Protein AF-A0A543BLA5-F1 (afdb_monomer)

Structure (mmCIF, N/CA/C/O backbone):
data_AF-A0A543BLA5-F1
#
_entry.id   AF-A0A543BLA5-F1
#
loop_
_atom_site.group_PDB
_atom_site.id
_atom_site.type_symbol
_atom_site.label_atom_id
_atom_site.label_alt_id
_atom_site.label_comp_id
_atom_site.label_asym_id
_atom_site.label_entity_id
_atom_site.label_seq_id
_atom_site.pdbx_PDB_ins_code
_atom_site.Cartn_x
_atom_site.Cartn_y
_atom_site.Cartn_z
_atom_site.occupancy
_atom_site.B_iso_or_equiv
_atom_site.auth_seq_id
_atom_site.auth_comp_id
_atom_site.auth_asym_id
_atom_site.auth_atom_id
_atom_site.pdbx_PDB_model_num
ATOM 1 N N . MET A 1 1 ? -33.092 5.115 25.820 1.00 40.91 1 MET A N 1
ATOM 2 C CA . MET A 1 1 ? -33.919 3.911 26.123 1.00 40.91 1 MET A CA 1
ATOM 3 C C . MET A 1 1 ? -34.082 3.754 27.640 1.00 40.91 1 MET A C 1
ATOM 5 O O . MET A 1 1 ? -33.250 4.281 28.364 1.00 40.91 1 MET A O 1
ATOM 9 N N . ASN A 1 2 ? -35.131 3.084 28.149 1.00 36.31 2 ASN A N 1
ATOM 10 C CA . ASN A 1 2 ? -35.222 2.766 29.588 1.00 36.31 2 ASN A CA 1
ATOM 11 C C . ASN A 1 2 ? -34.053 1.846 29.965 1.00 36.31 2 ASN A C 1
ATOM 13 O O . ASN A 1 2 ? -33.901 0.796 29.346 1.00 36.31 2 ASN A O 1
ATOM 17 N N . ALA A 1 3 ? -33.238 2.244 30.944 1.00 46.06 3 ALA A N 1
ATOM 18 C CA . ALA A 1 3 ? -32.077 1.473 31.378 1.00 46.06 3 ALA A CA 1
ATOM 19 C C . ALA A 1 3 ? -32.469 0.026 31.728 1.00 46.06 3 ALA A C 1
ATOM 21 O O . ALA A 1 3 ? -33.407 -0.205 32.495 1.00 46.06 3 ALA A O 1
ATOM 22 N N . THR A 1 4 ? -31.741 -0.936 31.163 1.00 56.25 4 THR A N 1
ATOM 23 C CA . THR A 1 4 ? -31.865 -2.370 31.450 1.00 56.25 4 THR A CA 1
ATOM 24 C C . THR A 1 4 ? -31.735 -2.615 32.965 1.00 56.25 4 THR A C 1
ATOM 26 O O . THR A 1 4 ? -30.941 -1.919 33.612 1.00 56.25 4 THR A O 1
ATOM 29 N N . PRO A 1 5 ? -32.483 -3.566 33.563 1.00 62.00 5 PRO A N 1
ATOM 30 C CA . PRO A 1 5 ? -32.362 -3.874 34.987 1.00 62.00 5 PRO A CA 1
ATOM 31 C C . PRO A 1 5 ? -30.916 -4.208 35.366 1.00 62.00 5 PRO A C 1
ATOM 33 O O . PRO A 1 5 ? -30.223 -4.898 34.615 1.00 62.00 5 PRO A O 1
ATOM 36 N N . VAL A 1 6 ? -30.477 -3.746 36.540 1.00 72.94 6 VAL A N 1
ATOM 37 C CA . VAL A 1 6 ? -29.177 -4.136 37.100 1.00 72.94 6 VAL A CA 1
ATOM 38 C C . VAL A 1 6 ? -29.179 -5.649 37.303 1.00 72.94 6 VAL A C 1
ATOM 40 O O . VAL A 1 6 ? -30.016 -6.185 38.029 1.00 72.94 6 VAL A O 1
ATOM 43 N N . SER A 1 7 ? -28.262 -6.328 36.622 1.00 80.38 7 SER A N 1
ATOM 44 C CA . SER A 1 7 ? -28.003 -7.757 36.776 1.00 80.38 7 SER A CA 1
ATOM 45 C C . SER A 1 7 ? -26.864 -7.965 37.769 1.00 80.38 7 SER A C 1
ATOM 47 O O . SER A 1 7 ? -26.092 -7.046 38.032 1.00 80.38 7 SER A O 1
ATOM 49 N N . ALA A 1 8 ? -26.765 -9.164 38.339 1.00 80.56 8 ALA A N 1
ATOM 50 C CA . ALA A 1 8 ? -25.755 -9.490 39.337 1.00 80.56 8 ALA A CA 1
ATOM 51 C C . ALA A 1 8 ? -24.906 -10.681 38.881 1.00 80.56 8 ALA A C 1
ATOM 53 O O . ALA A 1 8 ? -25.443 -11.700 38.448 1.00 80.56 8 ALA A O 1
ATOM 54 N N . ALA A 1 9 ? -23.585 -10.562 38.996 1.00 77.00 9 ALA A N 1
ATOM 55 C CA . ALA A 1 9 ? -22.645 -11.678 38.915 1.00 77.00 9 ALA A CA 1
ATOM 56 C C . ALA A 1 9 ? -22.070 -11.952 40.312 1.00 77.00 9 ALA A C 1
ATOM 58 O O . ALA A 1 9 ? -21.993 -11.044 41.138 1.00 77.00 9 ALA A O 1
ATOM 59 N N . THR A 1 10 ? -21.690 -13.195 40.616 1.00 76.31 10 THR A N 1
ATOM 60 C CA . THR A 1 10 ? -21.119 -13.536 41.930 1.00 76.31 10 THR A CA 1
ATOM 61 C C . THR A 1 10 ? -19.835 -14.334 41.788 1.00 76.31 10 THR A C 1
ATOM 63 O O . THR A 1 10 ? -19.828 -15.384 41.150 1.00 76.31 10 THR A O 1
ATOM 66 N N . ALA A 1 11 ? -18.764 -13.870 42.430 1.00 70.62 11 ALA A N 1
ATOM 67 C CA . ALA A 1 11 ? -17.516 -14.614 42.588 1.00 70.62 11 ALA A CA 1
ATOM 68 C C . ALA A 1 11 ? -16.930 -14.368 43.980 1.00 70.62 11 ALA A C 1
ATOM 70 O O . ALA A 1 11 ? -16.930 -13.241 44.461 1.00 70.62 11 ALA A O 1
ATOM 71 N N . ASN A 1 12 ? -16.446 -15.425 44.641 1.00 66.50 12 ASN A N 1
ATOM 72 C CA . ASN A 1 12 ? -15.795 -15.356 45.960 1.00 66.50 12 ASN A CA 1
ATOM 73 C C . ASN A 1 12 ? -16.592 -14.603 47.050 1.00 66.50 12 ASN A C 1
ATOM 75 O O . ASN A 1 12 ? -16.009 -14.032 47.965 1.00 66.50 12 ASN A O 1
ATOM 79 N N . GLY A 1 13 ? -17.928 -14.611 46.969 1.00 66.12 13 GLY A N 1
ATOM 80 C CA . GLY A 1 13 ? -18.808 -13.894 47.902 1.00 66.12 13 GLY A CA 1
ATOM 81 C C . GLY A 1 13 ? -19.077 -12.427 47.542 1.00 66.12 13 GLY A C 1
ATOM 82 O O . GLY A 1 13 ? -19.924 -11.806 48.177 1.00 66.12 13 GLY A O 1
ATOM 83 N N . THR A 1 14 ? -18.432 -11.896 46.502 1.00 70.12 14 THR A N 1
ATOM 84 C CA . THR A 1 14 ? -18.687 -10.563 45.942 1.00 70.12 14 THR A CA 1
ATOM 85 C C . THR A 1 14 ? -19.858 -10.621 44.973 1.00 70.12 14 THR A C 1
ATOM 87 O O . THR A 1 14 ? -19.812 -11.383 44.008 1.00 70.12 14 THR A O 1
ATOM 90 N N . VAL A 1 15 ? -20.889 -9.809 45.211 1.00 78.38 15 VAL A N 1
ATOM 91 C CA . VAL A 1 15 ? -21.988 -9.593 44.261 1.00 78.38 15 VAL A CA 1
ATOM 92 C C . VAL A 1 15 ? -21.704 -8.317 43.479 1.00 78.38 15 VAL A C 1
ATOM 94 O O . VAL A 1 15 ? -21.669 -7.232 44.058 1.00 78.38 15 VAL A O 1
ATOM 97 N N . THR A 1 16 ? -21.510 -8.468 42.175 1.00 83.75 16 THR A N 1
ATOM 98 C CA . THR A 1 16 ? -21.162 -7.398 41.242 1.00 83.75 16 THR A CA 1
ATOM 99 C C . THR A 1 16 ? -22.386 -7.007 40.424 1.00 83.75 16 THR A C 1
ATOM 101 O O . THR A 1 16 ? -22.878 -7.814 39.630 1.00 83.75 16 THR A O 1
ATOM 104 N N . GLY A 1 17 ? -22.864 -5.778 40.604 1.00 88.56 17 GLY A N 1
ATOM 105 C CA . GLY A 1 17 ? -23.873 -5.160 39.755 1.00 88.56 17 GLY A CA 1
ATOM 106 C C . GLY A 1 17 ? -23.309 -4.842 38.371 1.00 88.56 17 GLY A C 1
ATOM 107 O O . GLY A 1 17 ? -22.169 -4.403 38.234 1.00 88.56 17 GLY A O 1
ATOM 108 N N . TRP A 1 18 ? -24.090 -5.077 37.323 1.00 91.69 18 TRP A N 1
ATOM 109 C CA . TRP A 1 18 ? -23.725 -4.702 35.959 1.00 91.69 18 TRP A CA 1
ATOM 110 C C . TRP A 1 18 ? -24.962 -4.481 35.092 1.00 91.69 18 TRP A C 1
ATOM 112 O O . TRP A 1 18 ? -26.083 -4.871 35.435 1.00 91.69 18 TRP A O 1
ATOM 122 N N . ARG A 1 19 ? -24.760 -3.830 33.949 1.00 90.56 19 ARG A N 1
ATOM 123 C CA . ARG A 1 19 ? -25.806 -3.490 32.985 1.00 90.56 19 ARG A CA 1
ATOM 124 C C . ARG A 1 19 ? -25.350 -3.850 31.581 1.00 90.56 19 ARG A C 1
ATOM 126 O O . ARG A 1 19 ? -24.220 -3.557 31.204 1.00 90.56 19 ARG A O 1
ATOM 133 N N . ARG A 1 20 ? -26.248 -4.430 30.788 1.00 88.88 20 ARG A N 1
ATOM 134 C CA . ARG A 1 20 ? -26.102 -4.460 29.329 1.00 88.88 20 ARG A CA 1
ATOM 135 C C . ARG A 1 20 ? -26.630 -3.143 28.780 1.00 88.88 20 ARG A C 1
ATOM 137 O O . ARG A 1 20 ? -27.800 -2.822 29.011 1.00 88.88 20 ARG A O 1
ATOM 144 N N . LEU A 1 21 ? -25.772 -2.387 28.112 1.00 83.44 21 LEU A N 1
ATOM 145 C CA . LEU A 1 21 ? -26.093 -1.069 27.581 1.00 83.44 21 LEU A CA 1
ATOM 146 C C . LEU A 1 21 ? -26.022 -1.130 26.053 1.00 83.44 21 LEU A C 1
ATOM 148 O O . LEU A 1 21 ? -24.969 -0.919 25.483 1.00 83.44 21 LEU A O 1
ATOM 152 N N . GLY A 1 22 ? -27.122 -1.484 25.391 1.00 71.56 22 GLY A N 1
ATOM 153 C CA . GLY A 1 22 ? -27.153 -1.647 23.932 1.00 71.56 22 GLY A CA 1
ATOM 154 C C . GLY A 1 22 ? -27.484 -3.074 23.475 1.00 71.56 22 GLY A C 1
ATOM 155 O O . GLY A 1 22 ? -27.712 -3.956 24.316 1.00 71.56 22 GLY A O 1
ATOM 156 N N . PRO A 1 23 ? -27.601 -3.286 22.152 1.00 70.75 23 PRO A N 1
ATOM 157 C CA . PRO A 1 23 ? -27.961 -4.575 21.565 1.00 70.75 23 PRO A CA 1
ATOM 158 C C . PRO A 1 23 ? -26.841 -5.622 21.712 1.00 70.75 23 PRO A C 1
ATOM 160 O O . PRO A 1 23 ? -25.740 -5.343 22.183 1.00 70.75 23 PRO A O 1
ATOM 163 N N . GLU A 1 24 ? -27.132 -6.871 21.347 1.00 74.12 24 GLU A N 1
ATOM 164 C CA . GLU A 1 24 ? -26.068 -7.852 21.110 1.00 74.12 24 GLU A CA 1
ATOM 165 C C . GLU A 1 24 ? -25.366 -7.513 19.790 1.00 74.12 24 GLU A C 1
ATOM 167 O O . GLU A 1 24 ? -26.028 -7.339 18.769 1.00 74.12 24 GLU A O 1
ATOM 172 N N . GLY A 1 25 ? -24.039 -7.403 19.838 1.00 66.62 25 GLY A N 1
ATOM 173 C CA . GLY A 1 25 ? -23.183 -7.055 18.705 1.00 66.62 25 GLY A CA 1
ATOM 174 C C . GLY A 1 25 ? -22.149 -8.139 18.392 1.00 66.62 25 GLY A C 1
ATOM 175 O O . GLY A 1 25 ? -22.101 -9.175 19.058 1.00 66.62 25 GLY A O 1
ATOM 176 N N . SER A 1 26 ? -21.312 -7.890 17.383 1.00 63.62 26 SER A N 1
ATOM 177 C CA . SER A 1 26 ? -20.336 -8.854 16.847 1.00 63.62 26 SER A CA 1
ATOM 178 C C . SER A 1 26 ? -19.108 -9.054 17.745 1.00 63.62 26 SER A C 1
ATOM 180 O O . SER A 1 26 ? -18.477 -10.110 17.698 1.00 63.62 26 SER A O 1
ATOM 182 N N . SER A 1 27 ? -18.787 -8.074 18.596 1.00 79.69 27 SER A N 1
ATOM 183 C CA . SER A 1 27 ? -17.739 -8.171 19.616 1.00 79.69 27 SER A CA 1
ATOM 184 C C . SER A 1 27 ? -18.194 -7.613 20.968 1.00 79.69 27 SER A C 1
ATOM 186 O O . SER A 1 27 ? -19.189 -6.891 21.066 1.00 79.69 27 SER A O 1
ATOM 188 N N . HIS A 1 28 ? -17.494 -7.984 22.042 1.00 91.50 28 HIS A N 1
ATOM 189 C CA . HIS A 1 28 ? -17.869 -7.631 23.413 1.00 91.50 28 HIS A CA 1
ATOM 190 C C . HIS A 1 28 ? -16.996 -6.505 23.967 1.00 91.50 28 HIS A C 1
ATOM 192 O O . HIS A 1 28 ? -15.773 -6.530 23.820 1.00 91.50 28 HIS A O 1
ATOM 198 N N . VAL A 1 29 ? -17.619 -5.553 24.662 1.00 95.25 29 VAL A N 1
ATOM 199 C CA . VAL A 1 29 ? -16.941 -4.427 25.316 1.00 95.25 29 VAL A CA 1
ATOM 200 C C . VAL A 1 29 ? -17.334 -4.401 26.790 1.00 95.25 29 VAL A C 1
ATOM 202 O O . VAL A 1 29 ? -18.519 -4.459 27.114 1.00 95.25 29 VAL A O 1
ATOM 205 N N . VAL A 1 30 ? -16.351 -4.293 27.683 1.00 97.12 30 VAL A N 1
ATOM 206 C CA . VAL A 1 30 ? -16.568 -4.050 29.114 1.00 97.12 30 VAL A CA 1
ATOM 207 C C . VAL A 1 30 ? -16.131 -2.634 29.454 1.00 97.12 30 VAL A C 1
ATOM 209 O O . VAL A 1 30 ? -14.974 -2.273 29.252 1.00 97.12 30 VAL A O 1
ATOM 212 N N . LEU A 1 31 ? -17.060 -1.851 29.994 1.00 97.31 31 LEU A N 1
ATOM 213 C CA . LEU A 1 31 ? -16.858 -0.471 30.411 1.00 97.31 31 LEU A CA 1
ATOM 214 C C . LEU A 1 31 ? -16.768 -0.392 31.936 1.00 97.31 31 LEU A C 1
ATOM 216 O O . LEU A 1 31 ? -17.697 -0.786 32.646 1.00 97.31 31 LEU A O 1
ATOM 220 N N . VAL A 1 32 ? -15.644 0.121 32.431 1.00 97.62 32 VAL A N 1
ATOM 221 C CA . VAL A 1 32 ? -15.285 0.177 33.850 1.00 97.62 32 VAL A CA 1
ATOM 222 C C . VAL A 1 32 ? -15.193 1.636 34.295 1.00 97.62 32 VAL A C 1
ATOM 224 O O . VAL A 1 32 ? -14.317 2.378 33.854 1.00 97.62 32 VAL A O 1
ATOM 227 N N . HIS A 1 33 ? -16.113 2.072 35.157 1.00 94.81 33 HIS A N 1
ATOM 228 C CA . HIS A 1 33 ? -16.169 3.465 35.614 1.00 94.81 33 HIS A CA 1
ATOM 229 C C . HIS A 1 33 ? -15.002 3.843 36.552 1.00 94.81 33 HIS A C 1
ATOM 231 O O . HIS A 1 33 ? -14.351 2.986 37.157 1.00 94.81 33 HIS A O 1
ATOM 237 N N . GLY A 1 34 ? -14.774 5.150 36.710 1.00 92.00 34 GLY A N 1
ATOM 238 C CA . GLY A 1 34 ? -13.786 5.725 37.626 1.00 92.00 34 GLY A CA 1
ATOM 239 C C . GLY A 1 34 ? -14.197 5.713 39.101 1.00 92.00 34 GLY A C 1
ATOM 240 O O . GLY A 1 34 ? -15.234 5.176 39.483 1.00 92.00 34 GLY A O 1
ATOM 241 N N . ALA A 1 35 ? -13.377 6.315 39.964 1.00 88.62 35 ALA A N 1
ATOM 242 C CA . ALA A 1 35 ? -13.661 6.372 41.396 1.00 88.62 35 ALA A CA 1
ATOM 243 C C . ALA A 1 35 ? -14.946 7.171 41.659 1.00 88.62 35 ALA A C 1
ATOM 245 O O . ALA A 1 35 ? -15.086 8.296 41.183 1.00 88.62 35 ALA A O 1
ATOM 246 N N . ASN A 1 36 ? -15.853 6.607 42.458 1.00 84.12 36 ASN A N 1
ATOM 247 C CA . ASN A 1 36 ? -17.174 7.165 42.767 1.00 84.12 36 ASN A CA 1
ATOM 248 C C . ASN A 1 36 ? -18.139 7.263 41.565 1.00 84.12 36 ASN A C 1
ATOM 250 O O . ASN A 1 36 ? -19.155 7.956 41.652 1.00 84.12 36 ASN A O 1
ATOM 254 N N . GLY A 1 37 ? -17.824 6.574 40.464 1.00 86.44 37 GLY A N 1
ATOM 255 C CA . GLY A 1 37 ? -18.692 6.460 39.294 1.00 86.44 37 GLY A CA 1
ATOM 256 C C . GLY A 1 37 ? -19.741 5.353 39.417 1.00 86.44 37 GLY A C 1
ATOM 257 O O . GLY A 1 37 ? -19.893 4.719 40.463 1.00 86.44 37 GLY A O 1
ATOM 258 N N . GLU A 1 38 ? -20.461 5.112 38.326 1.00 89.50 38 GLU A N 1
ATOM 259 C CA . GLU A 1 38 ? -21.406 3.998 38.192 1.00 89.50 38 GLU A CA 1
ATOM 260 C C . GLU A 1 38 ? -21.536 3.558 36.729 1.00 89.50 38 GLU A C 1
ATOM 262 O O . GLU A 1 38 ? -21.240 4.313 35.803 1.00 89.50 38 GLU A O 1
ATOM 267 N N . ALA A 1 39 ? -22.059 2.356 36.497 1.00 90.00 39 ALA A N 1
ATOM 268 C CA . ALA A 1 39 ? -22.276 1.809 35.161 1.00 90.00 39 ALA A CA 1
ATOM 269 C C . ALA A 1 39 ? -23.139 2.719 34.263 1.00 90.00 39 ALA A C 1
ATOM 271 O O . ALA A 1 39 ? -22.978 2.712 33.045 1.00 90.00 39 ALA A O 1
ATOM 272 N N . ALA A 1 40 ? -24.053 3.507 34.841 1.00 85.88 40 ALA A N 1
ATOM 273 C CA . ALA A 1 40 ? -24.943 4.394 34.089 1.00 85.88 40 ALA A CA 1
ATOM 274 C C . ALA A 1 40 ? -24.221 5.569 33.403 1.00 85.88 40 ALA A C 1
ATOM 276 O O . ALA A 1 40 ? -24.757 6.117 32.440 1.00 85.88 40 ALA A O 1
ATOM 277 N N . GLU A 1 41 ? -23.008 5.924 33.839 1.00 88.19 41 GLU A N 1
ATOM 278 C CA . GLU A 1 41 ? -22.189 6.975 33.211 1.00 88.19 41 GLU A CA 1
ATOM 279 C C . GLU A 1 41 ? -21.841 6.630 31.756 1.00 88.19 41 GLU A C 1
ATOM 281 O O . GLU A 1 41 ? -21.691 7.503 30.908 1.00 88.19 41 GLU A O 1
ATOM 286 N N . TRP A 1 42 ? -21.818 5.343 31.424 1.00 92.06 42 TRP A N 1
ATOM 287 C CA . TRP A 1 42 ? -21.496 4.868 30.087 1.00 92.06 42 TRP A CA 1
ATOM 288 C C . TRP A 1 42 ? -22.667 4.881 29.105 1.00 92.06 42 TRP A C 1
ATOM 290 O O . TRP A 1 42 ? -22.469 4.543 27.940 1.00 92.06 42 TRP A O 1
ATOM 300 N N . LEU A 1 43 ? -23.876 5.266 29.533 1.00 89.62 43 LEU A N 1
ATOM 301 C CA . LEU A 1 43 ? -25.075 5.166 28.697 1.00 89.62 43 LEU A CA 1
ATOM 302 C C . LEU A 1 43 ? -24.926 5.948 27.386 1.00 89.62 43 LEU A C 1
ATOM 304 O O . LEU A 1 43 ? -25.142 5.385 26.316 1.00 89.62 43 LEU A O 1
ATOM 308 N N . ALA A 1 44 ? -24.490 7.208 27.461 1.00 89.44 44 ALA A N 1
ATOM 309 C CA . ALA A 1 44 ? -24.325 8.046 26.276 1.00 89.44 44 ALA A CA 1
ATOM 310 C C . ALA A 1 44 ? -23.317 7.440 25.289 1.00 89.44 44 ALA A C 1
ATOM 312 O O . ALA A 1 44 ? -23.618 7.339 24.103 1.00 89.44 44 ALA A O 1
ATOM 313 N N . LEU A 1 45 ? -22.157 6.980 25.772 1.00 92.12 45 LEU A N 1
ATOM 314 C CA . LEU A 1 45 ? -21.157 6.324 24.927 1.00 92.12 45 LEU A CA 1
ATOM 315 C C . LEU A 1 45 ? -21.699 5.027 24.317 1.00 92.12 45 LEU A C 1
ATOM 317 O O . LEU A 1 45 ? -21.543 4.804 23.125 1.00 92.12 45 LEU A O 1
ATOM 321 N N . SER A 1 46 ? -22.371 4.196 25.115 1.00 91.38 46 SER A N 1
ATOM 322 C CA . SER A 1 46 ? -22.889 2.901 24.666 1.00 91.38 46 SER A CA 1
ATOM 323 C C . SER A 1 46 ? -23.923 3.011 23.544 1.00 91.38 46 SER A C 1
ATOM 325 O O . SER A 1 46 ? -23.951 2.159 22.663 1.00 91.38 46 SER A O 1
ATOM 327 N N . GLU A 1 47 ? -24.717 4.088 23.517 1.00 89.06 47 GLU A N 1
ATOM 328 C CA . GLU A 1 47 ? -25.672 4.364 22.434 1.00 89.06 47 GLU A CA 1
ATOM 329 C C . GLU A 1 47 ? -24.981 4.627 21.083 1.00 89.06 47 GLU A C 1
ATOM 331 O O . GLU A 1 47 ? -25.649 4.596 20.061 1.00 89.06 47 GLU A O 1
ATOM 336 N N . ARG A 1 48 ? -23.660 4.863 21.060 1.00 89.44 48 ARG A N 1
ATOM 337 C CA . ARG A 1 48 ? -22.854 5.074 19.841 1.00 89.44 48 ARG A CA 1
ATOM 338 C C . ARG A 1 48 ? -21.970 3.879 19.481 1.00 89.44 48 ARG A C 1
ATOM 340 O O . ARG A 1 48 ? -21.198 3.952 18.532 1.00 89.44 48 ARG A O 1
ATOM 347 N N . LEU A 1 49 ? -22.054 2.794 20.249 1.00 87.25 49 LEU A N 1
ATOM 348 C CA . LEU A 1 49 ? -21.304 1.554 20.039 1.00 87.25 49 LEU A CA 1
ATOM 349 C C . LEU A 1 49 ? -22.247 0.438 19.564 1.00 87.25 49 LEU A C 1
ATOM 351 O O . LEU A 1 49 ? -22.218 -0.670 20.094 1.00 87.25 49 LEU A O 1
ATOM 355 N N . GLU A 1 50 ? -23.123 0.749 18.605 1.00 80.12 50 GLU A N 1
ATOM 356 C CA . GLU A 1 50 ? -24.266 -0.096 18.217 1.00 80.12 50 GLU A CA 1
ATOM 357 C C . GLU A 1 50 ? -23.863 -1.480 17.679 1.00 80.12 50 GLU A C 1
ATOM 359 O O . GLU A 1 50 ? -24.608 -2.443 17.857 1.00 80.12 50 GLU A O 1
ATOM 364 N N . ASP A 1 51 ? -22.663 -1.605 17.107 1.00 78.19 51 ASP A N 1
ATOM 365 C CA . ASP A 1 51 ? -22.126 -2.869 16.581 1.00 78.19 51 ASP A CA 1
ATOM 366 C C . ASP A 1 51 ? -21.531 -3.788 17.663 1.00 78.19 51 ASP A C 1
ATOM 368 O O . ASP A 1 51 ? -21.120 -4.920 17.382 1.00 78.19 51 ASP A O 1
ATOM 372 N N . HIS A 1 52 ? -21.496 -3.330 18.918 1.00 84.12 52 HIS A N 1
ATOM 373 C CA . HIS A 1 52 ? -20.845 -4.019 20.022 1.00 84.12 52 HIS A CA 1
ATOM 374 C C . HIS A 1 52 ? -21.826 -4.423 21.125 1.00 84.12 52 HIS A C 1
ATOM 376 O O . HIS A 1 52 ? -22.712 -3.683 21.543 1.00 84.12 52 HIS A O 1
ATOM 382 N N . SER A 1 53 ? -21.596 -5.605 21.695 1.00 89.50 53 SER A N 1
ATOM 383 C CA . SER A 1 53 ? -22.236 -6.037 22.934 1.00 89.50 53 SER A CA 1
ATOM 384 C C . SER A 1 53 ? -21.567 -5.342 24.122 1.00 89.50 53 SER A C 1
ATOM 386 O O . SER A 1 53 ? -20.587 -5.857 24.672 1.00 89.50 53 SER A O 1
ATOM 388 N N . VAL A 1 54 ? -22.118 -4.210 24.556 1.00 93.88 54 VAL A N 1
ATOM 389 C CA . VAL A 1 54 ? -21.550 -3.399 25.642 1.00 93.88 54 VAL A CA 1
ATOM 390 C C . VAL A 1 54 ? -22.103 -3.797 27.015 1.00 93.88 54 VAL A C 1
ATOM 392 O O . VAL A 1 54 ? -23.314 -3.815 27.266 1.00 93.88 54 VAL A O 1
ATOM 395 N N . LEU A 1 55 ? -21.187 -4.080 27.938 1.00 94.62 55 LEU A N 1
ATOM 396 C CA . LEU A 1 55 ? -21.444 -4.348 29.348 1.00 94.62 55 LEU A CA 1
ATOM 397 C C . LEU A 1 55 ? -20.784 -3.264 30.199 1.00 94.62 55 LEU A C 1
ATOM 399 O O . LEU A 1 55 ? -19.587 -3.034 30.078 1.00 94.62 55 LEU A O 1
ATOM 403 N N . ALA A 1 56 ? -21.532 -2.634 31.097 1.00 94.94 56 ALA A N 1
ATOM 404 C CA . ALA A 1 56 ? -20.992 -1.693 32.072 1.00 94.94 56 ALA A CA 1
ATOM 405 C C . ALA A 1 56 ? -21.093 -2.280 33.481 1.00 94.94 56 ALA A C 1
ATOM 407 O O . ALA A 1 56 ? -22.153 -2.768 33.883 1.00 94.94 56 ALA A O 1
ATOM 408 N N . ILE A 1 57 ? -19.986 -2.251 34.219 1.00 95.00 57 ILE A N 1
ATOM 409 C CA . ILE A 1 57 ? -19.863 -2.838 35.559 1.00 95.00 57 ILE A CA 1
ATOM 410 C C . ILE A 1 57 ? -19.966 -1.758 36.635 1.00 95.00 57 ILE A C 1
ATOM 412 O O . ILE A 1 57 ? -19.383 -0.691 36.476 1.00 95.00 57 ILE A O 1
ATOM 416 N N . ASP A 1 58 ? -20.659 -2.049 37.736 1.00 92.69 58 ASP A N 1
ATOM 417 C CA . ASP A 1 58 ? -20.527 -1.304 38.988 1.00 92.69 58 ASP A CA 1
ATOM 418 C C . ASP A 1 58 ? -19.408 -1.959 39.813 1.00 92.69 58 ASP A C 1
ATOM 420 O O . ASP A 1 58 ? -19.512 -3.121 40.214 1.00 92.69 58 ASP A O 1
ATOM 424 N N . LEU A 1 59 ? -18.305 -1.255 40.058 1.00 92.25 59 LEU A N 1
ATOM 425 C CA . LEU A 1 59 ? -17.198 -1.801 40.847 1.00 92.25 59 LEU A CA 1
ATOM 426 C C . LEU A 1 59 ? -17.607 -2.022 42.318 1.00 92.25 59 LEU A C 1
ATOM 428 O O . LEU A 1 59 ? -18.525 -1.367 42.813 1.00 92.25 59 LEU A O 1
ATOM 432 N N . PRO A 1 60 ? -16.927 -2.916 43.061 1.00 89.94 60 PRO A N 1
ATOM 433 C CA . PRO A 1 60 ? -17.133 -3.072 44.502 1.00 89.94 60 PRO A CA 1
ATOM 434 C C . PRO A 1 60 ? -17.155 -1.719 45.236 1.00 89.94 60 PRO A C 1
ATOM 436 O O . PRO A 1 60 ? -16.292 -0.869 45.010 1.00 89.94 60 PRO A O 1
ATOM 439 N N . GLY A 1 61 ? -18.166 -1.505 46.086 1.00 86.12 61 GLY A N 1
ATOM 440 C CA . GLY A 1 61 ? -18.399 -0.219 46.761 1.00 86.12 61 GLY A CA 1
ATOM 441 C C . GLY A 1 61 ? -19.118 0.847 45.917 1.00 86.12 61 GLY A C 1
ATOM 442 O O . GLY A 1 61 ? -19.134 2.010 46.312 1.00 86.12 61 GLY A O 1
ATOM 443 N N . HIS A 1 62 ? -19.689 0.478 44.766 1.00 87.88 62 HIS A N 1
ATOM 444 C CA . HIS A 1 62 ? -20.427 1.380 43.878 1.00 87.88 62 HIS A CA 1
ATOM 445 C C . HIS A 1 62 ? -21.733 0.748 43.384 1.00 87.88 62 HIS A C 1
ATOM 447 O O . HIS A 1 62 ? -21.842 -0.473 43.260 1.00 87.88 62 HIS A O 1
ATOM 453 N N . GLY A 1 63 ? -22.709 1.598 43.053 1.00 85.06 63 GLY A N 1
ATOM 454 C CA . GLY A 1 63 ? -23.929 1.217 42.338 1.00 85.06 63 GLY A CA 1
ATOM 455 C C . GLY A 1 63 ? -24.644 -0.006 42.921 1.00 85.06 63 GLY A C 1
ATOM 456 O O . GLY A 1 63 ? -24.990 -0.044 44.101 1.00 85.06 63 GLY A O 1
ATOM 457 N N . GLY A 1 64 ? -24.898 -1.005 42.071 1.00 82.62 64 GLY A N 1
ATOM 458 C CA . GLY A 1 64 ? -25.554 -2.258 42.450 1.00 82.62 64 GLY A CA 1
ATOM 459 C C . GLY A 1 64 ? -24.657 -3.306 43.120 1.00 82.62 64 GLY A C 1
ATOM 460 O O . GLY A 1 64 ? -25.137 -4.409 43.382 1.00 82.62 64 GLY A O 1
ATOM 461 N N . SER A 1 65 ? -23.380 -3.009 43.371 1.00 85.69 65 SER A N 1
ATOM 462 C CA . SER A 1 65 ? -22.426 -3.952 43.965 1.00 85.69 65 SER A CA 1
ATOM 463 C C . SER A 1 65 ? -22.429 -3.875 45.494 1.00 85.69 65 SER A C 1
ATOM 465 O O . SER A 1 65 ? -22.318 -2.799 46.078 1.00 85.69 65 SER A O 1
ATOM 467 N N . HIS A 1 66 ? -22.555 -5.023 46.167 1.00 72.06 66 HIS A N 1
ATOM 468 C CA . HIS A 1 66 ? -22.600 -5.086 47.635 1.00 72.06 66 HIS A CA 1
ATOM 469 C C . HIS A 1 66 ? -21.215 -4.886 48.278 1.00 72.06 66 HIS A C 1
ATOM 471 O O . HIS A 1 66 ? -20.186 -5.122 47.646 1.00 72.06 66 HIS A O 1
ATOM 477 N N . GLU A 1 67 ? -21.190 -4.455 49.547 1.00 66.62 67 GLU A N 1
ATOM 478 C CA . GLU A 1 67 ? -19.945 -4.166 50.272 1.00 66.62 67 GLU A CA 1
ATOM 479 C C . GLU A 1 67 ? -19.044 -5.401 50.405 1.00 66.62 67 GLU A C 1
ATOM 481 O O . GLU A 1 67 ? -19.418 -6.411 51.005 1.00 66.62 67 GLU A O 1
ATOM 486 N N . VAL A 1 68 ? -17.817 -5.273 49.898 1.00 67.25 68 VAL A N 1
ATOM 487 C CA . VAL A 1 68 ? -16.727 -6.235 50.079 1.00 67.25 68 VAL A CA 1
ATOM 488 C C . VAL A 1 68 ? -15.612 -5.547 50.845 1.00 67.25 68 VAL A C 1
ATOM 490 O O . VAL A 1 68 ? -15.157 -4.472 50.457 1.00 67.25 68 VAL A O 1
ATOM 493 N N . ARG A 1 69 ? -15.167 -6.169 51.938 1.00 74.94 69 ARG A N 1
ATOM 494 C CA . ARG A 1 69 ? -14.053 -5.678 52.754 1.00 74.94 69 ARG A CA 1
ATOM 495 C C . ARG A 1 69 ? -13.003 -6.786 52.925 1.00 74.94 69 ARG A C 1
ATOM 497 O O . ARG A 1 69 ? -13.390 -7.915 53.236 1.00 74.94 69 ARG A O 1
ATOM 504 N N . PRO A 1 70 ? -11.698 -6.486 52.787 1.00 81.25 70 PRO A N 1
ATOM 505 C CA . PRO A 1 70 ? -11.132 -5.201 52.362 1.00 81.25 70 PRO A CA 1
ATOM 506 C C . PRO A 1 70 ? -11.334 -4.947 50.856 1.00 81.25 70 PRO A C 1
ATOM 508 O O . PRO A 1 70 ? -11.366 -5.887 50.064 1.00 81.25 70 PRO A O 1
ATOM 511 N N . LEU A 1 71 ? -11.445 -3.674 50.467 1.00 87.69 71 LEU A N 1
ATOM 512 C CA . LEU A 1 71 ? -11.401 -3.274 49.060 1.00 87.69 71 LEU A CA 1
ATOM 513 C C . LEU A 1 71 ? -9.963 -3.383 48.541 1.00 87.69 71 LEU A C 1
ATOM 515 O O . LEU A 1 71 ? -9.026 -2.930 49.199 1.00 87.69 71 LEU A O 1
ATOM 519 N N . SER A 1 72 ? -9.786 -3.981 47.366 1.00 90.69 72 SER A N 1
ATOM 520 C CA . SER A 1 72 ? -8.495 -4.041 46.680 1.00 90.69 72 SER A CA 1
ATOM 521 C C . SER A 1 72 ? -8.668 -4.083 45.162 1.00 90.69 72 SER A C 1
ATOM 523 O O . SER A 1 72 ? -9.742 -4.417 44.646 1.00 90.69 72 SER A O 1
ATOM 525 N N . ILE A 1 73 ? -7.585 -3.776 44.441 1.00 91.94 73 ILE A N 1
ATOM 526 C CA . ILE A 1 73 ? -7.554 -3.881 42.979 1.00 91.94 73 ILE A CA 1
ATOM 527 C C . ILE A 1 73 ? -7.871 -5.313 42.518 1.00 91.94 73 ILE A C 1
ATOM 529 O O . ILE A 1 73 ? -8.648 -5.493 41.585 1.00 91.94 73 ILE A O 1
ATOM 533 N N . ASP A 1 74 ? -7.389 -6.329 43.243 1.00 91.56 74 ASP A N 1
ATOM 534 C CA . ASP A 1 74 ? -7.655 -7.742 42.945 1.00 91.56 74 ASP A CA 1
ATOM 535 C C . ASP A 1 74 ? -9.146 -8.082 43.035 1.00 91.56 74 ASP A C 1
ATOM 537 O O . ASP A 1 74 ? -9.661 -8.851 42.226 1.00 91.56 74 ASP A O 1
ATOM 541 N N . VAL A 1 75 ? -9.870 -7.492 43.992 1.00 91.44 75 VAL A N 1
ATOM 542 C CA . VAL A 1 75 ? -11.323 -7.683 44.122 1.00 91.44 75 VAL A CA 1
ATOM 543 C C . VAL A 1 75 ? -12.061 -7.038 42.939 1.00 91.44 75 VAL A C 1
ATOM 545 O O . VAL A 1 75 ? -13.044 -7.596 42.439 1.00 91.44 75 VAL A O 1
ATOM 548 N N . CYS A 1 76 ? -11.568 -5.905 42.430 1.00 93.81 76 CYS A N 1
ATOM 549 C CA . CYS A 1 76 ? -12.098 -5.278 41.215 1.00 93.81 76 CYS A CA 1
ATOM 550 C C . CYS A 1 76 ? -11.829 -6.144 39.970 1.00 93.81 76 CYS A C 1
ATOM 552 O O . CYS A 1 76 ? -12.751 -6.406 39.198 1.00 93.81 76 CYS A O 1
ATOM 554 N N . VAL A 1 77 ? -10.607 -6.670 39.820 1.00 95.00 77 VAL A N 1
ATOM 555 C CA . VAL A 1 77 ? -10.220 -7.609 38.747 1.00 95.00 77 VAL A CA 1
ATOM 556 C C . VAL A 1 77 ? -11.098 -8.864 38.769 1.00 95.00 77 VAL A C 1
ATOM 558 O O . VAL A 1 77 ? -11.646 -9.261 37.739 1.00 95.00 77 VAL A O 1
ATOM 561 N N . GLN A 1 78 ? -11.320 -9.450 39.949 1.00 92.56 78 GLN A N 1
ATOM 562 C CA . GLN A 1 78 ? -12.214 -10.600 40.119 1.00 92.56 78 GLN A CA 1
ATOM 563 C C . GLN A 1 78 ? -13.663 -10.279 39.739 1.00 92.56 78 GLN A C 1
ATOM 565 O O . GLN A 1 78 ? -14.359 -11.148 39.219 1.00 92.56 78 GLN A O 1
ATOM 570 N N . SER A 1 79 ? -14.117 -9.044 39.958 1.00 93.25 79 SER A N 1
ATOM 571 C CA . SER A 1 79 ? -15.469 -8.609 39.584 1.00 93.25 79 SER A CA 1
ATOM 572 C C . SER A 1 79 ? -15.638 -8.528 38.062 1.00 93.25 79 SER A C 1
ATOM 574 O O . SER A 1 79 ? -16.637 -9.016 37.532 1.00 93.25 79 SER A O 1
ATOM 576 N N . VAL A 1 80 ? -14.638 -8.005 37.340 1.00 95.75 80 VAL A N 1
ATOM 577 C CA . VAL A 1 80 ? -14.614 -8.022 35.863 1.00 95.75 80 VAL A CA 1
ATOM 578 C C . VAL A 1 80 ? -14.586 -9.464 35.341 1.00 95.75 80 VAL A C 1
ATOM 580 O O . VAL A 1 80 ? -15.360 -9.825 34.453 1.00 95.75 80 VAL A O 1
ATOM 583 N N . GLN A 1 81 ? -13.769 -10.328 35.952 1.00 95.06 81 GLN A N 1
ATOM 584 C CA . GLN A 1 81 ? -13.711 -11.751 35.607 1.00 95.06 81 GLN A CA 1
ATOM 585 C C . GLN A 1 81 ? -15.056 -12.463 35.821 1.00 95.06 81 GLN A C 1
ATOM 587 O O . GLN A 1 81 ? -15.479 -13.275 34.989 1.00 95.06 81 GLN A O 1
ATOM 592 N N . ALA A 1 82 ? -15.728 -12.176 36.939 1.00 91.75 82 ALA A N 1
ATOM 593 C CA . ALA A 1 82 ? -17.027 -12.742 37.283 1.00 91.75 82 ALA A CA 1
ATOM 594 C C . ALA A 1 82 ? -18.104 -12.318 36.283 1.00 91.75 82 ALA A C 1
ATOM 596 O O . ALA A 1 82 ? -18.886 -13.160 35.845 1.00 91.75 82 ALA A O 1
ATOM 597 N N . LEU A 1 83 ? -18.103 -11.042 35.886 1.00 93.44 83 LEU A N 1
ATOM 598 C CA . LEU A 1 83 ? -18.993 -10.501 34.863 1.00 93.44 83 LEU A CA 1
ATOM 599 C C . LEU A 1 83 ? -18.842 -11.248 33.533 1.00 93.44 83 LEU A C 1
ATOM 601 O O . LEU A 1 83 ? -19.824 -11.787 33.019 1.00 93.44 83 LEU A O 1
ATOM 605 N N . LEU A 1 84 ? -17.619 -11.319 32.994 1.00 92.69 84 LEU A N 1
ATOM 606 C CA . LEU A 1 84 ? -17.375 -11.981 31.710 1.00 92.69 84 LEU A CA 1
ATOM 607 C C . LEU A 1 84 ? -17.741 -13.466 31.759 1.00 92.69 84 LEU A C 1
ATOM 609 O O . LEU A 1 84 ? -18.360 -13.986 30.835 1.00 92.69 84 LEU A O 1
ATOM 613 N N . THR A 1 85 ? -17.418 -14.142 32.863 1.00 92.19 85 THR A N 1
ATOM 614 C CA . THR A 1 85 ? -17.766 -15.555 33.064 1.00 92.19 85 THR A CA 1
ATOM 615 C C . THR A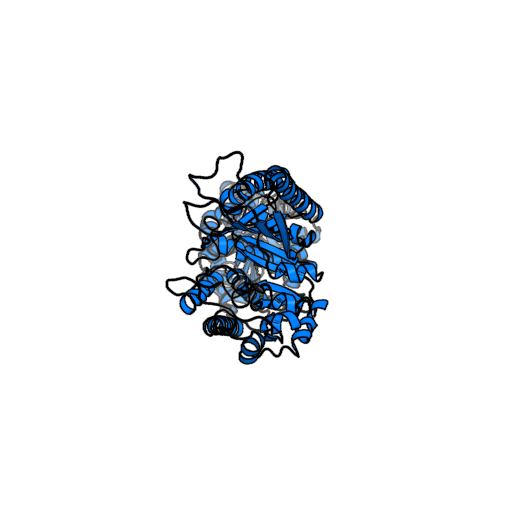 1 85 ? -19.279 -15.763 33.141 1.00 92.19 85 THR A C 1
ATOM 617 O O . THR A 1 85 ? -19.800 -16.666 32.493 1.00 92.19 85 THR A O 1
ATOM 620 N N . ALA A 1 86 ? -20.002 -14.917 33.881 1.00 88.81 86 ALA A N 1
ATOM 621 C CA . ALA A 1 86 ? -21.458 -15.003 34.006 1.00 88.81 86 ALA A CA 1
ATOM 622 C C . ALA A 1 86 ? -22.182 -14.750 32.673 1.00 88.81 86 ALA A C 1
ATOM 624 O O . ALA A 1 86 ? -23.249 -15.315 32.443 1.00 88.81 86 ALA A O 1
ATOM 625 N N . CYS A 1 87 ? -21.595 -13.934 31.794 1.00 87.56 87 CYS A N 1
ATOM 626 C CA . CYS A 1 87 ? -22.131 -13.658 30.462 1.00 87.56 87 CYS A CA 1
ATOM 627 C C . CYS A 1 87 ? -21.672 -14.659 29.388 1.00 87.56 87 CYS A C 1
ATOM 629 O O . CYS A 1 87 ? -22.092 -14.522 28.244 1.00 87.56 87 CYS A O 1
ATOM 631 N N . GLY A 1 88 ? -20.816 -15.632 29.725 1.00 86.75 88 GLY A N 1
ATOM 632 C CA . GLY A 1 88 ? -20.256 -16.576 28.752 1.00 86.75 88 GLY A CA 1
ATOM 633 C C . GLY A 1 88 ? -19.353 -15.917 27.705 1.00 86.75 88 GLY A C 1
ATOM 634 O O . GLY A 1 88 ? -19.304 -16.376 26.571 1.00 86.75 88 GLY A O 1
ATOM 635 N N . ILE A 1 89 ? -18.677 -14.822 28.064 1.00 90.00 89 ILE A N 1
ATOM 636 C CA . ILE A 1 89 ? -17.823 -14.058 27.151 1.00 90.00 89 ILE A CA 1
ATOM 637 C C . ILE A 1 89 ? -16.376 -14.515 27.302 1.00 90.00 89 ILE A C 1
ATOM 639 O O . ILE A 1 89 ? -15.754 -14.309 28.350 1.00 90.00 89 ILE A O 1
ATOM 643 N N . ASP A 1 90 ? -15.826 -15.088 26.235 1.00 83.31 90 ASP A N 1
ATOM 644 C CA . ASP A 1 90 ? -14.441 -15.557 26.206 1.00 83.31 90 ASP A CA 1
ATOM 645 C C . ASP A 1 90 ? -13.446 -14.396 26.167 1.00 83.31 90 ASP A C 1
ATOM 647 O O . ASP A 1 90 ? -12.470 -14.400 26.915 1.00 83.31 90 ASP A O 1
ATOM 651 N N . ARG A 1 91 ? -13.704 -13.372 25.349 1.00 88.50 91 ARG A N 1
ATOM 652 C CA . ARG A 1 91 ? -12.800 -12.231 25.178 1.00 88.50 91 ARG A CA 1
ATOM 653 C C . ARG A 1 91 ? -13.567 -10.926 24.951 1.00 88.50 91 ARG A C 1
ATOM 655 O O . ARG A 1 91 ? -14.602 -10.938 24.289 1.00 88.50 91 ARG A O 1
ATOM 662 N N . ALA A 1 92 ? -13.062 -9.813 25.486 1.00 93.94 92 ALA A N 1
ATOM 663 C CA . ALA A 1 92 ? -13.668 -8.487 25.328 1.00 93.94 92 ALA A CA 1
ATOM 664 C C . ALA A 1 92 ? -12.627 -7.362 25.178 1.00 93.94 92 ALA A C 1
ATOM 666 O O . ALA A 1 92 ? -11.498 -7.478 25.657 1.00 93.94 92 ALA A O 1
ATOM 667 N N . HIS A 1 93 ? -13.021 -6.251 24.555 1.00 95.06 93 HIS A N 1
ATOM 668 C CA . HIS A 1 93 ? -12.332 -4.967 24.709 1.00 95.06 93 HIS A CA 1
ATOM 669 C C . HIS A 1 93 ? -12.628 -4.417 26.107 1.00 95.06 93 HIS A C 1
ATOM 671 O O . HIS A 1 93 ? -13.786 -4.409 26.526 1.00 95.06 93 HIS A O 1
ATOM 677 N N . VAL A 1 94 ? -11.610 -3.968 26.840 1.00 97.62 94 VAL A N 1
ATOM 678 C CA . VAL A 1 94 ? -11.787 -3.450 28.205 1.00 97.62 94 VAL A CA 1
ATOM 679 C C . VAL A 1 94 ? -11.443 -1.968 28.227 1.00 97.62 94 VAL A C 1
ATOM 681 O O . VAL A 1 94 ? -10.293 -1.584 28.023 1.00 97.62 94 VAL A O 1
ATOM 684 N N . VAL A 1 95 ? -12.448 -1.134 28.479 1.00 97.81 95 VAL A N 1
ATOM 685 C CA . VAL A 1 95 ? -12.307 0.322 28.564 1.00 97.81 95 VAL A CA 1
ATOM 686 C C . VAL A 1 95 ? -12.516 0.744 30.002 1.00 97.81 95 VAL A C 1
ATOM 688 O O . VAL A 1 95 ? -13.532 0.410 30.609 1.00 97.81 95 VAL A O 1
ATOM 691 N N . GLY A 1 96 ? -11.581 1.512 30.541 1.00 97.25 96 GLY A N 1
ATOM 692 C CA . GLY A 1 96 ? -11.684 2.042 31.889 1.00 97.25 96 GLY A CA 1
ATOM 693 C C . GLY A 1 96 ? -11.453 3.543 31.937 1.00 97.25 96 GLY A C 1
ATOM 694 O O . GLY A 1 96 ? -10.522 4.041 31.307 1.00 97.25 96 GLY A O 1
ATOM 695 N N . SER A 1 97 ? -12.263 4.268 32.709 1.00 95.69 97 SER A N 1
ATOM 696 C CA . SER A 1 97 ? -12.036 5.693 32.975 1.00 95.69 97 SER A CA 1
ATOM 697 C C . SER A 1 97 ? -11.398 5.918 34.341 1.00 95.69 97 SER A C 1
ATOM 699 O O . SER A 1 97 ? -11.780 5.282 35.320 1.00 95.69 97 SER A O 1
ATOM 701 N N . SER A 1 98 ? -10.424 6.827 34.435 1.00 93.69 98 SER A N 1
ATOM 702 C CA . SER A 1 98 ? -9.763 7.205 35.688 1.00 93.69 98 SER A CA 1
ATOM 703 C C . SER A 1 98 ? -9.276 5.964 36.461 1.00 93.69 98 SER A C 1
ATOM 705 O O . SER A 1 98 ? -8.520 5.164 35.904 1.00 93.69 98 SER A O 1
ATOM 707 N N . PHE A 1 99 ? -9.735 5.747 37.699 1.00 93.62 99 PHE A N 1
ATOM 708 C CA . PHE A 1 99 ? -9.487 4.518 38.471 1.00 93.62 99 PHE A CA 1
ATOM 709 C C . PHE A 1 99 ? -9.857 3.223 37.721 1.00 93.62 99 PHE A C 1
ATOM 711 O O . PHE A 1 99 ? -9.109 2.248 37.773 1.00 93.62 99 PHE A O 1
ATOM 718 N N . GLY A 1 100 ? -10.965 3.216 36.976 1.00 95.50 100 GLY A N 1
ATOM 719 C CA . GLY A 1 100 ? -11.388 2.086 36.153 1.00 95.50 100 GLY A CA 1
ATOM 720 C C . GLY A 1 100 ? -10.382 1.739 35.056 1.00 95.50 100 GLY A C 1
ATOM 721 O O . GLY A 1 100 ? -10.253 0.571 34.704 1.00 95.50 100 GLY A O 1
ATOM 722 N N . GLY A 1 101 ? -9.605 2.715 34.568 1.00 95.50 101 GLY A N 1
ATOM 723 C CA . GLY A 1 101 ? -8.477 2.461 33.664 1.00 95.50 101 GLY A CA 1
ATOM 724 C C . GLY A 1 101 ? -7.363 1.660 34.339 1.00 95.50 101 GLY A C 1
ATOM 725 O O . GLY A 1 101 ? -6.808 0.744 33.740 1.00 95.50 101 GLY A O 1
ATOM 726 N N . GLY A 1 102 ? -7.106 1.918 35.625 1.00 95.38 102 GLY A N 1
ATOM 727 C CA . GLY A 1 102 ? -6.203 1.098 36.433 1.00 95.38 102 GLY A CA 1
ATOM 728 C C . GLY A 1 102 ? -6.706 -0.334 36.625 1.00 95.38 102 GLY A C 1
ATOM 729 O O . GLY A 1 102 ? -5.930 -1.280 36.509 1.00 95.38 102 GLY A O 1
ATOM 730 N N . VAL A 1 103 ? -8.014 -0.507 36.842 1.00 96.81 103 VAL A N 1
ATOM 731 C CA . VAL A 1 103 ? -8.648 -1.837 36.897 1.00 96.81 103 VAL A CA 1
ATOM 732 C C . VAL A 1 103 ? -8.543 -2.556 35.550 1.00 96.81 103 VAL A C 1
ATOM 734 O O . VAL A 1 103 ? -8.254 -3.748 35.532 1.00 96.81 103 VAL A O 1
ATOM 737 N N . ALA A 1 104 ? -8.738 -1.852 34.431 1.00 97.44 104 ALA A N 1
ATOM 738 C CA . ALA A 1 104 ? -8.620 -2.419 33.088 1.00 97.44 104 ALA A CA 1
ATOM 739 C C . ALA A 1 104 ? -7.203 -2.948 32.806 1.00 97.44 104 ALA A C 1
ATOM 741 O O . ALA A 1 104 ? -7.057 -4.078 32.340 1.00 97.44 104 ALA A O 1
ATOM 742 N N . LEU A 1 105 ? -6.167 -2.178 33.162 1.00 96.75 105 LEU A N 1
ATOM 743 C CA . LEU A 1 105 ? -4.765 -2.600 33.049 1.00 96.75 105 LEU A CA 1
ATOM 744 C C . LEU A 1 105 ? -4.459 -3.802 33.952 1.00 96.75 105 LEU A C 1
ATOM 746 O O . LEU A 1 105 ? -3.895 -4.795 33.496 1.00 96.75 105 LEU A O 1
ATOM 750 N N . ALA A 1 106 ? -4.876 -3.751 35.220 1.00 95.81 106 ALA A N 1
ATOM 751 C CA . ALA A 1 106 ? -4.682 -4.862 36.150 1.00 95.81 106 ALA A CA 1
ATOM 752 C C . ALA A 1 106 ? -5.400 -6.141 35.677 1.00 95.81 106 ALA A C 1
ATOM 754 O O . ALA A 1 106 ? -4.855 -7.240 35.787 1.00 95.81 106 ALA A O 1
ATOM 755 N N . TYR A 1 107 ? -6.601 -6.005 35.104 1.00 97.25 107 TYR A N 1
ATOM 756 C CA . TYR A 1 107 ? -7.354 -7.122 34.539 1.00 97.25 107 TYR A CA 1
ATOM 757 C C . TYR A 1 107 ? -6.640 -7.733 33.330 1.00 97.25 107 TYR A C 1
ATOM 759 O O . TYR A 1 107 ? -6.498 -8.953 33.265 1.00 97.25 107 TYR A O 1
ATOM 767 N N . ALA A 1 108 ? -6.145 -6.907 32.406 1.00 95.62 108 ALA A N 1
ATOM 768 C CA . ALA A 1 108 ? -5.422 -7.378 31.228 1.00 95.62 108 ALA A CA 1
ATOM 769 C C . ALA A 1 108 ? -4.107 -8.085 31.580 1.00 95.62 108 ALA A C 1
ATOM 771 O O . ALA A 1 108 ? -3.806 -9.131 31.005 1.00 95.62 108 ALA A O 1
ATOM 772 N N . ALA A 1 109 ? -3.374 -7.573 32.572 1.00 94.00 109 ALA A N 1
ATOM 773 C CA . ALA A 1 109 ? -2.162 -8.209 33.080 1.00 94.00 109 ALA A CA 1
ATOM 774 C C . ALA A 1 109 ? -2.449 -9.569 33.752 1.00 94.00 109 ALA A C 1
ATOM 776 O O . ALA A 1 109 ? -1.686 -10.519 33.586 1.00 94.00 109 ALA A O 1
ATOM 777 N N . ALA A 1 110 ? -3.555 -9.686 34.497 1.00 94.81 110 ALA A N 1
ATOM 778 C CA . ALA A 1 110 ? -3.929 -10.921 35.192 1.00 94.81 110 ALA A CA 1
ATOM 779 C C . ALA A 1 110 ? -4.601 -11.969 34.282 1.00 94.81 110 ALA A C 1
ATOM 781 O O . ALA A 1 110 ? -4.497 -13.172 34.536 1.00 94.81 110 ALA A O 1
ATOM 782 N N . HIS A 1 111 ? -5.305 -11.528 33.237 1.00 94.50 111 HIS A N 1
ATOM 783 C CA . HIS A 1 111 ? -6.126 -12.373 32.366 1.00 94.50 111 HIS A CA 1
ATOM 784 C C . HIS A 1 111 ? -5.887 -12.085 30.874 1.00 94.50 111 HIS A C 1
ATOM 786 O O . HIS A 1 111 ? -6.838 -11.773 30.148 1.00 94.50 111 HIS A O 1
ATOM 792 N N . PRO A 1 112 ? -4.648 -12.229 30.369 1.00 88.06 112 PRO A N 1
ATOM 793 C CA . PRO A 1 112 ? -4.312 -11.799 29.017 1.00 88.06 112 PRO A CA 1
ATOM 794 C C . PRO A 1 112 ? -5.102 -12.533 27.927 1.00 88.06 112 PRO A C 1
ATOM 796 O O . PRO A 1 112 ? -5.462 -11.945 26.911 1.00 88.06 112 PRO A O 1
ATOM 799 N N . ASP A 1 113 ? -5.480 -13.791 28.142 1.00 87.31 113 ASP A N 1
ATOM 800 C CA . ASP A 1 113 ? -6.247 -14.545 27.145 1.00 87.31 113 ASP A CA 1
ATOM 801 C C . ASP A 1 113 ? -7.691 -14.041 26.972 1.00 87.31 113 ASP A C 1
ATOM 803 O O . ASP A 1 113 ? -8.317 -14.308 25.941 1.00 87.31 113 ASP A O 1
ATOM 807 N N . ARG A 1 114 ? -8.201 -13.281 27.951 1.00 90.88 114 ARG A N 1
ATOM 808 C CA . ARG A 1 114 ? -9.586 -12.790 28.037 1.00 90.88 114 ARG A CA 1
ATOM 809 C C . ARG A 1 114 ? -9.762 -11.356 27.526 1.00 90.88 114 ARG A C 1
ATOM 811 O O . ARG A 1 114 ? -10.882 -10.846 27.529 1.00 90.88 114 ARG A O 1
ATOM 818 N N . VAL A 1 115 ? -8.694 -10.712 27.053 1.00 92.25 115 VAL A N 1
ATOM 819 C CA . VAL A 1 115 ? -8.714 -9.317 26.584 1.00 92.25 115 VAL A CA 1
ATOM 820 C C . VAL A 1 115 ? -8.377 -9.222 25.093 1.00 92.25 115 VAL A C 1
ATOM 822 O O . VAL A 1 115 ? -7.449 -9.871 24.613 1.00 92.25 115 VAL A O 1
ATOM 825 N N . SER A 1 116 ? -9.156 -8.430 24.347 1.00 85.31 116 SER A N 1
ATOM 826 C CA . SER A 1 116 ? -8.890 -8.087 22.939 1.00 85.31 116 SER A CA 1
ATOM 827 C C . SER A 1 116 ? -7.984 -6.865 22.835 1.00 85.31 116 SER A C 1
ATOM 829 O O . SER A 1 116 ? -6.925 -6.927 22.219 1.00 85.31 116 SER A O 1
ATOM 831 N N . THR A 1 117 ? -8.402 -5.763 23.456 1.00 91.81 117 THR A N 1
ATOM 832 C CA . THR A 1 117 ? -7.649 -4.509 23.559 1.00 91.81 117 THR A CA 1
ATOM 833 C C . THR A 1 117 ? -7.954 -3.853 24.900 1.00 91.81 117 THR A C 1
ATOM 835 O O . THR A 1 117 ? -8.968 -4.167 25.536 1.00 91.81 117 THR A O 1
ATOM 838 N N . VAL A 1 118 ? -7.089 -2.932 25.317 1.00 95.75 118 VAL A N 1
ATOM 839 C CA . VAL A 1 118 ? -7.296 -2.118 26.517 1.00 95.75 118 VAL A CA 1
ATOM 840 C C . VAL A 1 118 ? -7.400 -0.651 26.117 1.00 95.75 118 VAL A C 1
ATOM 842 O O . VAL A 1 118 ? -6.681 -0.176 25.238 1.00 95.75 118 VAL A O 1
ATOM 845 N N . THR A 1 119 ? -8.289 0.093 26.767 1.00 96.75 119 THR A N 1
ATOM 846 C CA . THR A 1 119 ? -8.330 1.550 26.649 1.00 96.75 119 THR A CA 1
ATOM 847 C C . THR A 1 119 ? -8.437 2.193 28.021 1.00 96.75 119 THR A C 1
ATOM 849 O O . THR A 1 119 ? -9.318 1.848 28.807 1.00 96.75 119 THR A O 1
ATOM 852 N N . THR A 1 120 ? -7.570 3.163 28.299 1.00 97.12 120 THR A N 1
ATOM 853 C CA . THR A 1 120 ? -7.655 3.993 29.505 1.00 97.12 120 THR A CA 1
ATOM 854 C C . THR A 1 120 ? -8.088 5.404 29.139 1.00 97.12 120 THR A C 1
ATOM 856 O O . THR A 1 120 ? -7.542 5.974 28.198 1.00 97.12 120 THR A O 1
ATOM 859 N N . VAL A 1 121 ? -9.028 5.981 29.885 1.00 96.12 121 VAL A N 1
ATOM 860 C CA . VAL A 1 121 ? -9.567 7.330 29.660 1.00 96.12 121 VAL A CA 1
ATOM 861 C C . VAL A 1 121 ? -9.318 8.193 30.896 1.00 96.12 121 VAL A C 1
ATOM 863 O O . VAL A 1 121 ? -9.944 7.969 31.929 1.00 96.12 121 VAL A O 1
ATOM 866 N N . GLY A 1 122 ? -8.428 9.181 30.807 1.00 92.62 122 GLY A N 1
ATOM 867 C CA . GLY A 1 122 ? -8.112 10.074 31.931 1.00 92.62 122 GLY A CA 1
ATOM 868 C C . GLY A 1 122 ? -7.439 9.343 33.099 1.00 92.62 122 GLY A C 1
ATOM 869 O O . GLY A 1 122 ? -7.805 9.540 34.254 1.00 92.62 122 GLY A O 1
ATOM 870 N N . THR A 1 123 ? -6.494 8.446 32.806 1.00 94.38 123 THR A N 1
ATOM 871 C CA . THR A 1 123 ? -5.786 7.620 33.800 1.00 94.38 123 THR A CA 1
ATOM 872 C C . THR A 1 123 ? -4.317 8.038 33.890 1.00 94.38 123 THR A C 1
ATOM 874 O O . THR A 1 123 ? -3.695 8.366 32.884 1.00 94.38 123 THR A O 1
ATOM 877 N N . SER A 1 124 ? -3.748 8.008 35.097 1.00 88.69 124 SER A N 1
ATOM 878 C CA . SER A 1 124 ? -2.329 8.286 35.367 1.00 88.69 124 SER A CA 1
ATOM 879 C C . SER A 1 124 ? -1.674 7.107 36.089 1.00 88.69 124 SER A C 1
ATOM 881 O O . SER A 1 124 ? -2.381 6.245 36.592 1.00 88.69 124 SER A O 1
ATOM 883 N N . LEU A 1 125 ? -0.340 7.073 36.184 1.00 86.62 125 LEU A N 1
ATOM 884 C CA . LEU A 1 125 ? 0.430 5.951 36.758 1.00 86.62 125 LEU A CA 1
ATOM 885 C C . LEU A 1 125 ? 0.113 5.593 38.230 1.00 86.62 125 LEU A C 1
ATOM 887 O O . LEU A 1 125 ? 0.510 4.523 38.694 1.00 86.62 125 LEU A O 1
ATOM 891 N N . GLY A 1 126 ? -0.594 6.451 38.972 1.00 81.94 126 GLY A N 1
ATOM 892 C CA . GLY A 1 126 ? -0.930 6.210 40.379 1.00 81.94 126 GLY A CA 1
ATOM 893 C C . GLY A 1 126 ? 0.281 6.299 41.320 1.00 81.94 126 GLY A C 1
ATOM 894 O O . GLY A 1 126 ? 1.147 7.159 41.160 1.00 81.94 126 GLY A O 1
ATOM 895 N N . GLY A 1 127 ? 0.313 5.450 42.353 1.00 78.12 127 GLY A N 1
ATOM 896 C CA . GLY A 1 127 ? 1.426 5.344 43.314 1.00 78.12 127 GLY A CA 1
ATOM 897 C C . GLY A 1 127 ? 1.631 6.527 44.281 1.00 78.12 127 GLY A C 1
ATOM 898 O O . GLY A 1 127 ? 2.680 6.631 44.917 1.00 78.12 127 GLY A O 1
ATOM 899 N N . ASN A 1 128 ? 0.657 7.427 44.440 1.00 84.62 128 ASN A N 1
ATOM 900 C CA . ASN A 1 128 ? 0.790 8.647 45.241 1.00 84.62 128 ASN A CA 1
ATOM 901 C C . ASN A 1 128 ? 0.197 8.511 46.658 1.00 84.62 128 ASN A C 1
ATOM 903 O O . ASN A 1 128 ? -0.864 9.055 46.976 1.00 84.62 128 ASN A O 1
ATOM 907 N N . ARG A 1 129 ? 0.924 7.809 47.539 1.00 89.56 129 ARG A N 1
ATOM 908 C CA . ARG A 1 129 ? 0.538 7.598 48.950 1.00 89.56 129 ARG A CA 1
ATOM 909 C C . ARG A 1 129 ? 0.309 8.905 49.719 1.00 89.56 129 ARG A C 1
ATOM 911 O O . ARG A 1 129 ? -0.604 8.969 50.534 1.00 89.56 129 ARG A O 1
ATOM 918 N N . ALA A 1 130 ? 1.098 9.946 49.449 1.00 90.06 130 ALA A N 1
ATOM 919 C CA . ALA A 1 130 ? 0.980 11.226 50.147 1.00 90.06 130 ALA A CA 1
ATOM 920 C C . ALA A 1 130 ? -0.356 11.929 49.843 1.00 90.06 130 ALA A C 1
ATOM 922 O O . ALA A 1 130 ? -1.046 12.354 50.768 1.00 90.06 130 ALA A O 1
ATOM 923 N N . ARG A 1 131 ? -0.762 11.984 48.562 1.00 87.31 131 ARG A N 1
ATOM 924 C CA . ARG A 1 131 ? -2.079 12.522 48.171 1.00 87.31 131 ARG A CA 1
ATOM 925 C C . ARG A 1 131 ? -3.226 11.721 48.777 1.00 87.31 131 ARG A C 1
ATOM 927 O O . ARG A 1 131 ? -4.215 12.309 49.207 1.00 87.31 131 ARG A O 1
ATOM 934 N N . PHE A 1 132 ? -3.088 10.396 48.844 1.00 92.25 132 PHE A N 1
ATOM 935 C CA . PHE A 1 132 ? -4.065 9.553 49.530 1.00 92.25 132 PHE A CA 1
ATOM 936 C C . PHE A 1 132 ? -4.196 9.913 51.012 1.00 92.25 132 PHE A C 1
ATOM 938 O O . PHE A 1 132 ? -5.311 10.103 51.484 1.00 92.25 132 PHE A O 1
ATOM 945 N N . GLU A 1 133 ? -3.088 10.004 51.749 1.00 93.38 133 GLU A N 1
ATOM 946 C CA . GLU A 1 133 ? -3.117 10.285 53.189 1.00 93.38 133 GLU A CA 1
ATOM 947 C C . GLU A 1 133 ? -3.768 11.640 53.494 1.00 93.38 133 GLU A C 1
ATOM 949 O O . GLU A 1 133 ? -4.578 11.736 54.420 1.00 93.38 133 GLU A O 1
ATOM 954 N N . GLU A 1 134 ? -3.484 12.658 52.678 1.00 93.44 134 GLU A N 1
ATOM 955 C CA . GLU A 1 134 ? -4.117 13.975 52.760 1.00 93.44 134 GLU A CA 1
ATOM 956 C C . GLU A 1 134 ? -5.629 13.899 52.494 1.00 93.44 134 GLU A C 1
ATOM 958 O O . GLU A 1 134 ? -6.434 14.337 53.324 1.00 93.44 134 GLU A O 1
ATOM 963 N N . ALA A 1 135 ? -6.031 13.278 51.380 1.00 91.69 135 ALA A N 1
ATOM 964 C CA . ALA A 1 135 ? -7.435 13.122 51.012 1.00 91.69 135 ALA A CA 1
ATOM 965 C C . ALA A 1 135 ? -8.212 12.293 52.050 1.00 91.69 135 ALA A C 1
ATOM 967 O O . ALA A 1 135 ? -9.319 12.661 52.439 1.00 91.69 135 ALA A O 1
ATOM 968 N N . ALA A 1 136 ? -7.623 11.209 52.558 1.00 93.81 136 ALA A N 1
ATOM 969 C CA . ALA A 1 136 ? -8.217 10.349 53.575 1.00 93.81 136 ALA A CA 1
ATOM 970 C C . A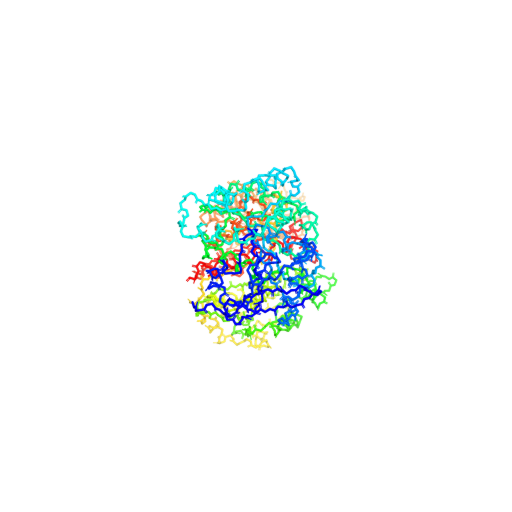LA A 1 136 ? -8.360 11.067 54.924 1.00 93.81 136 ALA A C 1
ATOM 972 O O . ALA A 1 136 ? -9.364 10.887 55.616 1.00 93.81 136 ALA A O 1
ATOM 973 N N . ALA A 1 137 ? -7.379 11.885 55.320 1.00 94.56 137 ALA A N 1
ATOM 974 C CA . ALA A 1 137 ? -7.474 12.700 56.528 1.00 94.56 137 ALA A CA 1
ATOM 975 C C . ALA A 1 137 ? -8.604 13.733 56.415 1.00 94.56 137 ALA A C 1
ATOM 977 O O . ALA A 1 137 ? -9.422 13.840 57.331 1.00 94.56 137 ALA A O 1
ATOM 978 N N . ALA A 1 138 ? -8.695 14.434 55.280 1.00 95.12 138 ALA A N 1
ATOM 979 C CA . ALA A 1 138 ? -9.766 15.389 55.012 1.00 95.12 138 ALA A CA 1
ATOM 980 C C . ALA A 1 138 ? -11.142 14.705 55.001 1.00 95.12 138 ALA A C 1
ATOM 982 O O . ALA A 1 138 ? -12.039 15.120 55.735 1.00 95.12 138 ALA A O 1
ATOM 983 N N . LEU A 1 139 ? -11.286 13.602 54.260 1.00 95.06 139 LEU A N 1
ATOM 984 C CA . LEU A 1 139 ? -12.511 12.805 54.188 1.00 95.06 139 LEU A CA 1
ATOM 985 C C . LEU A 1 139 ? -12.984 12.343 55.575 1.00 95.06 139 LEU A C 1
ATOM 987 O O . LEU A 1 139 ? -14.165 12.470 55.896 1.00 95.06 139 LEU A O 1
ATOM 991 N N . ARG A 1 140 ? -12.076 11.845 56.423 1.00 95.50 140 ARG A N 1
ATOM 992 C CA . ARG A 1 140 ? -12.402 11.423 57.798 1.00 95.50 140 ARG A CA 1
ATOM 993 C C . ARG A 1 140 ? -12.785 12.595 58.700 1.00 95.50 140 ARG A C 1
ATOM 995 O O . ARG A 1 140 ? -13.586 12.410 59.612 1.00 95.50 140 ARG A O 1
ATOM 1002 N N . ALA A 1 141 ? -12.217 13.777 58.467 1.00 96.19 141 ALA A N 1
ATOM 1003 C CA . ALA A 1 141 ? -12.476 14.961 59.277 1.00 96.19 141 ALA A CA 1
ATOM 1004 C C . ALA A 1 141 ? -13.842 15.597 58.981 1.00 96.19 141 ALA A C 1
ATOM 1006 O O . ALA A 1 141 ? -14.539 15.992 59.915 1.00 96.19 141 ALA A O 1
ATOM 1007 N N . VAL A 1 142 ? -14.225 15.704 57.703 1.00 95.94 142 VAL A N 1
ATOM 1008 C CA . VAL A 1 142 ? -15.451 16.420 57.291 1.00 95.94 142 VAL A CA 1
ATOM 1009 C C . VAL A 1 142 ? -16.597 15.494 56.868 1.00 95.94 142 VAL A C 1
ATOM 1011 O O . VAL A 1 142 ? -17.741 15.934 56.757 1.00 95.94 142 VAL A O 1
ATOM 1014 N N . GLY A 1 143 ? -16.312 14.207 56.670 1.00 95.06 143 GLY A N 1
ATOM 1015 C CA . GLY A 1 143 ? -17.250 13.209 56.164 1.00 95.06 143 GLY A CA 1
ATOM 1016 C C . GLY A 1 143 ? -17.431 13.259 54.636 1.00 95.06 143 GLY A C 1
ATOM 1017 O O . GLY A 1 143 ? -17.103 14.266 54.001 1.00 95.06 143 GLY A O 1
ATOM 1018 N N . PRO A 1 144 ? -17.996 12.199 54.021 1.00 92.88 144 PRO A N 1
ATOM 1019 C CA . PRO A 1 144 ? -18.047 12.040 52.563 1.00 92.88 144 PRO A CA 1
ATOM 1020 C C . PRO A 1 144 ? -18.753 13.186 51.850 1.00 92.88 144 PRO A C 1
ATOM 1022 O O . PRO A 1 144 ? -18.228 13.737 50.887 1.00 92.88 144 PRO A O 1
ATOM 1025 N N . ARG A 1 145 ? -19.911 13.619 52.363 1.00 94.12 145 ARG A N 1
ATOM 1026 C CA . ARG A 1 145 ? -20.700 14.643 51.676 1.00 94.12 145 ARG A CA 1
ATOM 1027 C C . ARG A 1 145 ? -20.024 16.006 51.618 1.00 94.12 145 ARG A C 1
ATOM 1029 O O . ARG A 1 145 ? -20.063 16.655 50.579 1.00 94.12 145 ARG A O 1
ATOM 1036 N N . ALA A 1 146 ? -19.422 16.455 52.716 1.00 94.00 146 ALA A N 1
ATOM 1037 C CA . ALA A 1 146 ? -18.708 17.728 52.723 1.00 94.00 146 ALA A CA 1
ATOM 1038 C C . ALA A 1 146 ? -17.437 17.652 51.866 1.00 94.00 146 ALA A C 1
ATOM 1040 O O . ALA A 1 146 ? -17.162 18.579 51.113 1.00 94.00 146 ALA A O 1
ATOM 1041 N N . PHE A 1 147 ? -16.716 16.529 51.927 1.00 94.69 147 PHE A N 1
ATOM 1042 C CA . PHE A 1 147 ? -15.507 16.309 51.140 1.00 94.69 147 PHE A CA 1
ATOM 1043 C C . PHE A 1 147 ? -15.786 16.321 49.630 1.00 94.69 147 PHE A C 1
ATOM 1045 O O . PHE A 1 147 ? -15.171 17.083 48.890 1.00 94.69 147 PHE A O 1
ATOM 1052 N N . PHE A 1 148 ? -16.749 15.526 49.159 1.00 93.44 148 PHE A N 1
ATOM 1053 C CA . PHE A 1 148 ? -17.030 15.415 47.727 1.00 93.44 148 PHE A CA 1
ATOM 1054 C C . PHE A 1 148 ? -17.719 16.649 47.137 1.00 93.44 148 PHE A C 1
ATOM 1056 O O . PHE A 1 148 ? -17.499 16.936 45.963 1.00 93.44 148 PHE A O 1
ATOM 1063 N N . ASN A 1 149 ? -18.482 17.407 47.938 1.00 92.75 149 ASN A N 1
ATOM 1064 C CA . ASN A 1 149 ? -18.989 18.724 47.532 1.00 92.75 149 ASN A CA 1
ATOM 1065 C C . ASN A 1 149 ? -17.858 19.691 47.157 1.00 92.75 149 ASN A C 1
ATOM 1067 O O . ASN A 1 149 ? -18.029 20.480 46.234 1.00 92.75 149 ASN A O 1
ATOM 1071 N N . GLU A 1 150 ? -16.735 19.631 47.873 1.00 91.88 150 GLU A N 1
ATOM 1072 C CA . GLU A 1 150 ? -15.574 20.484 47.614 1.00 91.88 150 GLU A CA 1
ATOM 1073 C C . GLU A 1 150 ? -14.736 19.952 46.446 1.00 91.88 150 GLU A C 1
ATOM 1075 O O . GLU A 1 150 ? -14.283 20.709 45.597 1.00 91.88 150 GLU A O 1
ATOM 1080 N N . VAL A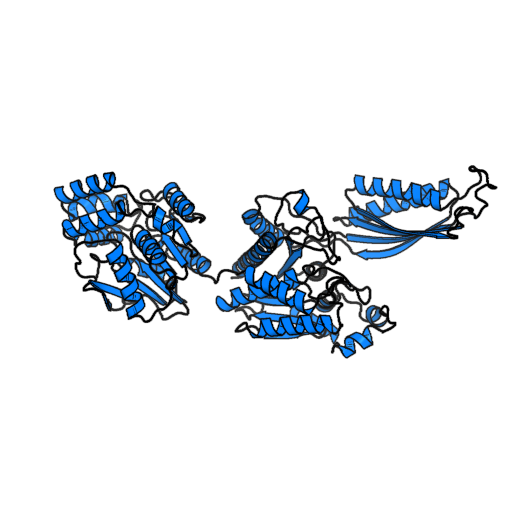 1 151 ? -14.530 18.636 46.375 1.00 88.81 151 VAL A N 1
ATOM 1081 C CA . VAL A 1 151 ? -13.549 18.049 45.451 1.00 88.81 151 VAL A CA 1
ATOM 1082 C C . VAL A 1 151 ? -14.105 17.851 44.037 1.00 88.81 151 VAL A C 1
ATOM 1084 O O . VAL A 1 151 ? -13.487 18.291 43.068 1.00 88.81 151 VAL A O 1
ATOM 1087 N N . ILE A 1 152 ? -15.267 17.204 43.888 1.00 87.69 152 ILE A N 1
ATOM 1088 C CA . ILE A 1 152 ? -15.778 16.738 42.581 1.00 87.69 152 ILE A CA 1
ATOM 1089 C C . ILE A 1 152 ? -15.928 17.861 41.539 1.00 87.69 152 ILE A C 1
ATOM 1091 O O . ILE A 1 152 ? -15.485 17.649 40.406 1.00 87.69 152 ILE A O 1
ATOM 1095 N N . PRO A 1 153 ? -16.487 19.047 41.866 1.00 86.94 153 PRO A N 1
ATOM 1096 C CA . PRO A 1 153 ? -16.648 20.129 40.891 1.00 86.94 153 PRO A CA 1
ATOM 1097 C C . PRO A 1 153 ? -15.334 20.655 40.303 1.00 86.94 153 PRO A C 1
ATOM 1099 O O . PRO A 1 153 ? -15.357 21.313 39.268 1.00 86.94 153 PRO A O 1
ATOM 1102 N N . HIS A 1 154 ? -14.206 20.413 40.975 1.00 82.94 154 HIS A N 1
ATOM 1103 C CA . HIS A 1 154 ? -12.907 20.975 40.610 1.00 82.94 154 HIS A CA 1
ATOM 1104 C C . HIS A 1 154 ? -11.946 19.959 39.996 1.00 82.94 154 HIS A C 1
ATOM 1106 O O . HIS A 1 154 ? -10.998 20.365 39.329 1.00 82.94 154 HIS A O 1
ATOM 1112 N N . VAL A 1 155 ? -12.176 18.659 40.209 1.00 79.25 155 VAL A N 1
ATOM 1113 C CA . VAL A 1 155 ? -11.265 17.601 39.738 1.00 79.25 155 VAL A CA 1
ATOM 1114 C C . VAL A 1 155 ? -11.892 16.707 38.670 1.00 79.25 155 VAL A C 1
ATOM 1116 O O . VAL A 1 155 ? -11.203 16.250 37.764 1.00 79.25 155 VAL A O 1
ATOM 1119 N N . SER A 1 156 ? -13.198 16.448 38.737 1.00 80.94 156 SER A N 1
ATOM 1120 C CA . SER A 1 156 ? -13.845 15.486 37.834 1.00 80.94 156 SER A CA 1
ATOM 1121 C C . SER A 1 156 ? -14.485 16.141 36.616 1.00 80.94 156 SER A C 1
ATOM 1123 O O . SER A 1 156 ? -14.701 15.471 35.611 1.00 80.94 156 SER A O 1
ATOM 1125 N N . TYR A 1 157 ? -14.800 17.433 36.703 1.00 82.31 157 TYR A N 1
ATOM 1126 C CA . TYR A 1 157 ? -15.597 18.139 35.710 1.00 82.31 157 TYR A CA 1
ATOM 1127 C C . TYR A 1 157 ? -14.995 19.501 35.383 1.00 82.31 157 TYR A C 1
ATOM 1129 O O . TYR A 1 157 ? -14.389 20.154 36.233 1.00 82.31 157 TYR A O 1
ATOM 1137 N N . ARG A 1 158 ? -15.199 19.949 34.144 1.00 79.81 158 ARG A N 1
ATOM 1138 C CA . ARG A 1 158 ? -14.859 21.313 33.737 1.00 79.81 158 ARG A CA 1
ATOM 1139 C C . ARG A 1 158 ? -15.754 22.338 34.454 1.00 79.81 158 ARG A C 1
ATOM 1141 O O . ARG A 1 158 ? -16.893 22.011 34.795 1.00 79.81 158 ARG A O 1
ATOM 1148 N N . PRO A 1 159 ? -15.307 23.601 34.608 1.00 78.75 159 PRO A N 1
ATOM 1149 C CA . PRO A 1 159 ? -16.102 24.652 35.253 1.00 78.75 159 PRO A CA 1
ATOM 1150 C C . PRO A 1 159 ? -17.479 24.911 34.617 1.00 78.75 159 PRO A C 1
ATOM 1152 O O . PRO A 1 159 ? -18.365 25.447 35.277 1.00 78.75 159 PRO A O 1
ATOM 1155 N N . ASP A 1 160 ? -17.653 24.563 33.341 1.00 79.88 160 ASP A N 1
ATOM 1156 C CA . ASP A 1 160 ? -18.880 24.735 32.561 1.00 79.88 160 ASP A CA 1
ATOM 1157 C C . ASP A 1 160 ? -19.758 23.470 32.490 1.00 79.88 160 ASP A C 1
ATOM 1159 O O . ASP A 1 160 ? -20.767 23.465 31.783 1.00 79.88 160 ASP A O 1
ATOM 1163 N N . ALA A 1 161 ? -19.406 22.400 33.212 1.00 79.44 161 ALA A N 1
ATOM 1164 C CA . ALA A 1 161 ? -20.180 21.163 33.210 1.00 79.44 161 ALA A CA 1
ATOM 1165 C C . ALA A 1 161 ? -21.620 21.378 33.732 1.00 79.44 161 ALA A C 1
ATOM 1167 O O . ALA A 1 161 ? -21.841 22.175 34.652 1.00 79.44 161 ALA A O 1
ATOM 1168 N N . PRO A 1 162 ? -22.623 20.647 33.202 1.00 82.31 162 PRO A N 1
ATOM 1169 C CA . PRO A 1 162 ? -24.004 20.770 33.659 1.00 82.31 162 PRO A CA 1
ATOM 1170 C C . PRO A 1 162 ? -24.140 20.527 35.169 1.00 82.31 162 PRO A C 1
ATOM 1172 O O . PRO A 1 162 ? -23.746 19.480 35.683 1.00 82.31 162 PRO A O 1
ATOM 1175 N N . ALA A 1 163 ? -24.765 21.466 35.886 1.00 86.19 163 ALA A N 1
ATOM 1176 C CA . ALA A 1 163 ? -24.871 21.414 37.348 1.00 86.19 163 ALA A CA 1
ATOM 1177 C C . ALA A 1 163 ? -25.572 20.146 37.876 1.00 86.19 163 ALA A C 1
ATOM 1179 O O . ALA A 1 163 ? -25.270 19.683 38.976 1.00 86.19 163 ALA A O 1
ATOM 1180 N N . ASP A 1 164 ? -26.502 19.577 37.105 1.00 85.69 164 ASP A N 1
ATOM 1181 C CA . ASP A 1 164 ? -27.191 18.338 37.474 1.00 85.69 164 ASP A CA 1
ATOM 1182 C C . ASP A 1 164 ? -26.264 17.115 37.414 1.00 85.69 164 ASP A C 1
ATOM 1184 O O . ASP A 1 164 ? -26.346 16.262 38.295 1.00 85.69 164 ASP A O 1
ATOM 1188 N N . LEU A 1 165 ? -25.342 17.060 36.444 1.00 82.62 165 LEU A N 1
ATOM 1189 C CA . LEU A 1 165 ? -24.348 15.986 36.328 1.00 82.62 165 LEU A CA 1
ATOM 1190 C C . LEU A 1 165 ? -23.406 15.989 37.540 1.00 82.62 165 LEU A C 1
ATOM 1192 O O . LEU A 1 165 ? -23.212 14.961 38.189 1.00 82.62 165 LEU A O 1
ATOM 1196 N N . VAL A 1 166 ? -22.900 17.173 37.900 1.00 87.31 166 VAL A N 1
ATOM 1197 C CA . VAL A 1 166 ? -22.028 17.360 39.071 1.00 87.31 166 VAL A CA 1
ATOM 1198 C C . VAL A 1 166 ? -22.764 16.997 40.365 1.00 87.31 166 VAL A C 1
ATOM 1200 O O . VAL A 1 166 ? -22.215 16.296 41.215 1.00 87.31 166 VAL A O 1
ATOM 1203 N N . ARG A 1 167 ? -24.031 17.413 40.512 1.00 89.31 167 ARG A N 1
ATOM 1204 C CA . ARG A 1 167 ? -24.851 17.081 41.689 1.00 89.31 167 ARG A CA 1
ATOM 1205 C C . ARG A 1 167 ? -25.048 15.573 41.843 1.00 89.31 167 ARG A C 1
ATOM 1207 O O . ARG A 1 167 ? -24.895 15.067 42.951 1.00 89.31 167 ARG A O 1
ATOM 1214 N N . GLN A 1 168 ? -25.360 14.868 40.756 1.00 85.44 168 GLN A N 1
ATOM 1215 C CA . GLN A 1 168 ? -25.536 13.413 40.775 1.00 85.44 168 GLN A CA 1
ATOM 1216 C C . GLN A 1 168 ? -24.238 12.694 41.158 1.00 85.44 168 GLN A C 1
ATOM 1218 O O . GLN A 1 168 ? -24.265 11.803 42.003 1.00 85.44 168 GLN A O 1
ATOM 1223 N N . ALA A 1 169 ? -23.095 13.121 40.615 1.00 86.25 169 ALA A N 1
ATOM 1224 C CA . ALA A 1 169 ? -21.794 12.562 40.982 1.00 86.25 169 ALA A CA 1
ATOM 1225 C C . ALA A 1 169 ? -21.489 12.741 42.480 1.00 86.25 169 ALA A C 1
ATOM 1227 O O . ALA A 1 169 ? -21.061 11.801 43.148 1.00 86.25 169 ALA A O 1
ATOM 1228 N N . ILE A 1 170 ? -21.784 13.920 43.039 1.00 90.25 170 ILE A N 1
ATOM 1229 C CA . ILE A 1 170 ? -21.660 14.177 44.480 1.00 90.25 170 ILE A CA 1
ATOM 1230 C C . ILE A 1 170 ? -22.591 13.276 45.286 1.00 90.25 170 ILE A C 1
ATOM 1232 O O . ILE A 1 170 ? -22.170 12.732 46.305 1.00 90.25 170 ILE A O 1
ATOM 1236 N N . GLU A 1 171 ? -23.852 13.129 44.881 1.00 89.31 171 GLU A N 1
ATOM 1237 C CA . GLU A 1 171 ? -24.822 12.277 45.576 1.00 89.31 171 GLU A CA 1
ATOM 1238 C C . GLU A 1 171 ? -24.363 10.819 45.634 1.00 89.31 171 GLU A C 1
ATOM 1240 O O . GLU A 1 171 ? -24.400 10.232 46.717 1.00 89.31 171 GLU A O 1
ATOM 1245 N N . ARG A 1 172 ? -23.848 10.282 44.521 1.00 87.25 172 ARG A N 1
ATOM 1246 C CA . ARG A 1 172 ? -23.271 8.932 44.455 1.00 87.25 172 ARG A CA 1
ATOM 1247 C C . ARG A 1 172 ? -22.038 8.783 45.333 1.00 87.25 172 ARG A C 1
ATOM 1249 O O . ARG A 1 172 ? -21.983 7.894 46.171 1.00 87.25 172 ARG A O 1
ATOM 1256 N N . ALA A 1 173 ? -21.070 9.686 45.211 1.00 86.56 173 ALA A N 1
ATOM 1257 C CA . ALA A 1 173 ? -19.860 9.629 46.027 1.00 86.56 173 ALA A CA 1
ATOM 1258 C C . ALA A 1 173 ? -20.174 9.732 47.533 1.00 86.56 173 ALA A C 1
ATOM 1260 O O . ALA A 1 173 ? -19.558 9.071 48.368 1.00 86.56 173 ALA A O 1
ATOM 1261 N N . SER A 1 174 ? -21.181 10.537 47.885 1.00 89.38 174 SER A N 1
ATOM 1262 C CA . SER A 1 174 ? -21.598 10.775 49.269 1.00 89.38 174 SER A CA 1
ATOM 1263 C C . SER A 1 174 ? -22.410 9.637 49.889 1.00 89.38 174 SER A C 1
ATOM 1265 O O . SER A 1 174 ? -22.634 9.683 51.100 1.00 89.38 174 SER A O 1
ATOM 1267 N N . SER A 1 175 ? -22.900 8.665 49.108 1.00 87.38 175 SER A N 1
ATOM 1268 C CA . SER A 1 175 ? -23.679 7.543 49.652 1.00 87.38 175 SER A CA 1
ATOM 1269 C C . SER A 1 175 ? -22.812 6.490 50.337 1.00 87.38 175 SER A C 1
ATOM 1271 O O . SER A 1 175 ? -23.330 5.703 51.125 1.00 87.38 175 SER A O 1
ATOM 1273 N N . ASN A 1 176 ? -21.509 6.488 50.056 1.00 87.25 176 ASN A N 1
ATOM 1274 C CA . ASN A 1 176 ? -20.553 5.586 50.681 1.00 87.25 176 ASN A CA 1
ATOM 1275 C C . ASN A 1 176 ? -20.231 6.012 52.114 1.00 87.25 176 ASN A C 1
ATOM 1277 O O . ASN A 1 176 ? -20.117 7.203 52.422 1.00 87.25 176 ASN A O 1
ATOM 1281 N N . ASP A 1 177 ? -20.041 5.029 52.996 1.00 89.44 177 ASP A N 1
ATOM 1282 C CA . ASP A 1 177 ? -19.499 5.295 54.322 1.00 89.44 177 ASP A CA 1
ATOM 1283 C C . ASP A 1 177 ? -18.026 5.742 54.239 1.00 89.44 177 ASP A C 1
ATOM 1285 O O . ASP A 1 177 ? -17.358 5.623 53.207 1.00 89.44 177 ASP A O 1
ATOM 1289 N N . VAL A 1 178 ? -17.509 6.311 55.332 1.00 91.31 178 VAL A N 1
ATOM 1290 C CA . VAL A 1 178 ? -16.137 6.850 55.373 1.00 91.31 178 VAL A CA 1
ATOM 1291 C C . VAL A 1 178 ? -15.104 5.777 55.033 1.00 91.31 178 VAL A C 1
ATOM 1293 O O . VAL A 1 178 ? -14.101 6.085 54.395 1.00 91.31 178 VAL A O 1
ATOM 1296 N N . GLU A 1 179 ? -15.328 4.532 55.450 1.00 89.94 179 GLU A N 1
ATOM 1297 C CA . GLU A 1 179 ? -14.383 3.433 55.254 1.00 89.94 179 GLU A CA 1
ATOM 1298 C C . GLU A 1 179 ? -14.320 3.002 53.787 1.00 89.94 179 GLU A C 1
ATOM 1300 O O . GLU A 1 179 ? -13.231 2.931 53.220 1.00 89.94 179 GLU A O 1
ATOM 1305 N N . THR A 1 180 ? -15.476 2.823 53.151 1.00 89.00 180 THR A N 1
ATOM 1306 C CA . THR A 1 180 ? -15.626 2.499 51.728 1.00 89.00 180 THR A CA 1
ATOM 1307 C C . THR A 1 180 ? -15.056 3.615 50.862 1.00 89.00 180 THR A C 1
ATOM 1309 O O . THR A 1 180 ? -14.209 3.357 50.009 1.00 89.00 180 THR A O 1
ATOM 1312 N N . ALA A 1 181 ? -15.437 4.869 51.127 1.00 90.50 181 ALA A N 1
ATOM 1313 C CA . ALA A 1 181 ? -14.901 6.022 50.407 1.00 90.50 181 ALA A CA 1
ATOM 1314 C C . ALA A 1 181 ? -13.374 6.136 50.571 1.00 90.50 181 ALA A C 1
ATOM 1316 O O . ALA A 1 181 ? -12.665 6.394 49.600 1.00 90.50 181 ALA A O 1
ATOM 1317 N N . THR A 1 182 ? -12.842 5.872 51.770 1.00 91.88 182 THR A N 1
ATOM 1318 C CA . THR A 1 182 ? -11.387 5.841 51.987 1.00 91.88 182 THR A CA 1
ATOM 1319 C C . THR A 1 182 ? -10.722 4.714 51.200 1.00 91.88 182 THR A C 1
ATOM 1321 O O . THR A 1 182 ? -9.692 4.952 50.578 1.00 91.88 182 THR A O 1
ATOM 1324 N N . GLY A 1 183 ? -11.296 3.508 51.193 1.00 91.56 183 GLY A N 1
ATOM 1325 C CA . GLY A 1 183 ? -10.751 2.366 50.456 1.00 91.56 183 GLY A CA 1
ATOM 1326 C C . GLY A 1 183 ? -10.730 2.592 48.942 1.00 91.56 183 GLY A C 1
ATOM 1327 O O . GLY A 1 183 ? -9.747 2.260 48.284 1.00 91.56 183 GLY A O 1
ATOM 1328 N N . ILE A 1 184 ? -11.765 3.231 48.387 1.00 91.00 184 ILE A N 1
ATOM 1329 C CA . ILE A 1 184 ? -11.805 3.632 46.971 1.00 91.00 184 ILE A CA 1
ATOM 1330 C C . ILE A 1 184 ? -10.683 4.628 46.657 1.00 91.00 184 ILE A C 1
ATOM 1332 O O . ILE A 1 184 ? -9.961 4.444 45.677 1.00 91.00 184 ILE A O 1
ATOM 1336 N N . LEU A 1 185 ? -10.495 5.654 47.497 1.00 90.88 185 LEU A N 1
ATOM 1337 C CA . LEU A 1 185 ? -9.396 6.611 47.332 1.00 90.88 185 LEU A CA 1
ATOM 1338 C C . LEU A 1 185 ? -8.026 5.935 47.462 1.00 90.88 185 LEU A C 1
ATOM 1340 O O . LEU A 1 185 ? -7.114 6.268 46.709 1.00 90.88 185 LEU A O 1
ATOM 1344 N N . GLU A 1 186 ? -7.872 4.977 48.380 1.00 92.56 186 GLU A N 1
ATOM 1345 C CA . GLU A 1 186 ? -6.627 4.224 48.536 1.00 92.56 186 GLU A CA 1
ATOM 1346 C C . GLU A 1 186 ? -6.281 3.472 47.254 1.00 92.56 186 GLU A C 1
ATOM 1348 O O . GLU A 1 186 ? -5.174 3.626 46.743 1.00 92.56 186 GLU A O 1
ATOM 1353 N N . MET A 1 187 ? -7.233 2.727 46.686 1.00 91.75 187 MET A N 1
ATOM 1354 C CA . MET A 1 187 ? -7.024 2.035 45.415 1.00 91.75 187 MET A CA 1
ATOM 1355 C C . MET A 1 187 ? -6.727 3.019 44.274 1.00 91.75 187 MET A C 1
ATOM 1357 O O . MET A 1 187 ? -5.784 2.794 43.517 1.00 91.75 187 MET A O 1
ATOM 1361 N N . ALA A 1 188 ? -7.471 4.123 44.163 1.00 89.94 188 ALA A N 1
ATOM 1362 C CA . ALA A 1 188 ? -7.291 5.093 43.082 1.00 89.94 188 ALA A CA 1
ATOM 1363 C C . ALA A 1 188 ? -5.924 5.794 43.118 1.00 89.94 188 ALA A C 1
ATOM 1365 O O . ALA A 1 188 ? -5.311 6.002 42.074 1.00 89.94 188 ALA A O 1
ATOM 1366 N N . PHE A 1 189 ? -5.426 6.144 44.306 1.00 89.19 189 PHE A N 1
ATOM 1367 C CA . PHE A 1 189 ? -4.159 6.861 44.446 1.00 89.19 189 PHE A CA 1
ATOM 1368 C C . PHE A 1 189 ? -2.946 5.950 44.604 1.00 89.19 189 PHE A C 1
ATOM 1370 O O . PHE A 1 189 ? -1.867 6.321 44.153 1.00 89.19 189 PHE A O 1
ATOM 1377 N N . CYS A 1 190 ? -3.076 4.804 45.276 1.00 90.25 190 CYS A N 1
ATOM 1378 C CA . CYS A 1 190 ? -1.922 4.003 45.693 1.00 90.25 190 CYS A CA 1
ATOM 1379 C C . CYS A 1 190 ? -1.616 2.821 44.774 1.00 90.25 190 CYS A C 1
ATOM 1381 O O . CYS A 1 190 ? -0.533 2.256 44.912 1.00 90.25 190 CYS A O 1
ATOM 1383 N N . THR A 1 191 ? -2.515 2.435 43.863 1.00 88.81 191 THR A N 1
ATOM 1384 C CA . THR A 1 191 ? -2.238 1.331 42.930 1.00 88.81 191 THR A CA 1
ATOM 1385 C C . THR A 1 191 ? -1.130 1.751 41.952 1.00 88.81 191 THR A C 1
ATOM 1387 O O . THR A 1 191 ? -1.300 2.765 41.272 1.00 88.81 191 THR A O 1
ATOM 1390 N N . PRO A 1 192 ? 0.004 1.029 41.881 1.00 87.56 192 PRO A N 1
ATOM 1391 C CA . PRO A 1 192 ? 1.084 1.333 40.946 1.00 87.56 192 PRO A CA 1
ATOM 1392 C C . PRO A 1 192 ? 0.758 0.744 39.569 1.00 87.56 192 PRO A C 1
ATOM 1394 O O . PRO A 1 192 ? 0.738 -0.475 39.394 1.00 87.56 192 PRO A O 1
ATOM 1397 N N . LEU A 1 193 ? 0.446 1.603 38.598 1.00 89.88 193 LEU A N 1
ATOM 1398 C CA . LEU A 1 193 ? -0.028 1.166 37.281 1.00 89.88 193 LEU A CA 1
ATOM 1399 C C . LEU A 1 193 ? 1.091 0.969 36.250 1.00 89.88 193 LEU A C 1
ATOM 1401 O O . LEU A 1 193 ? 0.834 0.369 35.213 1.00 89.88 193 LEU A O 1
ATOM 1405 N N . ASP A 1 194 ? 2.322 1.392 36.536 1.00 88.56 194 ASP A N 1
ATOM 1406 C CA . ASP A 1 194 ? 3.508 1.179 35.690 1.00 88.56 194 ASP A CA 1
ATOM 1407 C C . ASP A 1 194 ? 3.772 -0.310 35.411 1.00 88.56 194 ASP A C 1
ATOM 1409 O O . ASP A 1 194 ? 3.988 -0.723 34.270 1.00 88.56 194 ASP A O 1
ATOM 1413 N N . SER A 1 195 ? 3.690 -1.137 36.454 1.00 88.62 195 SER A N 1
ATOM 1414 C CA . SER A 1 195 ? 3.890 -2.583 36.351 1.00 88.62 195 SER A CA 1
ATOM 1415 C C . SER A 1 195 ? 2.792 -3.272 35.537 1.00 88.62 195 SER A C 1
ATOM 1417 O O . SER A 1 195 ? 3.086 -4.164 34.749 1.00 88.62 195 SER A O 1
ATOM 1419 N N . PHE A 1 196 ? 1.535 -2.839 35.664 1.00 93.00 196 PHE A N 1
ATOM 1420 C CA . PHE A 1 196 ? 0.436 -3.388 34.866 1.00 93.00 196 PHE A CA 1
ATOM 1421 C C . PHE A 1 196 ? 0.481 -2.906 33.414 1.00 93.00 196 PHE A C 1
ATOM 1423 O O . PHE A 1 196 ? 0.248 -3.699 32.505 1.00 93.00 196 PHE A O 1
ATOM 1430 N N . ALA A 1 197 ? 0.819 -1.634 33.194 1.00 88.62 197 ALA A N 1
ATOM 1431 C CA . ALA A 1 197 ? 0.983 -1.046 31.869 1.00 88.62 197 ALA A CA 1
ATOM 1432 C C . ALA A 1 197 ? 2.061 -1.783 31.065 1.00 88.62 197 ALA A C 1
ATOM 1434 O O . ALA A 1 197 ? 1.787 -2.274 29.975 1.00 88.62 197 ALA A O 1
ATOM 1435 N N . SER A 1 198 ? 3.248 -1.954 31.650 1.00 86.31 198 SER A N 1
ATOM 1436 C CA . SER A 1 198 ? 4.360 -2.680 31.020 1.00 86.31 198 SER A CA 1
ATOM 1437 C C . SER A 1 198 ? 4.103 -4.183 30.847 1.00 86.31 198 SER A C 1
ATOM 1439 O O . SER A 1 198 ? 4.680 -4.808 29.960 1.00 86.31 198 SER A O 1
ATOM 1441 N N . ALA A 1 199 ? 3.234 -4.776 31.671 1.00 86.31 199 ALA A N 1
ATOM 1442 C CA . ALA A 1 199 ? 2.863 -6.187 31.590 1.00 86.31 199 ALA A CA 1
ATOM 1443 C C . ALA A 1 199 ? 1.663 -6.472 30.669 1.00 86.31 199 ALA A C 1
ATOM 1445 O O . ALA A 1 199 ? 1.273 -7.633 30.554 1.00 86.31 199 ALA A O 1
ATOM 1446 N N . THR A 1 200 ? 1.059 -5.459 30.037 1.00 80.06 200 THR A N 1
ATOM 1447 C CA . THR A 1 200 ? -0.089 -5.626 29.133 1.00 80.06 200 THR A CA 1
ATOM 1448 C C . THR A 1 200 ? 0.409 -5.888 27.703 1.00 80.06 200 THR A C 1
ATOM 1450 O O . THR A 1 200 ? 0.877 -4.956 27.057 1.00 80.06 200 THR A O 1
ATOM 1453 N N . PRO A 1 201 ? 0.316 -7.123 27.167 1.00 72.94 201 PRO A N 1
ATOM 1454 C CA . PRO A 1 201 ? 0.805 -7.444 25.820 1.00 72.94 201 PRO A CA 1
ATOM 1455 C C . PRO A 1 201 ? -0.159 -7.023 24.696 1.00 72.94 201 PRO A C 1
ATOM 1457 O O . PRO A 1 201 ? 0.120 -7.248 23.520 1.00 72.94 201 PRO A O 1
ATOM 1460 N N . HIS A 1 202 ? -1.336 -6.499 25.042 1.00 83.12 202 HIS A N 1
ATOM 1461 C CA . HIS A 1 202 ? -2.405 -6.167 24.100 1.00 83.12 202 HIS A CA 1
ATOM 1462 C C . HIS A 1 202 ? -2.218 -4.772 23.511 1.00 83.12 202 HIS A C 1
ATOM 1464 O O . HIS A 1 202 ? -1.629 -3.912 24.163 1.00 83.12 202 HIS A O 1
ATOM 1470 N N . PRO A 1 203 ? -2.822 -4.491 22.341 1.00 80.25 203 PRO A N 1
ATOM 1471 C CA . PRO A 1 203 ? -2.995 -3.118 21.894 1.00 80.25 203 PRO A CA 1
ATOM 1472 C C . PRO A 1 203 ? -3.644 -2.283 23.006 1.00 80.25 203 PRO A C 1
ATOM 1474 O O . PRO A 1 203 ? -4.738 -2.614 23.486 1.00 80.25 203 PRO A O 1
ATOM 1477 N N . LEU A 1 204 ? -2.965 -1.206 23.407 1.00 87.06 204 LEU A N 1
ATOM 1478 C CA . LEU A 1 204 ? -3.407 -0.279 24.444 1.00 87.06 204 LEU A CA 1
ATOM 1479 C C . LEU A 1 204 ? -3.573 1.122 23.859 1.00 87.06 204 LEU A C 1
ATOM 1481 O O . LEU A 1 204 ? -2.611 1.709 23.365 1.00 87.06 204 LEU A O 1
ATOM 1485 N N . LEU A 1 205 ? -4.769 1.686 24.005 1.00 88.25 205 LEU A N 1
ATOM 1486 C CA . LEU A 1 205 ? -5.035 3.097 23.743 1.00 88.25 205 LEU A CA 1
ATOM 1487 C C . LEU A 1 205 ? -5.035 3.879 25.062 1.00 88.25 205 LEU A C 1
ATOM 1489 O O . LEU A 1 205 ? -5.842 3.605 25.953 1.00 88.25 205 LEU A O 1
ATOM 1493 N N . VAL A 1 206 ? -4.164 4.883 25.171 1.00 92.12 206 VAL A N 1
ATOM 1494 C CA . VAL A 1 206 ? -4.091 5.769 26.341 1.00 92.12 206 VAL A CA 1
ATOM 1495 C C . VAL A 1 206 ? -4.664 7.134 25.972 1.00 92.12 206 VAL A C 1
ATOM 1497 O O . VAL A 1 206 ? -4.014 7.935 25.305 1.00 92.12 206 VAL A O 1
ATOM 1500 N N . LEU A 1 207 ? -5.910 7.375 26.376 1.00 92.94 207 LEU A N 1
ATOM 1501 C CA . LEU A 1 207 ? -6.702 8.544 26.009 1.00 92.94 207 LEU A CA 1
ATOM 1502 C C . LEU A 1 207 ? -6.821 9.527 27.179 1.00 92.94 207 LEU A C 1
ATOM 1504 O O . LEU A 1 207 ? -7.074 9.130 28.317 1.00 92.94 207 LEU A O 1
ATOM 1508 N N . GLY A 1 208 ? -6.723 10.825 26.900 1.00 90.81 208 GLY A N 1
ATOM 1509 C CA . GLY A 1 208 ? -6.990 11.876 27.882 1.00 90.81 208 GLY A CA 1
ATOM 1510 C C . GLY A 1 208 ? -7.513 13.169 27.267 1.00 90.81 208 GLY A C 1
ATOM 1511 O O . GLY A 1 208 ? -7.398 13.406 26.063 1.00 90.81 208 GLY A O 1
ATOM 1512 N N . GLY A 1 209 ? -8.097 14.019 28.104 1.00 87.69 209 GLY A N 1
ATOM 1513 C CA . GLY A 1 209 ? -8.460 15.380 27.730 1.00 87.69 209 GLY A CA 1
ATOM 1514 C C . GLY A 1 209 ? -7.263 16.321 27.835 1.00 87.69 209 GLY A C 1
ATOM 1515 O O . GLY A 1 209 ? -6.451 16.201 28.751 1.00 87.69 209 GLY A O 1
ATOM 1516 N N . ARG A 1 210 ? -7.121 17.266 26.901 1.00 87.88 210 ARG A N 1
ATOM 1517 C CA . ARG A 1 210 ? -6.015 18.235 26.955 1.00 87.88 210 ARG A CA 1
ATOM 1518 C C . ARG A 1 210 ? -6.199 19.264 28.072 1.00 87.88 210 ARG A C 1
ATOM 1520 O O . ARG A 1 210 ? -5.228 19.849 28.540 1.00 87.88 210 ARG A O 1
ATOM 1527 N N . GLU A 1 211 ? -7.437 19.472 28.496 1.00 87.19 211 GLU A N 1
ATOM 1528 C CA . GLU A 1 211 ? -7.830 20.387 29.559 1.00 87.19 211 GLU A CA 1
ATOM 1529 C C . GLU A 1 211 ? -8.069 19.647 30.895 1.00 87.19 211 GLU A C 1
ATOM 1531 O O . GLU A 1 211 ? -8.634 20.217 31.830 1.00 87.19 211 GLU A O 1
ATOM 1536 N N . ASP A 1 212 ? -7.643 18.381 31.002 1.00 88.69 212 ASP A N 1
ATOM 1537 C CA . ASP A 1 212 ? -7.706 17.589 32.233 1.00 88.69 212 ASP A CA 1
ATOM 1538 C C . ASP A 1 212 ? -6.724 18.136 33.288 1.00 88.69 212 ASP A C 1
ATOM 1540 O O . ASP A 1 212 ? -5.512 18.170 33.086 1.00 88.69 212 ASP A O 1
ATOM 1544 N N . LEU A 1 213 ? -7.250 18.571 34.436 1.00 84.94 213 LEU A N 1
ATOM 1545 C CA . LEU A 1 213 ? -6.450 19.068 35.564 1.00 84.94 213 LEU A CA 1
ATOM 1546 C C . LEU A 1 213 ? -6.068 17.965 36.563 1.00 84.94 213 LEU A C 1
ATOM 1548 O O . LEU A 1 213 ? -5.175 18.157 37.390 1.00 84.94 213 LEU A O 1
ATOM 1552 N N . THR A 1 214 ? -6.740 16.819 36.501 1.00 86.56 214 THR A N 1
ATOM 1553 C CA . THR A 1 214 ? -6.548 15.683 37.407 1.00 86.56 214 THR A CA 1
ATOM 1554 C C . THR A 1 214 ? -5.515 14.715 36.852 1.00 86.56 214 THR A C 1
ATOM 1556 O O . THR A 1 214 ? -4.600 14.310 37.572 1.00 86.56 214 THR A O 1
ATOM 1559 N N . CYS A 1 215 ? -5.638 14.375 35.571 1.00 89.69 215 CYS A N 1
ATOM 1560 C CA . CYS A 1 215 ? -4.671 13.593 34.806 1.00 89.69 215 CYS A CA 1
ATOM 1561 C C . CYS A 1 215 ? -4.219 14.413 33.589 1.00 89.69 215 CYS A C 1
ATOM 1563 O O . CYS A 1 215 ? -4.673 14.157 32.475 1.00 89.69 215 CYS A O 1
ATOM 1565 N N . PRO A 1 216 ? -3.340 15.413 33.791 1.00 90.75 216 PRO A N 1
ATOM 1566 C CA . PRO A 1 216 ? -2.920 16.297 32.712 1.00 90.75 216 PRO A CA 1
ATOM 1567 C C . PRO A 1 216 ? -2.190 15.531 31.596 1.00 90.75 216 PRO A C 1
ATOM 1569 O O . PRO A 1 216 ? -1.728 14.407 31.827 1.00 90.75 216 PRO A O 1
ATOM 1572 N N . PRO A 1 217 ? -2.055 16.116 30.390 1.00 88.69 217 PRO A N 1
ATOM 1573 C CA . PRO A 1 217 ? -1.431 15.474 29.230 1.00 88.69 217 PRO A CA 1
ATOM 1574 C C . PRO A 1 217 ? -0.093 14.785 29.511 1.00 88.69 217 PRO A C 1
ATOM 1576 O O . PRO A 1 217 ? 0.173 13.719 28.962 1.00 88.69 217 PRO A O 1
ATOM 1579 N N . GLU A 1 218 ? 0.731 15.345 30.396 1.00 92.25 218 GLU A N 1
ATOM 1580 C CA . GLU A 1 218 ? 2.011 14.758 30.791 1.00 92.25 218 GLU A CA 1
ATOM 1581 C C . GLU A 1 218 ? 1.828 13.428 31.532 1.00 92.25 218 GLU A C 1
ATOM 1583 O O . GLU A 1 218 ? 2.589 12.491 31.315 1.00 92.25 218 GLU A O 1
ATOM 1588 N N . ALA A 1 219 ? 0.795 13.308 32.370 1.00 90.94 219 ALA A N 1
ATOM 1589 C CA . ALA A 1 219 ? 0.486 12.071 33.082 1.00 90.94 219 ALA A CA 1
ATOM 1590 C C . ALA A 1 219 ? -0.037 10.978 32.135 1.00 90.94 219 ALA A C 1
ATOM 1592 O O . ALA A 1 219 ? 0.315 9.808 32.293 1.00 90.94 219 ALA A O 1
ATOM 1593 N N . VAL A 1 220 ? -0.839 11.370 31.139 1.00 89.94 220 VAL A N 1
ATOM 1594 C CA . VAL A 1 220 ? -1.315 10.495 30.053 1.00 89.94 220 VAL A CA 1
ATOM 1595 C C . VAL A 1 220 ? -0.124 10.005 29.223 1.00 89.94 220 VAL A C 1
ATOM 1597 O O . VAL A 1 220 ? -0.016 8.815 28.938 1.00 89.94 220 VAL A O 1
ATOM 1600 N N . ALA A 1 221 ? 0.816 10.900 28.902 1.00 85.69 221 ALA A N 1
ATOM 1601 C CA . ALA A 1 221 ? 2.046 10.562 28.194 1.00 85.69 221 ALA A CA 1
ATOM 1602 C C . ALA A 1 221 ? 2.940 9.603 28.990 1.00 85.69 221 ALA A C 1
ATOM 1604 O O . ALA A 1 221 ? 3.398 8.614 28.427 1.00 85.69 221 ALA A O 1
ATOM 1605 N N . SER A 1 222 ? 3.133 9.824 30.295 1.00 92.81 222 SER A N 1
ATOM 1606 C CA . SER A 1 222 ? 3.918 8.909 31.137 1.00 92.81 222 SER A CA 1
ATOM 1607 C C . SER A 1 222 ? 3.302 7.510 31.234 1.00 92.81 222 SER A C 1
ATOM 1609 O O . SER A 1 222 ? 4.031 6.521 31.268 1.00 92.81 222 SER A O 1
ATOM 1611 N N . LEU A 1 223 ? 1.968 7.399 31.271 1.00 91.75 223 LEU A N 1
ATOM 1612 C CA . LEU A 1 223 ? 1.298 6.096 31.237 1.00 91.75 223 LEU A CA 1
ATOM 1613 C C . LEU A 1 223 ? 1.481 5.401 29.881 1.00 91.75 223 LEU A C 1
ATOM 1615 O O . LEU A 1 223 ? 1.764 4.206 29.845 1.00 91.75 223 LEU A O 1
ATOM 1619 N N . ALA A 1 224 ? 1.346 6.144 28.780 1.00 84.00 224 ALA A N 1
ATOM 1620 C CA . ALA A 1 224 ? 1.570 5.619 27.437 1.00 84.00 224 ALA A CA 1
ATOM 1621 C C . ALA A 1 224 ? 3.016 5.135 27.250 1.00 84.00 224 ALA A C 1
ATOM 1623 O O . ALA A 1 224 ? 3.226 4.025 26.771 1.00 84.00 224 ALA A O 1
ATOM 1624 N N . GLU A 1 225 ? 3.996 5.906 27.725 1.00 85.25 225 GLU A N 1
ATOM 1625 C CA . GLU A 1 225 ? 5.413 5.535 27.717 1.00 85.25 225 GLU A CA 1
ATOM 1626 C C . GLU A 1 225 ? 5.665 4.236 28.493 1.00 85.25 225 GLU A C 1
ATOM 1628 O O . GLU A 1 225 ? 6.288 3.316 27.964 1.00 85.25 225 GLU A O 1
ATOM 1633 N N . ALA A 1 226 ? 5.122 4.110 29.711 1.00 86.69 226 ALA A N 1
ATOM 1634 C CA . ALA A 1 226 ? 5.258 2.894 30.516 1.00 86.69 226 ALA A CA 1
ATOM 1635 C C . ALA A 1 226 ? 4.658 1.647 29.840 1.00 86.69 226 ALA A C 1
ATOM 1637 O O . ALA A 1 226 ? 5.094 0.529 30.112 1.00 86.69 226 ALA A O 1
ATOM 1638 N N . ALA A 1 227 ? 3.669 1.835 28.965 1.00 80.81 227 ALA A N 1
ATOM 1639 C CA . ALA A 1 227 ? 3.035 0.769 28.199 1.00 80.81 227 ALA A CA 1
ATOM 1640 C C . ALA A 1 227 ? 3.642 0.537 26.804 1.00 80.81 227 ALA A C 1
ATOM 1642 O O . ALA A 1 227 ? 3.176 -0.344 26.086 1.00 80.81 227 ALA A O 1
ATOM 1643 N N . GLY A 1 228 ? 4.619 1.343 26.373 1.00 77.06 228 GLY A N 1
ATOM 1644 C CA . GLY A 1 228 ? 5.112 1.312 24.991 1.00 77.06 228 GLY A CA 1
ATOM 1645 C C . GLY A 1 228 ? 4.060 1.719 23.946 1.00 77.06 228 GLY A C 1
ATOM 1646 O O . GLY A 1 228 ? 4.095 1.226 22.822 1.00 77.06 228 GLY A O 1
ATOM 1647 N N . SER A 1 229 ? 3.114 2.590 24.312 1.00 77.06 229 SER A N 1
ATOM 1648 C CA . SER A 1 229 ? 2.053 3.112 23.440 1.00 77.06 229 SER A CA 1
ATOM 1649 C C . SER A 1 229 ? 2.226 4.616 23.174 1.00 77.06 229 SER A C 1
ATOM 1651 O O . SER A 1 229 ? 3.037 5.292 23.808 1.00 77.06 229 SER A O 1
ATOM 1653 N N . VAL A 1 230 ? 1.449 5.159 22.235 1.00 71.50 230 VAL A N 1
ATOM 1654 C CA . VAL A 1 230 ? 1.409 6.595 21.922 1.00 71.50 230 VAL A CA 1
ATOM 1655 C C . VAL A 1 230 ? 0.183 7.223 22.598 1.00 71.50 230 VAL A C 1
ATOM 1657 O O . VAL A 1 230 ? -0.933 6.730 22.408 1.00 71.50 230 VAL A O 1
ATOM 1660 N N . PRO A 1 231 ? 0.340 8.306 23.385 1.00 78.56 231 PRO A N 1
ATOM 1661 C CA . PRO A 1 231 ? -0.788 8.948 24.049 1.00 78.56 231 PRO A CA 1
ATOM 1662 C C . PRO A 1 231 ? -1.674 9.688 23.042 1.00 78.56 231 PRO A C 1
ATOM 1664 O O . PRO A 1 231 ? -1.183 10.396 22.162 1.00 78.56 231 PRO A O 1
ATOM 1667 N N . LEU A 1 232 ? -2.990 9.610 23.232 1.00 81.25 232 LEU A N 1
ATOM 1668 C CA . LEU A 1 232 ? -3.968 10.409 22.500 1.00 81.25 232 LEU A CA 1
ATOM 1669 C C . LEU A 1 232 ? -4.594 11.445 23.436 1.00 81.25 232 LEU A C 1
ATOM 1671 O O . LEU A 1 232 ? -5.404 11.113 24.300 1.00 81.25 232 LEU A O 1
ATOM 1675 N N . THR A 1 233 ? -4.243 12.717 23.245 1.00 85.50 233 THR A N 1
ATOM 1676 C CA . THR A 1 233 ? -4.835 13.828 24.004 1.00 85.50 233 THR A CA 1
ATOM 1677 C C . THR A 1 233 ? -5.773 14.650 23.134 1.00 85.50 233 THR A C 1
ATOM 1679 O O . THR A 1 233 ? -5.456 15.018 22.002 1.00 85.50 233 THR A O 1
ATOM 1682 N N . MET A 1 234 ? -6.967 14.927 23.652 1.00 82.12 234 MET A N 1
ATOM 1683 C CA . MET A 1 234 ? -8.054 15.510 22.873 1.00 82.12 234 MET A CA 1
ATOM 1684 C C . MET A 1 234 ? -8.342 16.936 23.324 1.00 82.12 234 MET A C 1
ATOM 1686 O O . MET A 1 234 ? -8.712 17.183 24.467 1.00 82.12 234 MET A O 1
ATOM 1690 N N . ALA A 1 235 ? -8.179 17.875 22.393 1.00 80.44 235 ALA A N 1
ATOM 1691 C CA . ALA A 1 235 ? -8.510 19.279 22.599 1.00 80.44 235 ALA A CA 1
ATOM 1692 C C . ALA A 1 235 ? -10.003 19.476 22.891 1.00 80.44 235 ALA A C 1
ATOM 1694 O O . ALA A 1 235 ? -10.846 18.909 22.188 1.00 80.44 235 ALA A O 1
ATOM 1695 N N . GLY A 1 236 ? -10.297 20.347 23.853 1.00 78.12 236 GLY A N 1
ATOM 1696 C CA . GLY A 1 236 ? -11.642 20.699 24.290 1.00 78.12 236 GLY A CA 1
ATOM 1697 C C . GLY A 1 236 ? -12.262 19.728 25.295 1.00 78.12 236 GLY A C 1
ATOM 1698 O O . GLY A 1 236 ? -13.443 19.890 25.583 1.00 78.12 236 GLY A O 1
ATOM 1699 N N . LEU A 1 237 ? -11.518 18.746 25.815 1.00 85.56 237 LEU A N 1
ATOM 1700 C CA . LEU A 1 237 ? -12.014 17.724 26.745 1.00 85.56 237 LEU A CA 1
ATOM 1701 C C . LEU A 1 237 ? -11.211 17.747 28.055 1.00 85.56 237 LEU A C 1
ATOM 1703 O O . LEU A 1 237 ? -9.996 17.944 28.049 1.00 85.56 237 LEU A O 1
ATOM 1707 N N . GLY A 1 238 ? -11.903 17.551 29.175 1.00 88.44 238 GLY A N 1
ATOM 1708 C CA . GLY A 1 238 ? -11.368 17.489 30.533 1.00 88.44 238 GLY A CA 1
ATOM 1709 C C . GLY A 1 238 ? -11.151 16.057 31.031 1.00 88.44 238 GLY A C 1
ATOM 1710 O O . GLY A 1 238 ? -10.719 15.185 30.279 1.00 88.44 238 GLY A O 1
ATOM 1711 N N . HIS A 1 239 ? -11.422 15.816 32.320 1.00 91.94 239 HIS A N 1
ATOM 1712 C CA . HIS A 1 239 ? -11.092 14.553 32.997 1.00 91.94 239 HIS A CA 1
ATOM 1713 C C . HIS A 1 239 ? -11.960 13.362 32.588 1.00 91.94 239 HIS A C 1
ATOM 1715 O O . HIS A 1 239 ? -11.514 12.214 32.640 1.00 91.94 239 HIS A O 1
ATOM 1721 N N . LEU A 1 240 ? -13.192 13.608 32.132 1.00 90.50 240 LEU A N 1
ATOM 1722 C CA . LEU A 1 240 ? -14.122 12.548 31.745 1.00 90.50 240 LEU A CA 1
ATOM 1723 C C . LEU A 1 240 ? -14.550 12.699 30.273 1.00 90.50 240 LEU A C 1
ATOM 1725 O O . LEU A 1 240 ? -15.737 12.888 30.004 1.00 90.50 240 LEU A O 1
ATOM 1729 N N . PRO A 1 241 ? -13.626 12.552 29.295 1.00 89.56 241 PRO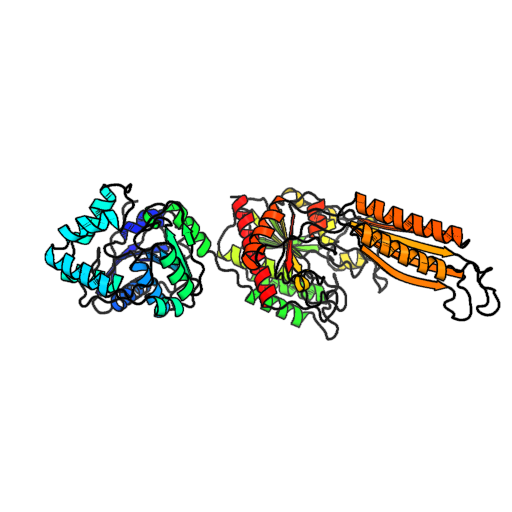 A N 1
ATOM 1730 C CA . PRO A 1 241 ? -13.923 12.726 27.870 1.00 89.56 241 PRO A CA 1
ATOM 1731 C C . PRO A 1 241 ? -15.144 11.942 27.369 1.00 89.56 241 PRO A C 1
ATOM 1733 O O . PRO A 1 241 ? -15.908 12.440 26.553 1.00 89.56 241 PRO A O 1
ATOM 1736 N N . HIS A 1 242 ? -15.359 10.731 27.891 1.00 90.75 242 HIS A N 1
ATOM 1737 C CA . HIS A 1 242 ? -16.481 9.852 27.536 1.00 90.75 242 HIS A CA 1
ATOM 1738 C C . HIS A 1 242 ? -17.862 10.393 27.945 1.00 90.75 242 HIS A C 1
ATOM 1740 O O . HIS A 1 242 ? -18.861 9.993 27.352 1.00 90.75 242 HIS A O 1
ATOM 1746 N N . LEU A 1 243 ? -17.923 11.290 28.935 1.00 88.44 243 LEU A N 1
ATOM 1747 C CA . LEU A 1 243 ? -19.138 12.016 29.319 1.00 88.44 243 LEU A CA 1
ATOM 1748 C C . LEU A 1 243 ? -19.259 13.359 28.600 1.00 88.44 243 LEU A C 1
ATOM 1750 O O . LEU A 1 243 ? -20.367 13.827 28.351 1.00 88.44 243 LEU A O 1
ATOM 1754 N N . GLU A 1 244 ? -18.124 13.993 28.310 1.00 87.06 244 GLU A N 1
ATOM 1755 C CA . GLU A 1 244 ? -18.071 15.325 27.710 1.00 87.06 244 GLU A CA 1
ATOM 1756 C C . GLU A 1 244 ? -18.363 15.305 26.203 1.00 87.06 244 GLU A C 1
ATOM 1758 O O . GLU A 1 244 ? -19.032 16.210 25.706 1.00 87.06 244 GLU A O 1
ATOM 1763 N N . ASP A 1 245 ? -17.890 14.280 25.488 1.00 87.19 245 ASP A N 1
ATOM 1764 C CA . ASP A 1 245 ? -18.069 14.117 24.042 1.00 87.19 245 ASP A CA 1
ATOM 1765 C C . ASP A 1 245 ? -18.098 12.628 23.658 1.00 87.19 245 ASP A C 1
ATOM 1767 O O . ASP A 1 245 ? -17.133 12.042 23.159 1.00 87.19 245 ASP A O 1
ATOM 1771 N N . ALA A 1 246 ? -19.235 11.989 23.934 1.00 89.44 246 ALA A N 1
ATOM 1772 C CA . ALA A 1 246 ? -19.437 10.567 23.674 1.00 89.44 246 ALA A CA 1
ATOM 1773 C C . ALA A 1 246 ? -19.279 10.197 22.187 1.00 89.44 246 ALA A C 1
ATOM 1775 O O . ALA A 1 246 ? -18.809 9.101 21.891 1.00 89.44 246 ALA A O 1
ATOM 1776 N N . ASP A 1 247 ? -19.641 11.091 21.260 1.00 82.25 247 ASP A N 1
ATOM 1777 C CA . ASP A 1 247 ? -19.542 10.860 19.813 1.00 82.25 247 ASP A CA 1
ATOM 1778 C C . ASP A 1 247 ? -18.080 10.737 19.375 1.00 82.25 247 ASP A C 1
ATOM 1780 O O . ASP A 1 247 ? -17.684 9.768 18.720 1.00 82.25 247 ASP A O 1
ATOM 1784 N N . ARG A 1 248 ? -17.240 11.682 19.804 1.00 83.00 248 ARG A N 1
ATOM 1785 C CA . ARG A 1 248 ? -15.820 11.675 19.454 1.00 83.00 248 ARG A CA 1
ATOM 1786 C C . ARG A 1 248 ? -15.073 10.521 20.120 1.00 83.00 248 ARG A C 1
ATOM 1788 O O . ARG A 1 248 ? -14.180 9.943 19.504 1.00 83.00 248 ARG A O 1
ATOM 1795 N N . ILE A 1 249 ? -15.451 10.153 21.345 1.00 90.50 249 ILE A N 1
ATOM 1796 C CA . ILE A 1 249 ? -14.875 8.986 22.025 1.00 90.50 249 ILE A CA 1
ATOM 1797 C C . ILE A 1 249 ? -15.304 7.680 21.357 1.00 90.50 249 ILE A C 1
ATOM 1799 O O . ILE A 1 249 ? -14.450 6.823 21.146 1.00 90.50 249 ILE A O 1
ATOM 1803 N N . ALA A 1 250 ? -16.569 7.535 20.957 1.00 86.38 250 ALA A N 1
ATOM 1804 C CA . ALA A 1 250 ? -17.026 6.363 20.212 1.00 86.38 250 ALA A CA 1
ATOM 1805 C C . ALA A 1 250 ? -16.241 6.188 18.907 1.00 86.38 250 ALA A C 1
ATOM 1807 O O . ALA A 1 250 ? -15.728 5.104 18.663 1.00 86.38 250 ALA A O 1
ATOM 1808 N N . SER A 1 251 ? -16.065 7.262 18.129 1.00 79.12 251 SER A N 1
ATOM 1809 C CA . SER A 1 251 ? -15.300 7.233 16.873 1.00 79.12 251 SER A CA 1
ATOM 1810 C C . SER A 1 251 ? -13.843 6.794 17.065 1.00 79.12 251 SER A C 1
ATOM 1812 O O . SER A 1 251 ? -13.321 6.002 16.281 1.00 79.12 251 SER A O 1
ATOM 1814 N N . VAL A 1 252 ? -13.182 7.274 18.121 1.00 79.12 252 VAL A N 1
ATOM 1815 C CA . VAL A 1 252 ? -11.812 6.856 18.446 1.00 79.12 252 VAL A CA 1
ATOM 1816 C C . VAL A 1 252 ? -11.765 5.379 18.840 1.00 79.12 252 VAL A C 1
ATOM 1818 O O . VAL A 1 252 ? -10.879 4.652 18.394 1.00 79.12 252 VAL A O 1
ATOM 1821 N N . LEU A 1 253 ? -12.707 4.932 19.673 1.00 87.25 253 LEU A N 1
ATOM 1822 C CA . LEU A 1 253 ? -12.768 3.550 20.138 1.00 87.25 253 LEU A CA 1
ATOM 1823 C C . LEU A 1 253 ? -13.046 2.573 18.994 1.00 87.25 253 LEU A C 1
ATOM 1825 O O . LEU A 1 253 ? -12.330 1.587 18.865 1.00 87.25 253 LEU A O 1
ATOM 1829 N N . THR A 1 254 ? -14.024 2.856 18.135 1.00 81.81 254 THR A N 1
ATOM 1830 C CA . THR A 1 254 ? -14.350 1.997 16.987 1.00 81.81 254 THR A CA 1
ATOM 1831 C C . THR A 1 254 ? -13.205 1.945 15.981 1.00 81.81 254 THR A C 1
ATOM 1833 O O . THR A 1 254 ? -12.864 0.862 15.507 1.00 81.81 254 THR A O 1
ATOM 1836 N N . GLY A 1 255 ? -12.529 3.072 15.732 1.00 71.19 255 GLY A N 1
ATOM 1837 C CA . GLY A 1 255 ? -11.297 3.096 14.941 1.00 71.19 255 GLY A CA 1
ATOM 1838 C C . GLY A 1 255 ? -10.188 2.237 15.557 1.00 71.19 255 GLY A C 1
ATOM 1839 O O . GLY A 1 255 ? -9.527 1.480 14.852 1.00 71.19 255 GLY A O 1
ATOM 1840 N N . PHE A 1 256 ? -10.023 2.288 16.880 1.00 80.12 256 PHE A N 1
ATOM 1841 C CA . PHE A 1 256 ? -9.033 1.487 17.602 1.00 80.12 256 PHE A CA 1
ATOM 1842 C C . PHE A 1 256 ? -9.363 -0.016 17.649 1.00 80.12 256 PHE A C 1
ATOM 1844 O O . PHE A 1 256 ? -8.456 -0.845 17.666 1.00 80.12 256 PHE A O 1
ATOM 1851 N N . TRP A 1 257 ? -10.645 -0.385 17.692 1.00 78.81 257 TRP A N 1
ATOM 1852 C CA . TRP A 1 257 ? -11.095 -1.784 17.743 1.00 78.81 257 TRP A CA 1
ATOM 1853 C C . TRP A 1 257 ? -11.207 -2.453 16.381 1.00 78.81 257 TRP A C 1
ATOM 1855 O O . TRP A 1 257 ? -11.389 -3.671 16.316 1.00 78.81 257 TRP A O 1
ATOM 1865 N N . SER A 1 258 ? -11.093 -1.675 15.309 1.00 67.94 258 SER A N 1
ATOM 1866 C CA . SER A 1 258 ? -10.978 -2.197 13.958 1.00 67.94 258 SER A CA 1
ATOM 1867 C C . SER A 1 258 ? -9.840 -3.237 13.919 1.00 67.94 258 SER A C 1
ATOM 1869 O O . SER A 1 258 ? -8.777 -3.025 14.505 1.00 67.94 258 SER A O 1
ATOM 1871 N N . THR A 1 259 ? -10.094 -4.428 13.351 1.00 60.38 259 THR A N 1
ATOM 1872 C CA . THR A 1 259 ? -9.140 -5.558 13.378 1.00 60.38 259 THR A CA 1
ATOM 1873 C C . THR A 1 259 ? -7.743 -5.062 12.995 1.00 60.38 259 THR A C 1
ATOM 1875 O O . THR A 1 259 ? -7.612 -4.510 11.905 1.00 60.38 259 THR A O 1
ATOM 1878 N N . PRO A 1 260 ? -6.710 -5.204 13.846 1.00 69.06 260 PRO A N 1
ATOM 1879 C CA . PRO A 1 260 ? -5.395 -4.696 13.501 1.00 69.06 260 PRO A CA 1
ATOM 1880 C C . PRO A 1 260 ? -4.862 -5.494 12.316 1.00 69.06 260 PRO A C 1
ATOM 1882 O O . PRO A 1 260 ? -4.882 -6.729 12.339 1.00 69.06 260 PRO A O 1
ATOM 1885 N N . VAL A 1 261 ? -4.392 -4.775 11.296 1.00 82.06 261 VAL A N 1
ATOM 1886 C CA . VAL A 1 261 ? -3.649 -5.354 10.174 1.00 82.06 261 VAL A CA 1
ATOM 1887 C C . VAL A 1 261 ? -2.502 -6.213 10.719 1.00 82.06 261 VAL A C 1
ATOM 1889 O O . VAL A 1 261 ? -1.843 -5.810 11.683 1.00 82.06 261 VAL A O 1
ATOM 1892 N N . ARG A 1 262 ? -2.269 -7.400 10.145 1.00 84.06 262 ARG A N 1
ATOM 1893 C CA . ARG A 1 262 ? -1.219 -8.333 10.596 1.00 84.06 262 ARG A CA 1
ATOM 1894 C C . ARG A 1 262 ? -0.166 -8.538 9.509 1.00 84.06 262 ARG A C 1
ATOM 1896 O O . ARG A 1 262 ? -0.265 -9.499 8.741 1.00 84.06 262 ARG A O 1
ATOM 1903 N N . PRO A 1 263 ? 0.859 -7.675 9.426 1.00 87.12 263 PRO A N 1
ATOM 1904 C CA . PRO A 1 263 ? 1.861 -7.781 8.372 1.00 87.12 263 PRO A CA 1
ATOM 1905 C C . PRO A 1 263 ? 2.640 -9.098 8.364 1.00 87.12 263 PRO A C 1
ATOM 1907 O O . PRO A 1 263 ? 3.101 -9.537 7.314 1.00 87.12 263 PRO A O 1
ATOM 1910 N N . GLU A 1 264 ? 2.734 -9.778 9.507 1.00 85.50 264 GLU A N 1
ATOM 1911 C CA . GLU A 1 264 ? 3.384 -11.084 9.625 1.00 85.50 264 GLU A CA 1
ATOM 1912 C C . GLU A 1 264 ? 2.688 -12.140 8.750 1.00 85.50 264 GLU A C 1
ATOM 1914 O O . GLU A 1 264 ? 3.339 -13.057 8.247 1.00 85.50 264 GLU A O 1
ATOM 1919 N N . ARG A 1 265 ? 1.372 -12.001 8.514 1.00 89.62 265 ARG A N 1
ATOM 1920 C CA . ARG A 1 265 ? 0.634 -12.865 7.580 1.00 89.62 265 ARG A CA 1
ATOM 1921 C C . ARG A 1 265 ? 1.028 -12.593 6.136 1.00 89.62 265 ARG A C 1
ATOM 1923 O O . ARG A 1 265 ? 1.258 -13.549 5.406 1.00 89.62 265 ARG A O 1
ATOM 1930 N N . THR A 1 266 ? 1.163 -11.325 5.741 1.00 97.00 266 THR A N 1
ATOM 1931 C CA . THR A 1 266 ? 1.654 -10.956 4.403 1.00 97.00 266 THR A CA 1
ATOM 1932 C C . THR A 1 266 ? 3.035 -11.551 4.145 1.00 97.00 266 THR A C 1
ATOM 1934 O O . THR A 1 266 ? 3.260 -12.137 3.089 1.00 97.00 266 THR A O 1
ATOM 1937 N N . ILE A 1 267 ? 3.945 -11.467 5.119 1.00 96.12 267 ILE A N 1
ATOM 1938 C CA . ILE A 1 267 ? 5.290 -12.048 5.004 1.00 96.12 267 ILE A CA 1
ATOM 1939 C C . ILE A 1 267 ? 5.206 -13.577 4.853 1.00 96.12 267 ILE A C 1
ATOM 1941 O O . ILE A 1 267 ? 5.827 -14.146 3.955 1.00 96.12 267 ILE A O 1
ATOM 1945 N N . ALA A 1 268 ? 4.383 -14.255 5.658 1.00 92.94 268 ALA A N 1
ATOM 1946 C CA . ALA A 1 268 ? 4.183 -15.702 5.548 1.00 92.94 268 ALA A CA 1
ATOM 1947 C C . ALA A 1 268 ? 3.547 -16.136 4.208 1.00 92.94 268 ALA A C 1
ATOM 1949 O O . ALA A 1 268 ? 3.885 -17.201 3.671 1.00 92.94 268 ALA A O 1
ATOM 1950 N N . ASP A 1 269 ? 2.650 -15.323 3.648 1.00 97.62 269 ASP A N 1
ATOM 1951 C CA . ASP A 1 269 ? 2.041 -15.552 2.335 1.00 97.62 269 ASP A CA 1
ATOM 1952 C C . ASP A 1 269 ? 3.072 -15.381 1.210 1.00 97.62 269 ASP A C 1
ATOM 1954 O O . ASP A 1 269 ? 3.171 -16.242 0.331 1.00 97.62 269 ASP A O 1
ATOM 1958 N N . LEU A 1 270 ? 3.917 -14.346 1.285 1.00 98.44 270 LEU A N 1
ATOM 1959 C CA . LEU A 1 270 ? 5.049 -14.152 0.374 1.00 98.44 270 LEU A CA 1
ATOM 1960 C C . LEU A 1 270 ? 6.036 -15.317 0.435 1.00 98.44 270 LEU A C 1
ATOM 1962 O O . LEU A 1 270 ? 6.480 -15.809 -0.602 1.00 98.44 270 LEU A O 1
ATOM 1966 N N . GLU A 1 271 ? 6.353 -15.821 1.627 1.00 96.94 271 GLU A N 1
ATOM 1967 C CA . GLU A 1 271 ? 7.187 -17.013 1.756 1.00 96.94 271 GLU A CA 1
ATOM 1968 C C . GLU A 1 271 ? 6.533 -18.258 1.146 1.00 96.94 271 GLU A C 1
ATOM 1970 O O . GLU A 1 271 ? 7.219 -19.108 0.572 1.00 96.94 271 GLU A O 1
ATOM 1975 N N . SER A 1 272 ? 5.215 -18.400 1.282 1.00 97.81 272 SER A N 1
ATOM 1976 C CA . SER A 1 272 ? 4.473 -19.519 0.698 1.00 97.81 272 SER A CA 1
ATOM 1977 C C . SER A 1 272 ? 4.493 -19.451 -0.827 1.00 97.81 272 SER A C 1
ATOM 1979 O O . SER A 1 272 ? 4.794 -20.456 -1.477 1.00 97.81 272 SER A O 1
ATOM 1981 N N . LEU A 1 273 ? 4.293 -18.258 -1.391 1.00 98.19 273 LEU A N 1
ATOM 1982 C CA . LEU A 1 273 ? 4.449 -17.996 -2.819 1.00 98.19 273 LEU A CA 1
ATOM 1983 C C . LEU A 1 273 ? 5.878 -18.286 -3.291 1.00 98.19 273 LEU A C 1
ATOM 1985 O O . LEU A 1 273 ? 6.078 -18.972 -4.298 1.00 98.19 273 LEU A O 1
ATOM 1989 N N . ARG A 1 274 ? 6.878 -17.818 -2.539 1.00 96.56 274 ARG A N 1
ATOM 1990 C CA . ARG A 1 274 ? 8.297 -18.056 -2.806 1.00 96.56 274 ARG A CA 1
ATOM 1991 C C . ARG A 1 274 ? 8.609 -19.549 -2.850 1.00 96.56 274 ARG A C 1
ATOM 1993 O O . ARG A 1 274 ? 9.149 -20.027 -3.841 1.00 96.56 274 ARG A O 1
ATOM 2000 N N . ARG A 1 275 ? 8.220 -20.312 -1.822 1.00 97.00 275 ARG A N 1
ATOM 2001 C CA . ARG A 1 275 ? 8.424 -21.774 -1.764 1.00 97.00 275 ARG A CA 1
ATOM 2002 C C . ARG A 1 275 ? 7.782 -22.507 -2.942 1.00 97.00 275 ARG A C 1
ATOM 2004 O O . ARG A 1 275 ? 8.302 -23.533 -3.371 1.00 97.00 275 ARG A O 1
ATOM 2011 N N . LEU A 1 276 ? 6.654 -22.004 -3.438 1.00 97.62 276 LEU A N 1
ATOM 2012 C CA . LEU A 1 276 ? 5.926 -22.610 -4.548 1.00 97.62 276 LEU A CA 1
ATOM 2013 C C . LEU A 1 276 ? 6.562 -22.305 -5.915 1.00 97.62 276 LEU A C 1
ATOM 2015 O O . LEU A 1 276 ? 6.544 -23.163 -6.802 1.00 97.62 276 LEU A O 1
ATOM 2019 N N . THR A 1 277 ? 7.094 -21.092 -6.094 1.00 96.69 277 THR A N 1
ATOM 2020 C CA . THR A 1 277 ? 7.372 -20.529 -7.428 1.00 96.69 277 THR A CA 1
ATOM 2021 C C . THR A 1 277 ? 8.832 -20.181 -7.711 1.00 96.69 277 THR A C 1
ATOM 2023 O O . THR A 1 277 ? 9.164 -19.931 -8.870 1.00 96.69 277 THR A O 1
ATOM 2026 N N . GLN A 1 278 ? 9.709 -20.188 -6.705 1.00 94.00 278 GLN A N 1
ATOM 2027 C CA . GLN A 1 278 ? 11.137 -19.905 -6.870 1.00 94.00 278 GLN A CA 1
ATOM 2028 C C . GLN A 1 278 ? 11.964 -21.183 -7.116 1.00 94.00 278 GLN A C 1
ATOM 2030 O O . GLN A 1 278 ? 11.712 -22.228 -6.514 1.00 94.00 278 GLN A O 1
ATOM 2035 N N . ASP A 1 279 ? 12.997 -21.069 -7.958 1.00 93.19 279 ASP A N 1
ATOM 2036 C CA . ASP A 1 279 ? 14.120 -22.012 -8.048 1.00 93.19 279 ASP A CA 1
ATOM 2037 C C . ASP A 1 279 ? 15.465 -21.327 -7.691 1.00 93.19 279 ASP A C 1
ATOM 2039 O O . ASP A 1 279 ? 15.497 -20.185 -7.221 1.00 93.19 279 ASP A O 1
ATOM 2043 N N . ASP A 1 280 ? 16.593 -22.017 -7.899 1.00 90.62 280 ASP A N 1
ATOM 2044 C CA . ASP A 1 280 ? 17.940 -21.491 -7.607 1.00 90.62 280 ASP A CA 1
ATOM 2045 C C . ASP A 1 280 ? 18.284 -20.198 -8.372 1.00 90.62 280 ASP A C 1
ATOM 2047 O O . ASP A 1 280 ? 19.229 -19.499 -8.006 1.00 90.62 280 ASP A O 1
ATOM 2051 N N . ARG A 1 281 ? 17.538 -19.876 -9.434 1.00 90.50 281 ARG A N 1
ATOM 2052 C CA . ARG A 1 281 ? 17.741 -18.691 -10.270 1.00 90.50 281 ARG A CA 1
ATOM 2053 C C . ARG A 1 281 ? 16.785 -17.550 -9.937 1.00 90.50 281 ARG A C 1
ATOM 2055 O O . ARG A 1 281 ? 16.940 -16.489 -10.513 1.00 90.50 281 ARG A O 1
ATOM 2062 N N . GLY A 1 282 ? 15.846 -17.724 -9.007 1.00 94.50 282 GLY A N 1
ATOM 2063 C CA . GLY A 1 282 ? 14.877 -16.688 -8.630 1.00 94.50 282 GLY A CA 1
ATOM 2064 C C . GLY A 1 282 ? 13.438 -17.082 -8.945 1.00 94.50 282 GLY A C 1
ATOM 2065 O O . GLY A 1 282 ? 13.132 -18.258 -9.165 1.00 94.50 282 GLY A O 1
ATOM 2066 N N . ALA A 1 283 ? 12.533 -16.108 -8.912 1.00 95.50 283 ALA A N 1
ATOM 2067 C CA . ALA A 1 283 ? 11.127 -16.324 -9.219 1.00 95.50 283 ALA A CA 1
ATOM 2068 C C . ALA A 1 283 ? 10.939 -16.770 -10.675 1.00 95.50 283 ALA A C 1
ATOM 2070 O O . ALA A 1 283 ? 11.527 -16.217 -11.601 1.00 95.50 283 ALA A O 1
ATOM 2071 N N . GLN A 1 284 ? 10.094 -17.782 -10.874 1.00 96.56 284 GLN A N 1
ATOM 2072 C CA . GLN A 1 284 ? 9.807 -18.353 -12.192 1.00 96.56 284 GLN A CA 1
ATOM 2073 C C . GLN A 1 284 ? 8.345 -18.098 -12.592 1.00 96.56 284 GLN A C 1
ATOM 2075 O O . GLN A 1 284 ? 7.688 -18.979 -13.146 1.00 96.56 284 GLN A O 1
ATOM 2080 N N . ARG A 1 285 ? 7.801 -16.912 -12.282 1.00 97.31 285 ARG A N 1
ATOM 2081 C CA . ARG A 1 285 ? 6.383 -16.564 -12.495 1.00 97.31 285 ARG A CA 1
ATOM 2082 C C . ARG A 1 285 ? 6.150 -15.800 -13.800 1.00 97.31 285 ARG A C 1
ATOM 2084 O O . ARG A 1 285 ? 5.319 -14.905 -13.842 1.00 97.31 285 ARG A O 1
ATOM 2091 N N . LEU A 1 286 ? 6.821 -16.192 -14.886 1.00 96.44 286 LEU A N 1
ATOM 2092 C CA . LEU A 1 286 ? 6.565 -15.618 -16.212 1.00 96.44 286 LEU A CA 1
ATOM 2093 C C . LEU A 1 286 ? 5.069 -15.714 -16.549 1.00 96.44 286 LEU A C 1
ATOM 2095 O O . LEU A 1 286 ? 4.498 -16.811 -16.462 1.00 96.44 286 LEU A O 1
ATOM 2099 N N . CYS A 1 287 ? 4.446 -14.606 -16.948 1.00 97.56 287 CYS A N 1
ATOM 2100 C CA . CYS A 1 287 ? 3.007 -14.568 -17.180 1.00 97.56 287 CYS A CA 1
ATOM 2101 C C . CYS A 1 287 ? 2.554 -15.627 -18.212 1.00 97.56 287 CYS A C 1
ATOM 2103 O O . CYS A 1 287 ? 3.284 -16.005 -19.142 1.00 97.56 287 CYS A O 1
ATOM 2105 N N . TRP A 1 288 ? 1.352 -16.178 -18.013 1.00 97.44 288 TRP A N 1
ATOM 2106 C CA . TRP A 1 288 ? 0.763 -17.268 -18.815 1.00 97.44 288 TRP A CA 1
ATOM 2107 C C . TRP A 1 288 ? 1.491 -18.624 -18.740 1.00 97.44 288 TRP A C 1
ATOM 2109 O O . TRP A 1 288 ? 1.144 -19.570 -19.459 1.00 97.44 288 TRP A O 1
ATOM 2119 N N . SER A 1 289 ? 2.523 -18.752 -17.903 1.00 97.00 289 SER A N 1
ATOM 2120 C CA . SER A 1 289 ? 3.205 -20.026 -17.656 1.00 97.00 289 SER A CA 1
ATOM 2121 C C . SER A 1 289 ? 2.425 -20.914 -16.677 1.00 97.00 289 SER A C 1
ATOM 2123 O O . SER A 1 289 ? 1.456 -20.498 -16.041 1.00 97.00 289 SER A O 1
ATOM 2125 N N . ALA A 1 290 ? 2.844 -22.175 -16.537 1.00 96.88 290 ALA A N 1
ATOM 2126 C CA . ALA A 1 290 ? 2.289 -23.058 -15.508 1.00 96.88 290 ALA A CA 1
ATOM 2127 C C . ALA A 1 290 ? 2.574 -22.539 -14.088 1.00 96.88 290 ALA A C 1
ATOM 2129 O O . ALA A 1 290 ? 1.679 -22.535 -13.255 1.00 96.88 290 ALA A O 1
ATOM 2130 N N . ARG A 1 291 ? 3.786 -22.029 -13.837 1.00 97.00 291 ARG A N 1
ATOM 2131 C CA . ARG A 1 291 ? 4.197 -21.530 -12.517 1.00 97.00 291 ARG A CA 1
ATOM 2132 C C . ARG A 1 291 ? 3.465 -20.262 -12.096 1.00 97.00 291 ARG A C 1
ATOM 2134 O O . ARG A 1 291 ? 3.126 -20.116 -10.928 1.00 97.00 291 ARG A O 1
ATOM 2141 N N . TRP A 1 292 ? 3.178 -19.374 -13.040 1.00 97.94 292 TRP A N 1
ATOM 2142 C CA . TRP A 1 292 ? 2.324 -18.219 -12.776 1.00 97.94 292 TRP A CA 1
ATOM 2143 C C . TRP A 1 292 ? 0.878 -18.632 -12.455 1.00 97.94 292 TRP A C 1
ATOM 2145 O O . TRP A 1 292 ? 0.268 -18.106 -11.528 1.00 97.94 292 TRP A O 1
ATOM 2155 N N . ARG A 1 293 ? 0.342 -19.657 -13.134 1.00 98.00 293 ARG A N 1
ATOM 2156 C CA . ARG A 1 293 ? -0.964 -20.232 -12.768 1.00 98.00 293 ARG A CA 1
ATOM 2157 C C . ARG A 1 293 ? -0.953 -20.884 -11.383 1.00 98.00 293 ARG A C 1
ATOM 2159 O O . ARG A 1 293 ? -1.934 -20.738 -10.661 1.00 98.00 293 ARG A O 1
ATOM 2166 N N . ASP A 1 294 ? 0.141 -21.539 -10.987 1.00 98.25 294 ASP A N 1
ATOM 2167 C CA . ASP A 1 294 ? 0.303 -22.062 -9.621 1.00 98.25 294 ASP A CA 1
ATOM 2168 C C . ASP A 1 294 ? 0.265 -20.924 -8.579 1.00 98.25 294 ASP A C 1
ATOM 2170 O O . ASP A 1 294 ? -0.393 -21.059 -7.548 1.00 98.25 294 ASP A O 1
ATOM 2174 N N . ALA A 1 295 ? 0.911 -19.783 -8.863 1.00 98.38 295 ALA A N 1
ATOM 2175 C CA . ALA A 1 295 ? 0.865 -18.587 -8.012 1.00 98.38 295 ALA A CA 1
ATOM 2176 C C . ALA A 1 295 ? -0.569 -18.074 -7.815 1.00 98.38 295 ALA A C 1
ATOM 2178 O O . ALA A 1 295 ? -1.002 -17.843 -6.686 1.00 98.38 295 ALA A O 1
ATOM 2179 N N . ARG A 1 296 ? -1.330 -17.955 -8.907 1.00 98.38 296 ARG A N 1
ATOM 2180 C CA . ARG A 1 296 ? -2.734 -17.526 -8.856 1.00 98.38 296 ARG A CA 1
ATOM 2181 C C . ARG A 1 296 ? -3.648 -18.539 -8.182 1.00 98.38 296 ARG A C 1
ATOM 2183 O O . ARG A 1 296 ? -4.578 -18.142 -7.493 1.00 98.38 296 ARG A O 1
ATOM 2190 N N . ALA A 1 297 ? -3.371 -19.834 -8.314 1.00 98.56 297 ALA A N 1
ATOM 2191 C CA . ALA A 1 297 ? -4.108 -20.866 -7.590 1.00 98.56 297 ALA A CA 1
ATOM 2192 C C . ALA A 1 297 ? -3.892 -20.766 -6.067 1.00 98.56 297 ALA A C 1
ATOM 2194 O O . ALA A 1 297 ? -4.849 -20.909 -5.301 1.00 98.56 297 ALA A O 1
ATOM 2195 N N . LEU A 1 298 ? -2.661 -20.473 -5.623 1.00 98.50 298 LEU A N 1
ATOM 2196 C CA . LEU A 1 298 ? -2.387 -20.147 -4.220 1.00 98.50 298 LEU A CA 1
ATOM 2197 C C . LEU A 1 298 ? -3.160 -18.892 -3.796 1.00 98.50 298 LEU A C 1
ATOM 2199 O O . LEU A 1 298 ? -3.839 -18.921 -2.775 1.00 98.50 298 LEU A O 1
ATOM 2203 N N . PHE A 1 299 ? -3.106 -17.825 -4.594 1.00 98.69 299 PHE A N 1
ATOM 2204 C CA . PHE A 1 299 ? -3.825 -16.585 -4.306 1.00 98.69 299 PHE A CA 1
ATOM 2205 C C . PHE A 1 299 ? -5.345 -16.797 -4.189 1.00 98.69 299 PHE A C 1
ATOM 2207 O O . PHE A 1 299 ? -5.931 -16.380 -3.195 1.00 98.69 299 PHE A O 1
ATOM 2214 N N . SER A 1 300 ? -5.974 -17.531 -5.117 1.00 98.50 300 SER A N 1
ATOM 2215 C CA . SER A 1 300 ? -7.383 -17.949 -5.009 1.00 98.50 300 SER A CA 1
ATOM 2216 C C . SER A 1 300 ? -7.670 -18.694 -3.710 1.00 98.50 300 SER A C 1
ATOM 2218 O O . SER A 1 300 ? -8.630 -18.366 -3.027 1.00 98.50 300 SER A O 1
ATOM 2220 N N . THR A 1 301 ? -6.812 -19.646 -3.330 1.00 97.75 301 THR A N 1
ATOM 2221 C CA . THR A 1 301 ? -6.994 -20.412 -2.086 1.00 97.75 301 THR A CA 1
ATOM 2222 C C . THR A 1 301 ? -6.991 -19.494 -0.863 1.00 97.75 301 THR A C 1
ATOM 2224 O O . THR A 1 301 ? -7.822 -19.649 0.024 1.00 97.75 301 THR A O 1
ATOM 2227 N N . LEU A 1 302 ? -6.089 -18.509 -0.822 1.00 96.94 302 LEU A N 1
ATOM 2228 C CA . LEU A 1 302 ? -6.023 -17.540 0.274 1.00 96.94 302 LEU A CA 1
ATOM 2229 C C . LEU A 1 302 ? -7.219 -16.573 0.288 1.00 96.94 302 LEU A C 1
ATOM 2231 O O . LEU A 1 302 ? -7.596 -16.092 1.356 1.00 96.94 302 LEU A O 1
ATOM 2235 N N . LEU A 1 303 ? -7.797 -16.269 -0.877 1.00 97.88 303 LEU A N 1
ATOM 2236 C CA . LEU A 1 303 ? -8.999 -15.443 -1.009 1.00 97.88 303 LEU A CA 1
ATOM 2237 C C . LEU A 1 303 ? -10.262 -16.186 -0.563 1.00 97.88 303 LEU A C 1
ATOM 2239 O O . LEU A 1 303 ? -11.101 -15.587 0.106 1.00 97.88 303 LEU A O 1
ATOM 2243 N N . ASP A 1 304 ? -10.371 -17.481 -0.876 1.00 92.31 304 ASP A N 1
ATOM 2244 C CA . ASP A 1 304 ? -11.481 -18.351 -0.457 1.00 92.31 304 ASP A CA 1
ATOM 2245 C C . ASP A 1 304 ? -11.621 -18.433 1.079 1.00 92.31 304 ASP A C 1
ATOM 2247 O O . ASP A 1 304 ? -12.700 -18.714 1.604 1.00 92.31 304 ASP A O 1
ATOM 2251 N N . GLU A 1 305 ? -10.542 -18.161 1.821 1.00 88.38 305 GLU A N 1
ATOM 2252 C CA . GLU A 1 305 ? -10.537 -18.109 3.288 1.00 88.38 305 GLU A CA 1
ATOM 2253 C C . GLU A 1 305 ? -11.159 -16.824 3.866 1.00 88.38 305 GLU A C 1
ATOM 2255 O O . GLU A 1 305 ? -11.370 -16.746 5.079 1.00 88.38 305 GLU A O 1
ATOM 2260 N N . ILE A 1 306 ? -11.446 -15.809 3.040 1.00 86.69 306 ILE A N 1
ATOM 2261 C CA . ILE A 1 306 ? -11.928 -14.497 3.489 1.00 86.69 306 ILE A CA 1
ATOM 2262 C C . ILE A 1 306 ? -13.452 -14.408 3.322 1.00 86.69 306 ILE A C 1
ATOM 2264 O O . ILE A 1 306 ? -13.955 -14.341 2.197 1.00 86.69 306 ILE A O 1
ATOM 2268 N N . PRO A 1 307 ? -14.229 -14.347 4.419 1.00 79.56 307 PRO A N 1
ATOM 2269 C CA . PRO A 1 307 ? -15.680 -14.244 4.328 1.00 79.56 307 PRO A CA 1
ATOM 2270 C C . PRO A 1 307 ? -16.125 -12.973 3.598 1.00 79.56 307 PRO A C 1
ATOM 2272 O O . PRO A 1 307 ? -15.618 -11.885 3.855 1.00 79.56 307 PRO A O 1
ATOM 2275 N N . GLY A 1 308 ? -17.119 -13.103 2.718 1.00 83.69 308 GLY A N 1
ATOM 2276 C CA . GLY A 1 308 ? -17.725 -11.963 2.020 1.00 83.69 308 GLY A CA 1
ATOM 2277 C C . GLY A 1 308 ? -16.933 -11.439 0.819 1.00 83.69 308 GLY A C 1
ATOM 2278 O O . GLY A 1 308 ? -17.452 -10.582 0.106 1.00 83.69 308 GLY A O 1
ATOM 2279 N N . VAL A 1 309 ? -15.736 -11.971 0.552 1.00 94.56 309 VAL A N 1
ATOM 2280 C CA . VAL A 1 309 ? -14.964 -11.644 -0.650 1.00 94.56 309 VAL A CA 1
ATOM 2281 C C . VAL A 1 309 ? -15.389 -12.542 -1.811 1.00 94.56 309 VAL A C 1
ATOM 2283 O O . VAL A 1 309 ? -15.498 -13.759 -1.673 1.00 94.56 309 VAL A O 1
ATOM 2286 N N . ARG A 1 310 ? -15.626 -11.938 -2.978 1.00 96.94 310 ARG A N 1
ATOM 2287 C CA . ARG A 1 310 ? -15.840 -12.638 -4.255 1.00 96.94 310 ARG A CA 1
ATOM 2288 C C . ARG A 1 310 ? -14.642 -12.412 -5.165 1.00 96.94 310 ARG A C 1
ATOM 2290 O O . ARG A 1 310 ? -14.178 -11.284 -5.252 1.00 96.94 310 ARG A O 1
ATOM 2297 N N . HIS A 1 311 ? -14.160 -13.428 -5.877 1.00 98.44 311 HIS A N 1
ATOM 2298 C CA . HIS A 1 311 ? -13.054 -13.247 -6.822 1.00 98.44 311 HIS A CA 1
ATOM 2299 C C . HIS A 1 311 ? -13.311 -13.914 -8.177 1.00 98.44 311 HIS A C 1
ATOM 2301 O O . HIS A 1 311 ? -13.996 -14.934 -8.263 1.00 98.44 311 HIS A O 1
ATOM 2307 N N . TRP A 1 312 ? -12.773 -13.328 -9.246 1.00 98.12 312 TRP A N 1
ATOM 2308 C CA . TRP A 1 312 ? -12.929 -13.803 -10.623 1.00 98.12 312 TRP A CA 1
ATOM 2309 C C . TRP A 1 312 ? -11.769 -13.343 -11.512 1.00 98.12 312 TRP A C 1
ATOM 2311 O O . TRP A 1 312 ? -10.988 -12.471 -11.136 1.00 98.12 312 TRP A O 1
ATOM 2321 N N . THR A 1 313 ? -11.673 -13.929 -12.704 1.00 97.88 313 THR A N 1
ATOM 2322 C CA . THR A 1 313 ? -10.765 -13.480 -13.765 1.00 97.88 313 THR A CA 1
ATOM 2323 C C . THR A 1 313 ? -11.572 -12.783 -14.860 1.00 97.88 313 THR A C 1
ATOM 2325 O O . THR A 1 313 ? -12.587 -13.336 -15.290 1.00 97.88 313 THR A O 1
ATOM 2328 N N . ASP A 1 314 ? -11.167 -11.580 -15.269 1.00 97.56 314 ASP A N 1
ATOM 2329 C CA . ASP A 1 314 ? -11.850 -10.789 -16.306 1.00 97.56 314 ASP A CA 1
ATOM 2330 C C . ASP A 1 314 ? -11.490 -11.235 -17.742 1.00 97.56 314 ASP A C 1
ATOM 2332 O O . ASP A 1 314 ? -10.718 -12.174 -17.960 1.00 97.56 314 ASP A O 1
ATOM 2336 N N . GLU A 1 315 ? -12.051 -10.559 -18.749 1.00 97.69 315 GLU A N 1
ATOM 2337 C CA . GLU A 1 315 ? -11.780 -10.827 -20.165 1.00 97.69 315 GLU A CA 1
ATOM 2338 C C . GLU A 1 315 ? -10.339 -10.561 -20.619 1.00 97.69 315 GLU A C 1
ATOM 2340 O O . GLU A 1 315 ? -9.938 -11.092 -21.658 1.00 97.69 315 GLU A O 1
ATOM 2345 N N . ALA A 1 316 ? -9.571 -9.750 -19.891 1.00 97.38 316 ALA A N 1
ATOM 2346 C CA . ALA A 1 316 ? -8.156 -9.523 -20.162 1.00 97.38 316 ALA A CA 1
ATOM 2347 C C . ALA A 1 316 ? -7.267 -10.567 -19.477 1.00 97.38 316 ALA A C 1
ATOM 2349 O O . ALA A 1 316 ? -6.125 -10.761 -19.890 1.00 97.38 316 ALA A O 1
ATOM 2350 N N . GLY A 1 317 ? -7.795 -11.279 -18.484 1.00 97.62 317 GLY A N 1
ATOM 2351 C CA . GLY A 1 317 ? -7.045 -12.193 -17.643 1.00 97.62 317 GLY A CA 1
ATOM 2352 C C . GLY A 1 317 ? -6.574 -11.559 -16.336 1.00 97.62 317 GLY A C 1
ATOM 2353 O O . GLY A 1 317 ? -5.769 -12.182 -15.656 1.00 97.62 317 GLY A O 1
ATOM 2354 N N . ASN A 1 318 ? -7.037 -10.372 -15.948 1.00 98.56 318 ASN A N 1
ATOM 2355 C CA . ASN A 1 318 ? -6.786 -9.811 -14.617 1.00 98.56 318 ASN A CA 1
ATOM 2356 C C . ASN A 1 318 ? -7.555 -10.606 -13.565 1.00 98.56 318 ASN A C 1
ATOM 2358 O O . ASN A 1 318 ? -8.671 -11.059 -13.822 1.00 98.56 318 ASN A O 1
ATOM 2362 N N . HIS A 1 319 ? -6.977 -10.794 -12.380 1.00 98.62 319 HIS A N 1
ATOM 2363 C CA . HIS A 1 319 ? -7.636 -11.508 -11.287 1.00 98.62 319 HIS A CA 1
ATOM 2364 C C . HIS A 1 319 ? -8.076 -10.511 -10.219 1.00 98.62 319 HIS A C 1
ATOM 2366 O O . HIS A 1 319 ? -7.257 -9.930 -9.512 1.00 98.62 319 HIS A O 1
ATOM 2372 N N . HIS A 1 320 ? -9.387 -10.325 -10.102 1.00 98.62 320 HIS A N 1
ATOM 2373 C CA . HIS A 1 320 ? -9.998 -9.420 -9.136 1.00 98.62 320 HIS A CA 1
ATOM 2374 C C . HIS A 1 320 ? -10.526 -10.184 -7.930 1.00 98.62 320 HIS A C 1
ATOM 2376 O O . HIS A 1 320 ? -11.101 -11.262 -8.078 1.00 98.62 320 HIS A O 1
ATOM 2382 N N . ALA A 1 321 ? -10.398 -9.589 -6.751 1.00 98.69 321 ALA A N 1
ATOM 2383 C CA . ALA A 1 321 ? -11.050 -9.993 -5.520 1.00 98.69 321 ALA A CA 1
ATOM 2384 C C . ALA A 1 321 ? -11.725 -8.783 -4.885 1.00 98.69 321 ALA A C 1
ATOM 2386 O O . ALA A 1 321 ? -11.108 -7.740 -4.711 1.00 98.69 321 ALA A O 1
ATOM 2387 N N . GLU A 1 322 ? -12.995 -8.908 -4.542 1.00 98.12 322 GLU A N 1
ATOM 2388 C CA . GLU A 1 322 ? -13.833 -7.782 -4.179 1.00 98.12 322 GLU A CA 1
ATOM 2389 C C . GLU A 1 322 ? -14.592 -8.051 -2.885 1.00 98.12 322 GLU A C 1
ATOM 2391 O O . GLU A 1 322 ? -15.279 -9.067 -2.755 1.00 98.12 322 GLU A O 1
ATOM 2396 N N . LEU A 1 323 ? -14.485 -7.108 -1.952 1.00 97.44 323 LEU A N 1
ATOM 2397 C CA . LEU A 1 323 ? -15.322 -6.998 -0.768 1.00 97.44 323 LEU A CA 1
ATOM 2398 C C . LEU A 1 323 ? -16.401 -5.933 -1.036 1.00 97.44 323 LEU A C 1
ATOM 2400 O O . LEU A 1 323 ? -16.063 -4.746 -1.128 1.00 97.44 323 LEU A O 1
ATOM 2404 N N . PRO A 1 324 ? -17.682 -6.320 -1.176 1.00 95.88 324 PRO A N 1
ATOM 2405 C CA . PRO A 1 324 ? -18.761 -5.372 -1.432 1.00 95.88 324 PRO A CA 1
ATOM 2406 C C . PRO A 1 324 ? -18.900 -4.344 -0.308 1.00 95.88 324 PRO A C 1
ATOM 2408 O O . PRO A 1 324 ? -18.918 -4.705 0.869 1.00 95.88 324 PRO A O 1
ATOM 2411 N N . GLY A 1 325 ? -19.031 -3.073 -0.684 1.00 92.50 325 GLY A N 1
ATOM 2412 C CA . GLY A 1 325 ? -19.311 -1.974 0.237 1.00 92.50 325 GLY A CA 1
ATOM 2413 C C . GLY A 1 325 ? -20.764 -1.509 0.185 1.00 92.50 325 GLY A C 1
ATOM 2414 O O . GLY A 1 325 ? -21.592 -2.059 -0.544 1.00 92.50 325 GLY A O 1
ATOM 2415 N N . THR A 1 326 ? -21.088 -0.463 0.946 1.00 87.50 326 THR A N 1
ATOM 2416 C CA . THR A 1 326 ? -22.413 0.180 0.891 1.00 87.50 326 THR A CA 1
ATOM 2417 C C . THR A 1 326 ? -22.618 0.980 -0.400 1.00 87.50 326 THR A C 1
ATOM 2419 O O . THR A 1 326 ? -23.753 1.120 -0.860 1.00 87.50 326 THR A O 1
ATOM 2422 N N . SER A 1 327 ? -21.533 1.467 -1.009 1.00 91.25 327 SER A N 1
ATOM 2423 C CA . SER A 1 327 ? -21.506 2.107 -2.327 1.00 91.25 327 SER A CA 1
ATOM 2424 C C . SER A 1 327 ? -21.045 1.151 -3.432 1.00 91.25 327 SER A C 1
ATOM 2426 O O . SER A 1 327 ? -20.175 0.302 -3.223 1.00 91.25 327 SER A O 1
ATOM 2428 N N . SER A 1 328 ? -21.576 1.344 -4.645 1.00 90.62 328 SER A N 1
ATOM 2429 C CA . SER A 1 328 ? -21.087 0.677 -5.862 1.00 90.62 328 SER A CA 1
ATOM 2430 C C . SER A 1 328 ? -19.776 1.268 -6.390 1.00 90.62 328 SER A C 1
ATOM 2432 O O . SER A 1 328 ? -19.121 0.648 -7.221 1.00 90.62 328 SER A O 1
ATOM 2434 N N . ARG A 1 329 ? -19.381 2.459 -5.916 1.00 96.75 329 ARG A N 1
ATOM 2435 C CA . ARG A 1 329 ? -18.071 3.047 -6.219 1.00 96.75 329 ARG A CA 1
ATOM 2436 C C . ARG A 1 329 ? -16.972 2.184 -5.603 1.00 96.75 329 ARG A C 1
ATOM 2438 O O . ARG A 1 329 ? -17.114 1.726 -4.466 1.00 96.75 329 ARG A O 1
ATOM 2445 N N . THR A 1 330 ? -15.877 2.009 -6.337 1.00 98.12 330 THR A N 1
ATOM 2446 C CA . THR A 1 330 ? -14.831 1.045 -5.982 1.00 98.12 330 THR A CA 1
ATOM 2447 C C . THR A 1 330 ? -13.512 1.726 -5.629 1.00 98.12 330 THR A C 1
ATOM 2449 O O . THR A 1 330 ? -12.967 2.480 -6.430 1.00 98.12 330 THR A O 1
ATOM 2452 N N . LEU A 1 331 ? -12.967 1.438 -4.448 1.00 98.56 331 LEU A N 1
ATOM 2453 C CA . LEU A 1 331 ? -11.557 1.662 -4.136 1.00 98.56 331 LEU A CA 1
ATOM 2454 C C . LEU A 1 331 ? -10.763 0.452 -4.624 1.00 98.56 331 LEU A C 1
ATOM 2456 O O . LEU A 1 331 ? -10.950 -0.659 -4.123 1.00 98.56 331 LEU A O 1
ATOM 2460 N N . MET A 1 332 ? -9.891 0.660 -5.605 1.00 98.69 332 MET A N 1
ATOM 2461 C CA . MET A 1 332 ? -9.021 -0.394 -6.103 1.00 98.69 332 MET A CA 1
ATOM 2462 C C . MET A 1 332 ? -7.681 -0.389 -5.371 1.00 98.69 332 MET A C 1
ATOM 2464 O O . MET A 1 332 ? -7.097 0.660 -5.106 1.00 98.69 332 MET A O 1
ATOM 2468 N N . ILE A 1 333 ? -7.197 -1.585 -5.068 1.00 98.81 333 ILE A N 1
ATOM 2469 C CA . ILE A 1 333 ? -5.841 -1.852 -4.603 1.00 98.81 333 ILE A CA 1
ATOM 2470 C C . ILE A 1 333 ? -5.246 -2.838 -5.601 1.00 98.81 333 ILE A C 1
ATOM 2472 O O . ILE A 1 333 ? -5.932 -3.784 -5.989 1.00 98.81 333 ILE A O 1
ATOM 2476 N N . GLY A 1 334 ? -4.012 -2.652 -6.048 1.00 97.94 334 GLY A N 1
ATOM 2477 C CA . GLY A 1 334 ? -3.452 -3.579 -7.024 1.00 97.94 334 GLY A CA 1
ATOM 2478 C C . GLY A 1 334 ? -1.943 -3.617 -7.075 1.00 97.94 334 GLY A C 1
ATOM 2479 O O . GLY A 1 334 ? -1.273 -2.797 -6.451 1.00 97.94 334 GLY A O 1
ATOM 2480 N N . SER A 1 335 ? -1.470 -4.641 -7.779 1.00 98.69 335 SER A N 1
ATOM 2481 C CA . SER A 1 335 ? -0.133 -4.801 -8.354 1.00 98.69 335 SER A CA 1
ATOM 2482 C C . SER A 1 335 ? -0.155 -6.091 -9.202 1.00 98.69 335 SER A C 1
ATOM 2484 O O . SER A 1 335 ? -1.226 -6.459 -9.691 1.00 98.69 335 SER A O 1
ATOM 2486 N N . HIS A 1 336 ? 0.954 -6.820 -9.341 1.00 98.81 336 HIS A N 1
ATOM 2487 C CA . HIS A 1 336 ? 1.045 -8.021 -10.185 1.00 98.81 336 HIS A CA 1
ATOM 2488 C C . HIS A 1 336 ? 1.716 -9.219 -9.495 1.00 98.81 336 HIS A C 1
ATOM 2490 O O . HIS A 1 336 ? 2.551 -9.080 -8.610 1.00 98.81 336 HIS A O 1
ATOM 2496 N N . LEU A 1 337 ? 1.355 -10.440 -9.894 1.00 98.56 337 LEU A N 1
ATOM 2497 C CA . LEU A 1 337 ? 1.985 -11.685 -9.436 1.00 98.56 337 LEU A CA 1
ATOM 2498 C C . LEU A 1 337 ? 2.990 -12.255 -10.441 1.00 98.56 337 LEU A C 1
ATOM 2500 O O . LEU A 1 337 ? 3.762 -13.150 -10.067 1.00 98.56 337 LEU A O 1
ATOM 2504 N N . ASP A 1 338 ? 2.975 -11.811 -11.702 1.00 98.44 338 ASP A N 1
ATOM 2505 C CA . ASP A 1 338 ? 4.016 -12.203 -12.651 1.00 98.44 338 ASP A CA 1
ATOM 2506 C C . ASP A 1 338 ? 5.368 -11.569 -12.322 1.00 98.44 338 ASP A C 1
ATOM 2508 O O . ASP A 1 338 ? 5.458 -10.628 -11.541 1.00 98.44 338 ASP A O 1
ATOM 2512 N N . SER A 1 339 ? 6.428 -12.169 -12.856 1.00 96.94 339 SER A N 1
ATOM 2513 C CA . SER A 1 339 ? 7.802 -11.701 -12.684 1.00 96.94 339 SER A CA 1
ATOM 2514 C C . SER A 1 339 ? 8.569 -11.825 -13.993 1.00 96.94 339 SER A C 1
ATOM 2516 O O . SER A 1 339 ? 8.302 -12.737 -14.794 1.00 96.94 339 SER A O 1
ATOM 2518 N N . VAL A 1 340 ? 9.622 -11.023 -14.162 1.00 91.19 340 VAL A N 1
ATOM 2519 C CA . VAL A 1 340 ? 10.682 -11.370 -15.116 1.00 91.19 340 VAL A CA 1
ATOM 2520 C C . VAL A 1 340 ? 11.278 -12.759 -14.819 1.00 91.19 340 VAL A C 1
ATOM 2522 O O . VAL A 1 340 ? 11.254 -13.228 -13.670 1.00 91.19 340 VAL A O 1
ATOM 2525 N N . PRO A 1 341 ? 11.840 -13.448 -15.833 1.00 87.31 341 PRO A N 1
ATOM 2526 C CA . PRO A 1 341 ? 12.663 -14.629 -15.609 1.00 87.31 341 PRO A CA 1
ATOM 2527 C C . PRO A 1 341 ? 13.810 -14.326 -14.645 1.00 87.31 341 PRO A C 1
ATOM 2529 O O . PRO A 1 341 ? 14.501 -13.323 -14.808 1.00 87.31 341 PRO A O 1
ATOM 2532 N N . ASP A 1 342 ? 14.029 -15.218 -13.679 1.00 90.69 342 ASP A N 1
ATOM 2533 C CA . ASP A 1 342 ? 15.126 -15.122 -12.706 1.00 90.69 342 ASP A CA 1
ATOM 2534 C C . ASP A 1 342 ? 15.048 -13.852 -11.813 1.00 90.69 342 ASP A C 1
ATOM 2536 O O . ASP A 1 342 ? 16.039 -13.403 -11.228 1.00 90.69 342 ASP A O 1
ATOM 2540 N N . GLY A 1 343 ? 13.838 -13.286 -11.691 1.00 92.88 343 GLY A N 1
ATOM 2541 C CA . GLY A 1 343 ? 13.524 -12.105 -10.889 1.00 92.88 343 GLY A CA 1
ATOM 2542 C C . GLY A 1 343 ? 13.392 -12.368 -9.385 1.00 92.88 343 GLY A C 1
ATOM 2543 O O . GLY A 1 343 ? 13.630 -13.474 -8.882 1.00 92.88 343 GLY A O 1
ATOM 2544 N N . GLY A 1 344 ? 12.999 -11.324 -8.656 1.00 94.62 344 GLY A N 1
ATOM 2545 C CA . GLY A 1 344 ? 12.763 -11.367 -7.216 1.00 94.62 344 GLY A CA 1
ATOM 2546 C C . GLY A 1 344 ? 11.379 -11.897 -6.817 1.00 94.62 344 GLY A C 1
ATOM 2547 O O . GLY A 1 344 ? 10.555 -12.278 -7.649 1.00 94.62 344 GLY A O 1
ATOM 2548 N N . ASN A 1 345 ? 11.117 -11.966 -5.508 1.00 94.50 345 ASN A N 1
ATOM 2549 C CA . ASN A 1 345 ? 9.810 -12.392 -4.978 1.00 94.50 345 ASN A CA 1
ATOM 2550 C C . ASN A 1 345 ? 8.980 -11.249 -4.396 1.00 94.50 345 ASN A C 1
ATOM 2552 O O . ASN A 1 345 ? 7.916 -11.531 -3.847 1.00 94.50 345 ASN A O 1
ATOM 2556 N N . LEU A 1 346 ? 9.477 -10.014 -4.444 1.00 98.25 346 LEU A N 1
ATOM 2557 C CA . LEU A 1 346 ? 8.797 -8.864 -3.861 1.00 98.25 346 LEU A CA 1
ATOM 2558 C C . LEU A 1 346 ? 8.191 -7.979 -4.946 1.00 98.25 346 LEU A C 1
ATOM 2560 O O . LEU A 1 346 ? 7.069 -7.520 -4.758 1.00 98.25 346 LEU A O 1
ATOM 2564 N N . ASP A 1 347 ? 8.901 -7.806 -6.061 1.00 98.12 347 ASP A N 1
ATOM 2565 C CA . ASP A 1 347 ? 8.421 -7.118 -7.262 1.00 98.12 347 ASP A CA 1
ATOM 2566 C C . ASP A 1 347 ? 7.012 -7.585 -7.664 1.00 98.12 347 ASP A C 1
ATOM 2568 O O . ASP A 1 347 ? 6.784 -8.793 -7.834 1.00 98.12 347 ASP A O 1
ATOM 2572 N N . GLY A 1 348 ? 6.063 -6.647 -7.679 1.00 98.25 348 GLY A N 1
ATOM 2573 C CA . GLY A 1 348 ? 4.618 -6.857 -7.788 1.00 98.25 348 GLY A CA 1
ATOM 2574 C C . GLY A 1 348 ? 3.961 -7.614 -6.626 1.00 98.25 348 GLY A C 1
ATOM 2575 O O . GLY A 1 348 ? 3.011 -7.150 -5.983 1.00 98.25 348 GLY A O 1
ATOM 2576 N N . ALA A 1 349 ? 4.475 -8.806 -6.320 1.00 98.62 349 ALA A N 1
ATOM 2577 C CA . ALA A 1 349 ? 3.842 -9.766 -5.426 1.00 98.62 349 ALA A CA 1
ATOM 2578 C C . ALA A 1 349 ? 3.651 -9.221 -4.005 1.00 98.62 349 ALA A C 1
ATOM 2580 O O . ALA A 1 349 ? 2.677 -9.575 -3.335 1.00 98.62 349 ALA A O 1
ATOM 2581 N N . PHE A 1 350 ? 4.545 -8.339 -3.546 1.00 98.81 350 PHE A N 1
ATOM 2582 C CA . PHE A 1 350 ? 4.395 -7.647 -2.270 1.00 98.81 350 PHE A CA 1
ATOM 2583 C C . PHE A 1 350 ? 3.116 -6.806 -2.222 1.00 98.81 350 PHE A C 1
ATOM 2585 O O . PHE A 1 350 ? 2.362 -6.918 -1.254 1.00 98.81 350 PHE A O 1
ATOM 2592 N N . GLY A 1 351 ? 2.830 -6.031 -3.270 1.00 98.81 351 GLY A N 1
ATOM 2593 C CA . GLY A 1 351 ? 1.630 -5.201 -3.356 1.00 98.81 351 GLY A CA 1
ATOM 2594 C C . GLY A 1 351 ? 0.347 -6.026 -3.317 1.00 98.81 351 GLY A C 1
ATOM 2595 O O . GLY A 1 351 ? -0.565 -5.723 -2.542 1.00 98.81 351 GLY A O 1
ATOM 2596 N N . VAL A 1 352 ? 0.306 -7.133 -4.067 1.00 98.88 352 VAL A N 1
ATOM 2597 C CA . VAL A 1 352 ? -0.849 -8.049 -4.084 1.00 98.88 352 VAL A CA 1
ATOM 2598 C C . VAL A 1 352 ? -1.074 -8.689 -2.708 1.00 98.88 352 VAL A C 1
ATOM 2600 O O . VAL A 1 352 ? -2.193 -8.674 -2.190 1.00 98.88 352 VAL A O 1
ATOM 2603 N N . MET A 1 353 ? -0.022 -9.213 -2.070 1.00 98.75 353 MET A N 1
ATOM 2604 C CA . MET A 1 353 ? -0.137 -9.866 -0.756 1.00 98.75 353 MET A CA 1
ATOM 2605 C C . MET A 1 353 ? -0.396 -8.871 0.388 1.00 98.75 353 MET A C 1
ATOM 2607 O O . MET A 1 353 ? -1.031 -9.223 1.386 1.00 98.75 353 MET A O 1
ATOM 2611 N N . ALA A 1 354 ? 0.047 -7.620 0.261 1.00 98.75 354 ALA A N 1
ATOM 2612 C CA . ALA A 1 354 ? -0.318 -6.552 1.187 1.00 98.75 354 ALA A CA 1
ATOM 2613 C C . ALA A 1 354 ? -1.802 -6.179 1.042 1.00 98.75 354 ALA A C 1
ATOM 2615 O O . ALA A 1 354 ? -2.519 -6.092 2.040 1.00 98.75 354 ALA A O 1
ATOM 2616 N N . GLY A 1 355 ? -2.295 -6.040 -0.192 1.00 98.62 355 GLY A N 1
ATOM 2617 C CA . GLY A 1 355 ? -3.712 -5.807 -0.466 1.00 98.62 355 GLY A CA 1
ATOM 2618 C C . GLY A 1 355 ? -4.617 -6.946 0.021 1.00 98.62 355 GLY A C 1
ATOM 2619 O O . GLY A 1 355 ? -5.720 -6.697 0.509 1.00 98.62 355 GLY A O 1
ATOM 2620 N N . LEU A 1 356 ? -4.138 -8.194 -0.023 1.00 98.69 356 LEU A N 1
ATOM 2621 C CA . LEU A 1 356 ? -4.837 -9.354 0.541 1.00 98.69 356 LEU A CA 1
ATOM 2622 C C . LEU A 1 356 ? -5.056 -9.208 2.055 1.00 98.69 356 LEU A C 1
ATOM 2624 O O . LEU A 1 356 ? -6.142 -9.500 2.562 1.00 98.69 356 LEU A O 1
ATOM 2628 N N . GLU A 1 357 ? -4.047 -8.731 2.784 1.00 97.81 357 GLU A N 1
ATOM 2629 C CA . GLU A 1 357 ? -4.158 -8.478 4.224 1.00 97.81 357 GLU A CA 1
ATOM 2630 C C . GLU A 1 357 ? -5.076 -7.289 4.537 1.00 97.81 357 GLU A C 1
ATOM 2632 O O . GLU A 1 357 ? -5.825 -7.336 5.517 1.00 97.81 357 GLU A O 1
ATOM 2637 N N . VAL A 1 358 ? -5.114 -6.272 3.671 1.00 96.94 358 VAL A N 1
ATOM 2638 C CA . VAL A 1 358 ? -6.114 -5.197 3.757 1.00 96.94 358 VAL A CA 1
ATOM 2639 C C . VAL A 1 358 ? -7.531 -5.753 3.593 1.00 96.94 358 VAL A C 1
ATOM 2641 O O . VAL A 1 358 ? -8.393 -5.451 4.418 1.00 96.94 358 VAL A O 1
ATOM 2644 N N . LEU A 1 359 ? -7.782 -6.627 2.610 1.00 96.62 359 LEU A N 1
ATOM 2645 C CA . LEU A 1 359 ? -9.093 -7.272 2.450 1.00 96.62 359 LEU A CA 1
ATOM 2646 C C . LEU A 1 359 ? -9.482 -8.121 3.665 1.00 96.62 359 LEU A C 1
ATOM 2648 O O . LEU A 1 359 ? -10.613 -8.019 4.135 1.00 96.62 359 LEU A O 1
ATOM 2652 N N . ARG A 1 360 ? -8.558 -8.923 4.211 1.00 92.75 360 ARG A N 1
ATOM 2653 C CA . ARG A 1 360 ? -8.791 -9.704 5.445 1.00 92.75 360 ARG A CA 1
ATOM 2654 C C . ARG A 1 360 ? -9.173 -8.809 6.615 1.00 92.75 360 ARG A C 1
ATOM 2656 O O . ARG A 1 360 ? -10.074 -9.146 7.381 1.00 92.75 360 ARG A O 1
ATOM 2663 N N . THR A 1 361 ? -8.480 -7.684 6.736 1.00 86.94 361 THR A N 1
ATOM 2664 C CA . THR A 1 361 ? -8.697 -6.697 7.788 1.00 86.94 361 THR A CA 1
ATOM 2665 C C . THR A 1 361 ? -10.084 -6.068 7.668 1.00 86.94 361 THR A C 1
ATOM 2667 O O . THR A 1 361 ? -10.850 -6.102 8.629 1.00 86.94 361 THR A O 1
ATOM 2670 N N . LEU A 1 362 ? -10.446 -5.580 6.479 1.00 86.81 362 LEU A N 1
ATOM 2671 C CA . LEU A 1 362 ? -11.745 -4.956 6.224 1.00 86.81 362 LEU A CA 1
ATOM 2672 C C . LEU A 1 362 ? -12.906 -5.949 6.355 1.00 86.81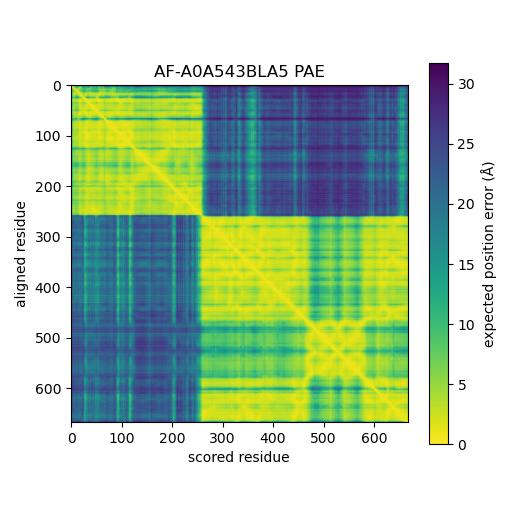 362 LEU A C 1
ATOM 2674 O O . LEU A 1 362 ? -13.907 -5.637 6.992 1.00 86.81 362 LEU A O 1
ATOM 2678 N N . ALA A 1 363 ? -12.763 -7.170 5.834 1.00 81.44 363 ALA A N 1
ATOM 2679 C CA . ALA A 1 363 ? -13.794 -8.202 5.939 1.00 81.44 363 ALA A CA 1
ATOM 2680 C C . ALA A 1 363 ? -14.111 -8.562 7.402 1.00 81.44 363 ALA A C 1
ATOM 2682 O O . ALA A 1 363 ? -15.262 -8.832 7.743 1.00 81.44 363 ALA A O 1
ATOM 2683 N N . ALA A 1 364 ? -13.107 -8.521 8.285 1.00 75.88 364 ALA A N 1
ATOM 2684 C CA . ALA A 1 364 ? -13.291 -8.723 9.721 1.00 75.88 364 ALA A CA 1
ATOM 2685 C C . ALA A 1 364 ? -13.936 -7.517 10.436 1.00 75.88 364 ALA A C 1
ATOM 2687 O O . ALA A 1 364 ? -14.437 -7.668 11.548 1.00 75.88 364 ALA A O 1
ATOM 2688 N N . GLN A 1 365 ? -13.912 -6.329 9.825 1.00 71.81 365 GLN A N 1
ATOM 2689 C CA . GLN A 1 365 ? -14.494 -5.092 10.360 1.00 71.81 365 GLN A CA 1
ATOM 2690 C C . GLN A 1 365 ? -15.941 -4.863 9.897 1.00 71.81 365 GLN A C 1
ATOM 2692 O O . GLN A 1 365 ? -16.658 -4.083 10.517 1.00 71.81 365 GLN A O 1
ATOM 2697 N N . GLY A 1 366 ? -16.389 -5.556 8.846 1.00 74.38 366 GLY A N 1
ATOM 2698 C CA . GLY A 1 366 ? -17.755 -5.481 8.332 1.00 74.38 366 GLY A CA 1
ATOM 2699 C C . GLY A 1 366 ? -17.823 -4.909 6.918 1.00 74.38 366 GLY A C 1
ATOM 2700 O O . GLY A 1 366 ? -16.937 -5.131 6.099 1.00 74.38 366 GLY A O 1
ATOM 2701 N N . THR A 1 367 ? -18.924 -4.225 6.597 1.00 81.00 367 THR A N 1
ATOM 2702 C CA . THR A 1 367 ? -19.160 -3.682 5.249 1.00 81.00 367 THR A CA 1
ATOM 2703 C C . THR A 1 367 ? -18.507 -2.301 5.100 1.00 81.00 367 THR A C 1
ATOM 2705 O O . THR A 1 367 ? -18.925 -1.373 5.794 1.00 81.00 367 THR A O 1
ATOM 2708 N N . PRO A 1 368 ? -17.514 -2.126 4.207 1.00 83.25 368 PRO A N 1
ATOM 2709 C CA . PRO A 1 368 ? -16.871 -0.831 3.984 1.00 83.25 368 PRO A CA 1
ATOM 2710 C C . PRO A 1 368 ? -17.802 0.176 3.273 1.00 83.25 368 PRO A C 1
ATOM 2712 O O . PRO A 1 368 ? -18.773 -0.219 2.625 1.00 83.25 368 PRO A O 1
ATOM 2715 N N . PRO A 1 369 ? -17.522 1.491 3.350 1.00 82.94 369 PRO A N 1
ATOM 2716 C CA . PRO A 1 369 ? -18.336 2.517 2.689 1.00 82.94 369 PRO A CA 1
ATOM 2717 C C . PRO A 1 369 ? -18.221 2.489 1.157 1.00 82.94 369 PRO A C 1
ATOM 2719 O O . PRO A 1 369 ? -19.188 2.747 0.444 1.00 82.94 369 PRO A O 1
ATOM 2722 N N . LEU A 1 370 ? -17.047 2.128 0.640 1.00 94.56 370 LEU A N 1
ATOM 2723 C CA . LEU A 1 370 ? -16.820 1.831 -0.771 1.00 94.56 370 LEU A CA 1
ATOM 2724 C C . LEU A 1 370 ? -16.644 0.333 -0.950 1.00 94.56 370 LEU A C 1
ATOM 2726 O O . LEU A 1 370 ? -16.120 -0.338 -0.064 1.00 94.56 370 LEU A O 1
ATOM 2730 N N . THR A 1 371 ? -17.018 -0.174 -2.119 1.00 98.06 371 THR A N 1
ATOM 2731 C CA . THR A 1 371 ? -16.567 -1.501 -2.535 1.00 98.06 371 THR A CA 1
ATOM 2732 C C . THR A 1 371 ? -15.043 -1.488 -2.631 1.00 98.06 371 THR A C 1
ATOM 2734 O O . THR A 1 371 ? -14.471 -0.539 -3.163 1.00 98.06 371 THR A O 1
ATOM 2737 N N . VAL A 1 372 ? -14.365 -2.502 -2.091 1.00 98.56 372 VAL A N 1
ATOM 2738 C CA . VAL A 1 372 ? -12.897 -2.592 -2.146 1.00 98.56 372 VAL A CA 1
ATOM 2739 C C . VAL A 1 372 ? -12.504 -3.752 -3.036 1.00 98.56 372 VAL A C 1
ATOM 2741 O O . VAL A 1 372 ? -12.898 -4.888 -2.778 1.00 98.56 372 VAL A O 1
ATOM 2744 N N . ARG A 1 373 ? -11.723 -3.468 -4.080 1.00 98.62 373 ARG A N 1
ATOM 2745 C CA . ARG A 1 373 ? -11.285 -4.458 -5.066 1.00 98.62 373 ARG A CA 1
ATOM 2746 C C . ARG A 1 373 ? -9.767 -4.564 -5.093 1.00 98.62 373 ARG A C 1
ATOM 2748 O O . ARG A 1 373 ? -9.092 -3.639 -5.529 1.00 98.62 373 ARG A O 1
ATOM 2755 N N . LEU A 1 374 ? -9.247 -5.713 -4.686 1.00 98.88 374 LEU A N 1
ATOM 2756 C CA . LEU A 1 374 ? -7.866 -6.110 -4.919 1.00 98.88 374 LEU A CA 1
ATOM 2757 C C . LEU A 1 374 ? -7.722 -6.680 -6.332 1.00 98.88 374 LEU A C 1
ATOM 2759 O O . LEU A 1 374 ? -8.515 -7.532 -6.726 1.00 98.88 374 LEU A O 1
ATOM 2763 N N . THR A 1 375 ? -6.721 -6.237 -7.084 1.00 98.75 375 THR A N 1
ATOM 2764 C CA . THR A 1 375 ? -6.453 -6.720 -8.443 1.00 98.75 375 THR A CA 1
ATOM 2765 C C . THR A 1 375 ? -5.008 -7.172 -8.584 1.00 98.75 375 THR A C 1
ATOM 2767 O O . THR A 1 375 ? -4.089 -6.407 -8.310 1.00 98.75 375 THR A O 1
ATOM 2770 N N . ASP A 1 376 ? -4.834 -8.412 -9.030 1.00 98.81 376 ASP A N 1
ATOM 2771 C CA . ASP A 1 376 ? -3.594 -8.904 -9.624 1.00 98.81 376 ASP A CA 1
ATOM 2772 C C . ASP A 1 376 ? -3.673 -8.701 -11.146 1.00 98.81 376 ASP A C 1
ATOM 2774 O O . ASP A 1 376 ? -4.413 -9.409 -11.850 1.00 98.81 376 ASP A O 1
ATOM 2778 N N . TRP A 1 377 ? -2.955 -7.694 -11.639 1.00 98.75 377 TRP A N 1
ATOM 2779 C CA . TRP A 1 377 ? -2.882 -7.352 -13.055 1.00 98.75 377 TRP A CA 1
ATOM 2780 C C . TRP A 1 377 ? -2.099 -8.413 -13.827 1.00 98.75 377 TRP A C 1
ATOM 2782 O O . TRP A 1 377 ? -1.097 -8.949 -13.362 1.00 98.75 377 TRP A O 1
ATOM 2792 N N . ALA A 1 378 ? -2.584 -8.772 -15.014 1.00 98.19 378 ALA A N 1
ATOM 2793 C CA . ALA A 1 378 ? -1.893 -9.750 -15.844 1.00 98.19 378 ALA A CA 1
ATOM 2794 C C . ALA A 1 378 ? -0.744 -9.115 -16.641 1.00 98.19 378 ALA A C 1
ATOM 2796 O O . ALA A 1 378 ? -0.978 -8.170 -17.391 1.00 98.19 378 ALA A O 1
ATOM 2797 N N . ASP A 1 379 ? 0.441 -9.735 -16.591 1.00 96.88 379 ASP A N 1
ATOM 2798 C CA . ASP A 1 379 ? 1.568 -9.452 -17.501 1.00 96.88 379 ASP A CA 1
ATOM 2799 C C . ASP A 1 379 ? 1.999 -7.978 -17.414 1.00 96.88 379 ASP A C 1
ATOM 2801 O O . ASP A 1 379 ? 2.098 -7.270 -18.423 1.00 96.88 379 ASP A O 1
ATOM 2805 N N . GLU A 1 380 ? 2.198 -7.511 -16.177 1.00 97.31 380 GLU A N 1
ATOM 2806 C CA . GLU A 1 380 ? 2.729 -6.175 -15.889 1.00 97.31 380 GLU A CA 1
ATOM 2807 C C . GLU A 1 380 ? 4.147 -6.062 -16.440 1.00 97.31 380 GLU A C 1
ATOM 2809 O O . GLU A 1 380 ? 4.448 -5.135 -17.191 1.00 97.31 380 GLU A O 1
ATOM 2814 N N . GLU A 1 381 ? 4.976 -7.077 -16.204 1.00 92.12 381 GLU A N 1
ATOM 2815 C CA . GLU A 1 381 ? 6.386 -7.054 -16.588 1.00 92.12 381 GLU A CA 1
ATOM 2816 C C . GLU A 1 381 ? 6.531 -7.036 -18.112 1.00 92.12 381 GLU A C 1
ATOM 2818 O O . GLU A 1 381 ? 7.468 -6.476 -18.693 1.00 92.12 381 GLU A O 1
ATOM 2823 N N . GLY A 1 382 ? 5.591 -7.692 -18.801 1.00 90.56 382 GLY A N 1
ATOM 2824 C CA . GLY A 1 382 ? 5.640 -7.901 -20.241 1.00 90.56 382 GLY A CA 1
ATOM 2825 C C . GLY A 1 382 ? 6.810 -8.779 -20.665 1.00 90.56 382 GLY A C 1
ATOM 2826 O O . GLY A 1 382 ? 7.180 -8.788 -21.841 1.00 90.56 382 GLY A O 1
ATOM 2827 N N . ALA A 1 383 ? 7.419 -9.517 -19.734 1.00 87.75 383 ALA A N 1
ATOM 2828 C CA . ALA A 1 383 ? 8.676 -10.226 -19.951 1.00 87.75 383 ALA A CA 1
ATOM 2829 C C . ALA A 1 383 ? 8.585 -11.301 -21.045 1.00 87.75 383 ALA A C 1
ATOM 2831 O O . ALA A 1 383 ? 9.596 -11.692 -21.630 1.00 87.75 383 ALA A O 1
ATOM 2832 N N . ARG A 1 384 ? 7.371 -11.778 -21.345 1.00 93.00 384 ARG A N 1
ATOM 2833 C CA . ARG A 1 384 ? 7.146 -12.807 -22.362 1.00 93.00 384 ARG A CA 1
ATOM 2834 C C . ARG A 1 384 ? 7.067 -12.257 -23.784 1.00 93.00 384 ARG A C 1
ATOM 2836 O O . ARG A 1 384 ? 7.614 -12.866 -24.701 1.00 93.00 384 ARG A O 1
ATOM 2843 N N . PHE A 1 385 ? 6.363 -11.143 -23.973 1.00 89.81 385 PHE A N 1
ATOM 2844 C CA . PHE A 1 385 ? 6.029 -10.607 -25.300 1.00 89.81 385 PHE A CA 1
ATOM 2845 C C . PHE A 1 385 ? 6.584 -9.201 -25.560 1.00 89.81 385 PHE A C 1
ATOM 2847 O O . PHE A 1 385 ? 6.410 -8.670 -26.655 1.00 89.81 385 PHE A O 1
ATOM 2854 N N . GLY A 1 386 ? 7.254 -8.594 -24.580 1.00 80.94 386 GLY A N 1
ATOM 2855 C CA . GLY A 1 386 ? 7.801 -7.240 -24.664 1.00 80.94 386 GLY A CA 1
ATOM 2856 C C . GLY A 1 386 ? 6.749 -6.130 -24.587 1.00 80.94 386 GLY A C 1
ATOM 2857 O O . GLY A 1 386 ? 7.047 -4.997 -24.963 1.00 80.94 386 GLY A O 1
ATOM 2858 N N . ARG A 1 387 ? 5.526 -6.439 -24.133 1.00 86.94 387 ARG A N 1
ATOM 2859 C CA . ARG A 1 387 ? 4.462 -5.463 -23.852 1.00 86.94 387 ARG A CA 1
ATOM 2860 C C . ARG A 1 387 ? 4.113 -5.530 -22.369 1.00 86.94 387 ARG A C 1
ATOM 2862 O O . ARG A 1 387 ? 3.301 -6.356 -21.980 1.00 86.94 387 ARG A O 1
ATOM 2869 N N . SER A 1 388 ? 4.745 -4.661 -21.589 1.00 89.69 388 SER A N 1
ATOM 2870 C CA . SER A 1 388 ? 4.457 -4.451 -20.164 1.00 89.69 388 SER A CA 1
ATOM 2871 C C . SER A 1 388 ? 3.058 -3.867 -19.961 1.00 89.69 388 SER A C 1
ATOM 2873 O O . SER A 1 388 ? 2.471 -3.376 -20.928 1.00 89.69 388 SER A O 1
ATOM 2875 N N . LEU A 1 389 ? 2.547 -3.868 -18.732 1.00 94.88 389 LEU A N 1
ATOM 2876 C CA . LEU A 1 389 ? 1.265 -3.285 -18.314 1.00 94.88 389 LEU A CA 1
ATOM 2877 C C . LEU A 1 389 ? 0.069 -3.797 -19.127 1.00 94.88 389 LEU A C 1
ATOM 2879 O O . LEU A 1 389 ? -0.861 -3.049 -19.427 1.00 94.88 389 LEU A O 1
ATOM 2883 N N . TYR A 1 390 ? 0.107 -5.050 -19.587 1.00 96.56 390 TYR A N 1
ATOM 2884 C CA . TYR A 1 390 ? -0.914 -5.567 -20.501 1.00 96.56 390 TYR A CA 1
ATOM 2885 C C . TYR A 1 390 ? -2.309 -5.556 -19.857 1.00 96.56 390 TYR A C 1
ATOM 2887 O O . TYR A 1 390 ? -3.269 -5.091 -20.477 1.00 96.56 390 TYR A O 1
ATOM 2895 N N . GLY A 1 391 ? -2.417 -6.048 -18.623 1.00 97.81 391 GLY A N 1
ATOM 2896 C CA . GLY A 1 391 ? -3.679 -6.205 -17.911 1.00 97.81 391 GLY A CA 1
ATOM 2897 C C . GLY A 1 391 ? -4.344 -4.878 -17.559 1.00 97.81 391 GLY A C 1
ATOM 2898 O O . GLY A 1 391 ? -5.532 -4.685 -17.837 1.00 97.81 391 GLY A O 1
ATOM 2899 N N . SER A 1 392 ? -3.571 -3.940 -17.011 1.00 98.00 392 SER A N 1
ATOM 2900 C CA . SER A 1 392 ? -4.039 -2.590 -16.691 1.00 98.00 392 SER A CA 1
ATOM 2901 C C . SER A 1 392 ? -4.347 -1.777 -17.950 1.00 98.00 392 SER A C 1
ATOM 2903 O O . SER A 1 392 ? -5.401 -1.146 -18.011 1.00 98.00 392 SER A O 1
ATOM 2905 N N . ALA A 1 393 ? -3.538 -1.876 -19.013 1.00 96.56 393 ALA A N 1
ATOM 2906 C CA . ALA A 1 393 ? -3.846 -1.246 -20.300 1.00 96.56 393 ALA A CA 1
ATOM 2907 C C . ALA A 1 393 ? -5.119 -1.811 -20.952 1.00 96.56 393 ALA A C 1
ATOM 2909 O O . ALA A 1 393 ? -5.833 -1.097 -21.659 1.00 96.56 393 ALA A O 1
ATOM 2910 N N . ALA A 1 394 ? -5.416 -3.100 -20.761 1.00 97.56 394 ALA A N 1
ATOM 2911 C CA . ALA A 1 394 ? -6.668 -3.686 -21.228 1.00 97.56 394 ALA A CA 1
ATOM 2912 C C . ALA A 1 394 ? -7.866 -3.136 -20.441 1.00 97.56 394 ALA A C 1
ATOM 2914 O O . ALA A 1 394 ? -8.866 -2.755 -21.048 1.00 97.56 394 ALA A O 1
ATOM 2915 N N . PHE A 1 395 ? -7.741 -3.037 -19.115 1.00 98.31 395 PHE A N 1
ATOM 2916 C CA . PHE A 1 395 ? -8.769 -2.489 -18.226 1.00 98.31 395 PHE A CA 1
ATOM 2917 C C . PHE A 1 395 ? -9.067 -1.007 -18.500 1.00 98.31 395 PHE A C 1
ATOM 2919 O O . PHE A 1 395 ? -10.217 -0.580 -18.428 1.00 98.31 395 PHE A O 1
ATOM 2926 N N . THR A 1 396 ? -8.061 -0.221 -18.885 1.00 97.50 396 THR A N 1
ATOM 2927 C CA . THR A 1 396 ? -8.226 1.201 -19.236 1.00 97.50 396 THR A CA 1
ATOM 2928 C C . THR A 1 396 ? -8.596 1.438 -20.701 1.00 97.50 396 THR A C 1
ATOM 2930 O O . THR A 1 396 ? -8.868 2.571 -21.099 1.00 97.50 396 THR A O 1
ATOM 2933 N N . GLY A 1 397 ? -8.603 0.387 -21.527 1.00 95.75 397 GLY A N 1
ATOM 2934 C CA . GLY A 1 397 ? -8.844 0.483 -22.968 1.00 95.75 397 GLY A CA 1
ATOM 2935 C C . GLY A 1 397 ? -7.668 1.049 -23.779 1.00 95.75 397 GLY A C 1
ATOM 2936 O O . GLY A 1 397 ? -7.834 1.330 -24.966 1.00 95.75 397 GLY A O 1
ATOM 2937 N N . ALA A 1 398 ? -6.486 1.202 -23.176 1.00 93.81 398 ALA A N 1
ATOM 2938 C CA . ALA A 1 398 ? -5.266 1.696 -23.820 1.00 93.81 398 ALA A CA 1
ATOM 2939 C C . ALA A 1 398 ? -4.532 0.635 -24.670 1.00 93.81 398 ALA A C 1
ATOM 2941 O O . ALA A 1 398 ? -3.607 0.951 -25.424 1.00 93.81 398 ALA A O 1
ATOM 2942 N N . LEU A 1 399 ? -4.912 -0.640 -24.561 1.00 93.00 399 LEU A N 1
ATOM 2943 C CA . LEU A 1 399 ? -4.235 -1.745 -25.237 1.00 93.00 399 LEU A CA 1
ATOM 2944 C C . LEU A 1 399 ? -4.509 -1.801 -26.758 1.00 93.00 399 LEU A C 1
ATOM 2946 O O . LEU A 1 399 ? -5.637 -2.018 -27.200 1.00 93.00 399 LEU A O 1
ATOM 2950 N N . ASP A 1 400 ? -3.448 -1.736 -27.575 1.00 92.44 400 ASP A N 1
ATOM 2951 C CA . ASP A 1 400 ? -3.510 -2.033 -29.017 1.00 92.44 400 ASP A CA 1
ATOM 2952 C C . ASP A 1 400 ? -3.550 -3.553 -29.265 1.00 92.44 400 ASP A C 1
ATOM 2954 O O . ASP A 1 400 ? -2.528 -4.248 -29.312 1.00 92.44 400 ASP A O 1
ATOM 2958 N N . VAL A 1 401 ? -4.764 -4.071 -29.453 1.00 93.19 401 VAL A N 1
ATOM 2959 C CA . VAL A 1 401 ? -5.026 -5.500 -29.680 1.00 93.19 401 VAL A CA 1
ATOM 2960 C C . VAL A 1 401 ? -4.415 -6.004 -30.995 1.00 93.19 401 VAL A C 1
ATOM 2962 O O . VAL A 1 401 ? -3.992 -7.160 -31.081 1.00 93.19 401 VAL A O 1
ATOM 2965 N N . ASP A 1 402 ? -4.331 -5.170 -32.033 1.00 92.44 402 ASP A N 1
ATOM 2966 C CA . ASP A 1 402 ? -3.773 -5.589 -33.319 1.00 92.44 402 ASP A CA 1
ATOM 2967 C C . ASP A 1 402 ? -2.252 -5.705 -33.256 1.00 92.44 402 ASP A C 1
ATOM 2969 O O . ASP A 1 402 ? -1.686 -6.643 -33.828 1.00 92.44 402 ASP A O 1
ATOM 2973 N N . ALA A 1 403 ? -1.583 -4.784 -32.558 1.00 89.44 403 ALA A N 1
ATOM 2974 C CA . ALA A 1 403 ? -0.164 -4.915 -32.240 1.00 89.44 403 ALA A CA 1
ATOM 2975 C C . ALA A 1 403 ? 0.099 -6.162 -31.398 1.00 89.44 403 ALA A C 1
ATOM 2977 O O . ALA A 1 403 ? 0.973 -6.956 -31.758 1.00 89.44 403 ALA A O 1
ATOM 2978 N N . LEU A 1 404 ? -0.712 -6.387 -30.360 1.00 91.94 404 LEU A N 1
ATOM 2979 C CA . LEU A 1 404 ? -0.602 -7.555 -29.497 1.00 91.94 404 LEU A CA 1
ATOM 2980 C C . LEU A 1 404 ? -0.635 -8.860 -30.298 1.00 91.94 404 LEU A C 1
ATOM 2982 O O . LEU A 1 404 ? 0.272 -9.667 -30.131 1.00 91.94 404 LEU A O 1
ATOM 2986 N N . ARG A 1 405 ? -1.590 -9.050 -31.225 1.00 92.69 405 ARG A N 1
ATOM 2987 C CA . ARG A 1 405 ? -1.731 -10.269 -32.067 1.00 92.69 405 ARG A CA 1
ATOM 2988 C C . ARG A 1 405 ? -0.495 -10.641 -32.894 1.00 92.69 405 ARG A C 1
ATOM 2990 O O . ARG A 1 405 ? -0.403 -11.773 -33.391 1.00 92.69 405 ARG A O 1
ATOM 2997 N N . ARG A 1 406 ? 0.404 -9.679 -33.123 1.00 90.88 406 ARG A N 1
ATOM 2998 C CA . ARG A 1 406 ? 1.633 -9.845 -33.913 1.00 90.88 406 ARG A CA 1
ATOM 2999 C C . ARG A 1 406 ? 2.853 -10.187 -33.059 1.00 90.88 406 ARG A C 1
ATOM 3001 O O . ARG A 1 406 ? 3.881 -10.534 -33.634 1.00 90.88 406 ARG A O 1
ATOM 3008 N N . LEU A 1 407 ? 2.749 -10.103 -31.732 1.00 90.88 407 LEU A N 1
ATOM 3009 C CA . LEU A 1 407 ? 3.845 -10.435 -30.827 1.00 90.88 407 LEU A CA 1
ATOM 3010 C C . LEU A 1 407 ? 4.097 -11.944 -30.793 1.00 90.88 407 LEU A C 1
ATOM 3012 O O . LEU A 1 407 ? 3.180 -12.764 -30.920 1.00 90.88 407 LEU A O 1
ATOM 3016 N N . VAL A 1 408 ? 5.368 -12.293 -30.627 1.00 90.25 408 VAL A N 1
ATOM 3017 C CA . VAL A 1 408 ? 5.866 -13.666 -30.591 1.00 90.25 408 VAL A CA 1
ATOM 3018 C C . VAL A 1 408 ? 6.848 -13.773 -29.429 1.00 90.25 408 VAL A C 1
ATOM 3020 O O . VAL A 1 408 ? 7.690 -12.889 -29.278 1.00 90.25 408 VAL A O 1
ATOM 3023 N N . ASP A 1 409 ? 6.722 -14.813 -28.605 1.00 90.00 409 ASP A N 1
ATOM 3024 C CA . ASP A 1 409 ? 7.666 -15.063 -27.510 1.00 90.00 409 ASP A CA 1
ATOM 3025 C C . ASP A 1 409 ? 8.994 -15.660 -28.010 1.00 90.00 409 ASP A C 1
ATOM 3027 O O . ASP A 1 409 ? 9.176 -15.963 -29.194 1.00 90.00 409 ASP A O 1
ATOM 3031 N N . SER A 1 410 ? 9.950 -15.837 -27.095 1.00 84.12 410 SER A N 1
ATOM 3032 C CA . SER A 1 410 ? 11.273 -16.401 -27.395 1.00 84.12 410 SER A CA 1
ATOM 3033 C C . SER A 1 410 ? 11.234 -17.815 -27.987 1.00 84.12 410 SER A C 1
ATOM 3035 O O . SER A 1 410 ? 12.175 -18.208 -28.675 1.00 84.12 410 SER A O 1
ATOM 3037 N N . ASP A 1 411 ? 10.151 -18.561 -27.756 1.00 90.75 411 ASP A N 1
ATOM 3038 C CA . ASP A 1 411 ? 9.947 -19.921 -28.262 1.00 90.75 411 ASP A CA 1
ATOM 3039 C C . ASP A 1 411 ? 9.232 -19.936 -29.626 1.00 90.75 411 ASP A C 1
ATOM 3041 O O . ASP A 1 411 ? 8.928 -21.000 -30.173 1.00 90.75 411 ASP A O 1
ATOM 3045 N N . GLY A 1 412 ? 8.958 -18.762 -30.203 1.00 93.38 412 GLY A N 1
ATOM 3046 C CA . GLY A 1 412 ? 8.284 -18.629 -31.489 1.00 93.38 412 GLY A CA 1
ATOM 3047 C C . GLY A 1 412 ? 6.761 -18.748 -31.406 1.00 93.38 412 GLY A C 1
ATOM 3048 O O . GLY A 1 412 ? 6.110 -18.900 -32.444 1.00 93.38 412 GLY A O 1
ATOM 3049 N N . ARG A 1 413 ? 6.163 -18.693 -30.208 1.00 96.69 413 ARG A N 1
ATOM 3050 C CA . ARG A 1 413 ? 4.709 -18.796 -30.030 1.00 96.69 413 ARG A CA 1
ATOM 3051 C C . ARG A 1 413 ? 4.050 -17.430 -30.151 1.00 96.69 413 ARG A C 1
ATOM 3053 O O . ARG A 1 413 ? 4.506 -16.458 -29.556 1.00 96.69 413 ARG A O 1
ATOM 3060 N N . ARG A 1 414 ? 2.942 -17.354 -30.889 1.00 96.62 414 ARG A N 1
ATOM 3061 C CA . ARG A 1 414 ? 2.162 -16.116 -31.019 1.00 96.62 414 ARG A CA 1
ATOM 3062 C C . ARG A 1 414 ? 1.403 -15.827 -29.724 1.00 96.62 414 ARG A C 1
ATOM 3064 O O . ARG A 1 414 ? 0.815 -16.735 -29.136 1.00 96.62 414 ARG A O 1
ATOM 3071 N N . SER A 1 415 ? 1.359 -14.557 -29.336 1.00 95.44 415 SER A N 1
ATOM 3072 C CA . SER A 1 415 ? 0.614 -14.067 -28.166 1.00 95.44 415 SER A CA 1
ATOM 3073 C C . SER A 1 415 ? -0.855 -14.500 -28.164 1.00 95.44 415 SER A C 1
ATOM 3075 O O . SER A 1 415 ? -1.348 -14.996 -27.160 1.00 95.44 415 SER A O 1
ATOM 3077 N N . GLU A 1 416 ? -1.537 -14.387 -29.305 1.00 95.56 416 GLU A N 1
ATOM 3078 C CA . GLU A 1 416 ? -2.947 -14.756 -29.475 1.00 95.56 416 GLU A CA 1
ATOM 3079 C C . GLU A 1 416 ? -3.217 -16.226 -29.125 1.00 95.56 416 GLU A C 1
ATOM 3081 O O . GLU A 1 416 ? -4.223 -16.534 -28.487 1.00 95.56 416 GLU A O 1
ATOM 3086 N N . ASP A 1 417 ? -2.304 -17.131 -29.488 1.00 96.94 417 ASP A N 1
ATOM 3087 C CA . ASP A 1 417 ? -2.447 -18.557 -29.192 1.00 96.94 417 ASP A CA 1
ATOM 3088 C C . ASP A 1 417 ? -2.233 -18.827 -27.694 1.00 96.94 417 ASP A C 1
ATOM 3090 O O . ASP A 1 417 ? -2.999 -19.565 -27.075 1.00 96.94 417 ASP A O 1
ATOM 3094 N N . VAL A 1 418 ? -1.227 -18.185 -27.090 1.00 97.31 418 VAL A N 1
ATOM 3095 C CA . VAL A 1 418 ? -0.915 -18.314 -25.656 1.00 97.31 418 VAL A CA 1
ATOM 3096 C C . VAL A 1 418 ? -2.036 -17.752 -24.782 1.00 97.31 418 VAL A C 1
ATOM 3098 O O . VAL A 1 418 ? -2.448 -18.403 -23.822 1.00 97.31 418 VAL A O 1
ATOM 3101 N N . LEU A 1 419 ? -2.552 -16.570 -25.115 1.00 97.00 419 LEU A N 1
ATOM 3102 C CA . LEU A 1 419 ? -3.663 -15.934 -24.406 1.00 97.00 419 LEU A CA 1
ATOM 3103 C C . LEU A 1 419 ? -4.919 -16.805 -24.482 1.00 97.00 419 LEU A C 1
ATOM 3105 O O . LEU A 1 419 ? -5.529 -17.114 -23.458 1.00 97.00 419 LEU A O 1
ATOM 3109 N N . LYS A 1 420 ? -5.239 -17.316 -25.676 1.00 96.94 420 LYS A N 1
ATOM 3110 C CA . LYS A 1 420 ? -6.377 -18.216 -25.885 1.00 96.94 420 LYS A CA 1
ATOM 3111 C C . LYS A 1 420 ? -6.270 -19.512 -25.081 1.00 96.94 420 LYS A C 1
ATOM 3113 O O . LYS A 1 420 ? -7.270 -19.973 -24.536 1.00 96.94 420 LYS A O 1
ATOM 3118 N N . GLU A 1 421 ? -5.080 -20.100 -24.980 1.00 96.62 421 GLU A N 1
ATOM 3119 C CA . GLU A 1 421 ? -4.834 -21.278 -24.131 1.00 96.62 421 GLU A CA 1
ATOM 3120 C C . GLU A 1 421 ? -5.055 -21.004 -22.641 1.00 96.62 421 GLU A C 1
ATOM 3122 O O . GLU A 1 421 ? -5.403 -21.919 -21.895 1.00 96.62 421 GLU A O 1
ATOM 3127 N N . ASN A 1 422 ? -4.885 -19.751 -22.218 1.00 96.44 422 ASN A N 1
ATOM 3128 C CA . ASN A 1 422 ? -5.129 -19.298 -20.853 1.00 96.44 422 ASN A CA 1
ATOM 3129 C C . ASN A 1 422 ? -6.522 -18.667 -20.677 1.00 96.44 422 ASN A C 1
ATOM 3131 O O . ASN A 1 422 ? -6.780 -18.016 -19.671 1.00 96.44 422 ASN A O 1
ATOM 3135 N N . GLY A 1 423 ? -7.438 -18.897 -21.624 1.00 96.06 423 GLY A N 1
ATOM 3136 C CA . GLY A 1 423 ? -8.841 -18.494 -21.513 1.00 96.06 423 GLY A CA 1
ATOM 3137 C C . GLY A 1 423 ? -9.143 -17.055 -21.933 1.00 96.06 423 GLY A C 1
ATOM 3138 O O . GLY A 1 423 ? -10.290 -16.634 -21.812 1.00 96.06 423 GLY A O 1
ATOM 3139 N N . VAL A 1 424 ? -8.165 -16.321 -22.466 1.00 97.44 424 VAL A N 1
ATOM 3140 C CA . VAL A 1 424 ? -8.345 -14.942 -22.934 1.00 97.44 424 VAL A CA 1
ATOM 3141 C C . VAL A 1 424 ? -8.752 -14.935 -24.409 1.00 97.44 424 VAL A C 1
ATOM 3143 O O . VAL A 1 424 ? -7.994 -15.334 -25.295 1.00 97.44 424 VAL A O 1
ATOM 3146 N N . ASP A 1 425 ? -9.964 -14.452 -24.684 1.00 95.81 425 ASP A N 1
ATOM 3147 C CA . ASP A 1 425 ? -10.460 -14.209 -26.039 1.00 95.81 425 ASP A CA 1
ATOM 3148 C C . ASP A 1 425 ? -10.269 -12.732 -26.407 1.00 95.81 425 ASP A C 1
ATOM 3150 O O . ASP A 1 425 ? -11.025 -11.861 -25.973 1.00 95.81 425 ASP A O 1
ATOM 3154 N N . LEU A 1 426 ? -9.290 -12.452 -27.273 1.00 94.50 426 LEU A N 1
ATOM 3155 C CA . LEU A 1 426 ? -8.979 -11.094 -27.735 1.00 94.50 426 LEU A CA 1
ATOM 3156 C C . LEU A 1 426 ? -10.149 -10.383 -28.436 1.00 94.50 426 LEU A C 1
ATOM 3158 O O . LEU A 1 426 ? -10.102 -9.169 -28.611 1.00 94.50 426 LEU A O 1
ATOM 3162 N N . THR A 1 427 ? -11.198 -11.093 -28.864 1.00 94.50 427 THR A N 1
ATOM 3163 C CA . THR A 1 427 ? -12.410 -10.447 -29.400 1.00 94.50 427 THR A CA 1
ATOM 3164 C C . THR A 1 427 ? -13.289 -9.841 -28.305 1.00 94.50 427 THR A C 1
ATOM 3166 O O . THR A 1 427 ? -14.078 -8.936 -28.577 1.00 94.50 427 THR A O 1
ATOM 3169 N N . ARG A 1 428 ? -13.129 -10.298 -27.059 1.00 96.12 428 ARG A N 1
ATOM 3170 C CA . ARG A 1 428 ? -13.897 -9.881 -25.882 1.00 96.12 428 ARG A CA 1
ATOM 3171 C C . ARG A 1 428 ? -13.122 -8.978 -24.926 1.00 96.12 428 ARG A C 1
ATOM 3173 O O . ARG A 1 428 ? -13.739 -8.430 -24.027 1.00 96.12 428 ARG A O 1
ATOM 3180 N N . ILE A 1 429 ? -11.821 -8.779 -25.137 1.00 95.12 429 ILE A N 1
ATOM 3181 C CA . ILE A 1 429 ? -10.952 -8.009 -24.228 1.00 95.12 429 ILE A CA 1
ATOM 3182 C C . ILE A 1 429 ? -11.463 -6.592 -23.923 1.00 95.12 429 ILE A C 1
ATOM 3184 O O . ILE A 1 429 ? -11.298 -6.105 -22.815 1.00 95.12 429 ILE A O 1
ATOM 3188 N N . HIS A 1 430 ? -12.167 -5.961 -24.869 1.00 93.94 430 HIS A N 1
ATOM 3189 C CA . HIS A 1 430 ? -12.798 -4.650 -24.687 1.00 93.94 430 HIS A CA 1
ATOM 3190 C C . HIS A 1 430 ? -13.865 -4.614 -23.578 1.00 93.94 430 HIS A C 1
ATOM 3192 O O . HIS A 1 430 ? -14.285 -3.536 -23.181 1.00 93.94 430 HIS A O 1
ATOM 3198 N N . LEU A 1 431 ? -14.341 -5.769 -23.104 1.00 96.38 431 LEU A N 1
ATOM 3199 C CA . LEU A 1 431 ? -15.286 -5.859 -21.992 1.00 96.38 431 LEU A CA 1
ATOM 3200 C C . LEU A 1 431 ? -14.602 -5.695 -20.627 1.00 96.38 431 LEU A C 1
ATOM 3202 O O . LEU A 1 431 ? -15.292 -5.380 -19.663 1.00 96.38 431 LEU A O 1
ATOM 3206 N N . ALA A 1 432 ? -13.270 -5.825 -20.549 1.00 94.81 432 ALA A N 1
ATOM 3207 C CA . ALA A 1 432 ? -12.515 -5.600 -19.314 1.00 94.81 432 ALA A CA 1
ATOM 3208 C C . ALA A 1 432 ? -12.626 -4.150 -18.801 1.00 94.81 432 ALA A C 1
ATOM 3210 O O . ALA A 1 432 ? -12.378 -3.893 -17.629 1.00 94.81 432 ALA A O 1
ATOM 3211 N N . THR A 1 433 ? -13.053 -3.201 -19.643 1.00 95.56 433 THR A N 1
ATOM 3212 C CA . THR A 1 433 ? -13.211 -1.788 -19.264 1.00 95.56 433 THR A CA 1
ATOM 3213 C C . THR A 1 433 ? -14.520 -1.483 -18.533 1.00 95.56 433 THR A C 1
ATOM 3215 O O . THR A 1 433 ? -14.770 -0.324 -18.209 1.00 95.56 433 THR A O 1
ATOM 3218 N N . ALA A 1 434 ? -15.401 -2.473 -18.335 1.00 89.75 434 ALA A N 1
ATOM 3219 C CA . ALA A 1 434 ? -16.787 -2.251 -17.911 1.00 89.75 434 ALA A CA 1
ATOM 3220 C C . ALA A 1 434 ? -16.925 -1.483 -16.585 1.00 89.75 434 ALA A C 1
ATOM 3222 O O . ALA A 1 434 ? -17.857 -0.696 -16.443 1.00 89.75 434 ALA A O 1
ATOM 3223 N N . ASP A 1 435 ? -15.984 -1.681 -15.660 1.00 89.81 435 ASP A N 1
ATOM 3224 C CA . ASP A 1 435 ? -16.046 -1.125 -14.304 1.00 89.81 435 ASP A CA 1
ATOM 3225 C C . ASP A 1 435 ? -15.160 0.120 -14.112 1.00 89.81 435 ASP A C 1
ATOM 3227 O O . ASP A 1 435 ? -15.102 0.664 -13.009 1.00 89.81 435 ASP A O 1
ATOM 3231 N N . LEU A 1 436 ? -14.453 0.581 -15.154 1.00 95.06 436 LEU A N 1
ATOM 3232 C CA . LEU A 1 436 ? -13.494 1.690 -15.052 1.00 95.06 436 LEU A CA 1
ATOM 3233 C C . LEU A 1 436 ? -14.152 2.977 -14.530 1.00 95.06 436 LEU A C 1
ATOM 3235 O O . LEU A 1 436 ? -13.600 3.650 -13.660 1.00 95.06 436 LEU A O 1
ATOM 3239 N N . ASP A 1 437 ? -15.354 3.286 -15.020 1.00 94.06 437 ASP A N 1
ATOM 3240 C CA . ASP A 1 437 ? -16.094 4.492 -14.634 1.00 94.06 437 ASP A CA 1
ATOM 3241 C C . ASP A 1 437 ? -16.504 4.486 -13.150 1.00 94.06 437 ASP A C 1
ATOM 3243 O O . ASP A 1 437 ? -16.705 5.554 -12.563 1.00 94.06 437 ASP A O 1
ATOM 3247 N N . ASP A 1 438 ? -16.597 3.311 -12.517 1.00 95.00 438 ASP A N 1
ATOM 3248 C CA . ASP A 1 438 ? -16.995 3.144 -11.115 1.00 95.00 438 ASP A CA 1
ATOM 3249 C C . ASP A 1 438 ? -15.821 3.246 -10.129 1.00 95.00 438 ASP A C 1
ATOM 3251 O O . ASP A 1 438 ? -16.037 3.323 -8.911 1.00 95.00 438 ASP A O 1
ATOM 3255 N N . VAL A 1 439 ? -14.582 3.314 -10.623 1.00 97.88 439 VAL A N 1
ATOM 3256 C CA . VAL A 1 439 ? -13.390 3.415 -9.776 1.00 97.88 439 VAL A CA 1
ATOM 3257 C C . VAL A 1 439 ? -13.296 4.811 -9.150 1.00 97.88 439 VAL A C 1
ATOM 3259 O O . VAL A 1 439 ? -13.293 5.843 -9.824 1.00 97.88 439 VAL A O 1
ATOM 3262 N N . ALA A 1 440 ? -13.253 4.852 -7.819 1.00 97.81 440 ALA A N 1
ATOM 3263 C CA . ALA A 1 440 ? -13.115 6.066 -7.021 1.00 97.81 440 ALA A CA 1
ATOM 3264 C C . ALA A 1 440 ? -11.656 6.487 -6.852 1.00 97.81 440 ALA A C 1
ATOM 3266 O O . ALA A 1 440 ? -11.348 7.670 -6.982 1.00 97.81 440 ALA A O 1
ATOM 3267 N N . ALA A 1 441 ? -10.785 5.522 -6.572 1.00 98.38 441 ALA A N 1
ATOM 3268 C CA . ALA A 1 441 ? -9.351 5.719 -6.448 1.00 98.38 441 ALA A CA 1
ATOM 3269 C C . ALA A 1 441 ? -8.610 4.387 -6.628 1.00 98.38 441 ALA A C 1
ATOM 3271 O O . ALA A 1 441 ? -9.211 3.318 -6.484 1.00 98.38 441 ALA A O 1
ATOM 3272 N N . TYR A 1 442 ? -7.310 4.466 -6.906 1.00 98.81 442 TYR A N 1
ATOM 3273 C CA . TYR A 1 442 ? -6.404 3.325 -7.002 1.00 98.81 442 TYR A CA 1
ATOM 3274 C C . TYR A 1 442 ? -5.174 3.521 -6.108 1.00 98.81 442 TYR A C 1
ATOM 3276 O O . TYR A 1 442 ? -4.523 4.569 -6.152 1.00 98.81 442 TYR A O 1
ATOM 3284 N N . LEU A 1 443 ? -4.871 2.510 -5.294 1.00 98.81 443 LEU A N 1
ATOM 3285 C CA . LEU A 1 443 ? -3.717 2.470 -4.397 1.00 98.81 443 LEU A CA 1
ATOM 3286 C C . LEU A 1 443 ? -2.812 1.298 -4.774 1.00 98.81 443 LEU A C 1
ATOM 3288 O O . LEU A 1 443 ? -3.287 0.178 -4.949 1.00 98.81 443 LEU A O 1
ATOM 3292 N N . GLU A 1 444 ? -1.505 1.525 -4.814 1.00 98.81 444 GLU A N 1
ATOM 3293 C CA . GLU A 1 444 ? -0.539 0.452 -5.054 1.00 98.81 444 GLU A CA 1
ATOM 3294 C C . GLU A 1 444 ? 0.675 0.576 -4.129 1.00 98.81 444 GLU A C 1
ATOM 3296 O O . GLU A 1 444 ? 1.249 1.648 -3.945 1.00 98.81 444 GLU A O 1
ATOM 3301 N N . LEU A 1 445 ? 1.036 -0.531 -3.485 1.00 98.69 445 LEU A N 1
ATOM 3302 C CA . LEU A 1 445 ? 2.224 -0.636 -2.643 1.00 98.69 445 LEU A CA 1
ATOM 3303 C C . LEU A 1 445 ? 3.269 -1.441 -3.402 1.00 98.69 445 LEU A C 1
ATOM 3305 O O . LEU A 1 445 ? 2.959 -2.515 -3.909 1.00 98.69 445 LEU A O 1
ATOM 3309 N N . HIS A 1 446 ? 4.501 -0.952 -3.429 1.00 98.69 446 HIS A N 1
ATOM 3310 C CA . HIS A 1 446 ? 5.568 -1.601 -4.171 1.00 98.69 446 HIS A CA 1
ATOM 3311 C C . HIS A 1 446 ? 6.920 -1.456 -3.466 1.00 98.69 446 HIS A C 1
ATOM 3313 O O . HIS A 1 446 ? 7.089 -0.635 -2.563 1.00 98.69 446 HIS A O 1
ATOM 3319 N N . ILE A 1 447 ? 7.900 -2.255 -3.877 1.00 98.12 447 ILE A N 1
ATOM 3320 C CA . ILE A 1 447 ? 9.305 -1.980 -3.560 1.00 98.12 447 ILE A CA 1
ATOM 3321 C C . ILE A 1 447 ? 9.835 -0.866 -4.475 1.00 98.12 447 ILE A C 1
ATOM 3323 O O . ILE A 1 447 ? 9.358 -0.703 -5.594 1.00 98.12 447 ILE A O 1
ATOM 3327 N N . GLU A 1 448 ? 10.831 -0.107 -4.024 1.00 96.31 448 GLU A N 1
ATOM 3328 C CA . GLU A 1 448 ? 11.369 1.028 -4.787 1.00 96.31 448 GLU A CA 1
ATOM 3329 C C . GLU A 1 448 ? 12.023 0.619 -6.114 1.00 96.31 448 GLU A C 1
ATOM 3331 O O . GLU A 1 448 ? 12.014 1.387 -7.075 1.00 96.31 448 GLU A O 1
ATOM 3336 N N . GLN A 1 449 ? 12.655 -0.562 -6.145 1.00 93.69 449 GLN A N 1
ATOM 3337 C CA . GLN A 1 449 ? 13.510 -1.036 -7.247 1.00 93.69 449 GLN A CA 1
ATOM 3338 C C . GLN A 1 449 ? 14.705 -0.104 -7.537 1.00 93.69 449 GLN A C 1
ATOM 3340 O O . GLN A 1 449 ? 15.373 -0.198 -8.568 1.00 93.69 449 GLN A O 1
ATOM 3345 N N . GLY A 1 450 ? 14.994 0.794 -6.596 1.00 92.44 450 GLY A N 1
ATOM 3346 C CA . GLY A 1 450 ? 16.054 1.782 -6.643 1.00 92.44 450 GLY A CA 1
ATOM 3347 C C . GLY A 1 450 ? 16.720 1.937 -5.274 1.00 92.44 450 GLY A C 1
ATOM 3348 O O . GLY A 1 450 ? 16.275 1.347 -4.290 1.00 92.44 450 GLY A O 1
ATOM 3349 N N . PRO A 1 451 ? 17.849 2.662 -5.207 1.00 92.38 451 PRO A N 1
ATOM 3350 C CA . PRO A 1 451 ? 18.615 2.804 -3.976 1.00 92.38 451 PRO A CA 1
ATOM 3351 C C . PRO A 1 451 ? 18.311 4.107 -3.220 1.00 92.38 451 PRO A C 1
ATOM 3353 O O . PRO A 1 451 ? 19.102 4.485 -2.357 1.00 92.38 451 PRO A O 1
ATOM 3356 N N . VAL A 1 452 ? 17.296 4.883 -3.608 1.00 92.38 452 VAL A N 1
ATOM 3357 C CA . VAL A 1 452 ? 17.072 6.240 -3.091 1.00 92.38 452 VAL A CA 1
ATOM 3358 C C . VAL A 1 452 ? 16.669 6.185 -1.628 1.00 92.38 452 VAL A C 1
ATOM 3360 O O . VAL A 1 452 ? 17.355 6.808 -0.824 1.00 92.38 452 VAL A O 1
ATOM 3363 N N . LEU A 1 453 ? 15.643 5.411 -1.276 1.00 92.69 453 LEU A N 1
ATOM 3364 C CA . LEU A 1 453 ? 15.120 5.316 0.085 1.00 92.69 453 LEU A CA 1
ATOM 3365 C C . LEU A 1 453 ? 16.163 4.750 1.054 1.00 92.69 453 LEU A C 1
ATOM 3367 O O . LEU A 1 453 ? 16.389 5.311 2.125 1.00 92.69 453 LEU A O 1
ATOM 3371 N N . GLU A 1 454 ? 16.898 3.712 0.638 1.00 92.38 454 GLU A N 1
ATOM 3372 C CA . GLU A 1 454 ? 18.014 3.169 1.426 1.00 92.38 454 GLU A CA 1
ATOM 3373 C C . GLU A 1 454 ? 19.116 4.225 1.649 1.00 92.38 454 GLU A C 1
ATOM 3375 O O . GLU A 1 454 ? 19.646 4.358 2.753 1.00 92.38 454 GLU A O 1
ATOM 3380 N N . LYS A 1 455 ? 19.457 5.020 0.623 1.00 91.44 455 LYS A N 1
ATOM 3381 C CA . LYS A 1 455 ? 20.492 6.066 0.724 1.00 91.44 455 LYS A CA 1
ATOM 3382 C C . LYS A 1 455 ? 20.053 7.285 1.525 1.00 91.44 455 LYS A C 1
ATOM 3384 O O . LYS A 1 455 ? 20.913 7.944 2.110 1.00 91.44 455 LYS A O 1
ATOM 3389 N N . THR A 1 456 ? 18.767 7.621 1.512 1.00 88.62 456 THR A N 1
ATOM 3390 C CA . THR A 1 456 ? 18.212 8.748 2.272 1.00 88.62 456 THR A CA 1
ATOM 3391 C C . THR A 1 456 ? 17.784 8.350 3.683 1.00 88.62 456 THR A C 1
ATOM 3393 O O . THR A 1 456 ? 17.502 9.236 4.486 1.00 88.62 456 THR A O 1
ATOM 3396 N N . GLY A 1 457 ? 17.803 7.053 4.015 1.00 87.06 457 GLY A N 1
ATOM 3397 C CA . GLY A 1 457 ? 17.404 6.538 5.326 1.00 87.06 457 GLY A CA 1
ATOM 3398 C C . GLY A 1 457 ? 15.899 6.645 5.565 1.00 87.06 457 GLY A C 1
ATOM 3399 O O . GLY A 1 457 ? 15.479 6.929 6.683 1.00 87.06 457 GLY A O 1
ATOM 3400 N N . GLN A 1 458 ? 15.105 6.490 4.505 1.00 88.75 458 GLN A N 1
ATOM 3401 C CA . GLN A 1 458 ? 13.648 6.541 4.545 1.00 88.75 458 GLN A CA 1
ATOM 3402 C C . GLN A 1 458 ? 13.089 5.128 4.421 1.00 88.75 458 GLN A C 1
ATOM 3404 O O . GLN A 1 458 ? 13.372 4.451 3.444 1.00 88.75 458 GLN A O 1
ATOM 3409 N N . ASP A 1 459 ? 12.255 4.692 5.360 1.00 90.56 459 ASP A N 1
ATOM 3410 C CA . ASP A 1 459 ? 11.707 3.324 5.338 1.00 90.56 459 ASP A CA 1
ATOM 3411 C C . ASP A 1 459 ? 10.448 3.180 4.463 1.00 90.56 459 ASP A C 1
ATOM 3413 O O . ASP A 1 459 ? 9.969 2.073 4.216 1.00 90.56 459 ASP A O 1
ATOM 3417 N N . LEU A 1 460 ? 9.880 4.303 4.021 1.00 92.50 460 LEU A N 1
ATOM 3418 C CA . LEU A 1 460 ? 8.624 4.387 3.289 1.00 92.50 460 LEU A CA 1
ATOM 3419 C C . LEU A 1 460 ? 8.474 5.790 2.703 1.00 92.50 460 LEU A C 1
ATOM 3421 O O . LEU A 1 460 ? 8.770 6.771 3.390 1.00 92.50 460 LEU A O 1
ATOM 3425 N N . ALA A 1 461 ? 7.932 5.895 1.492 1.00 95.56 461 ALA A N 1
ATOM 3426 C CA . ALA A 1 461 ? 7.590 7.188 0.918 1.00 95.56 461 ALA A CA 1
ATOM 3427 C C . ALA A 1 461 ? 6.436 7.120 -0.088 1.00 95.56 461 ALA A C 1
ATOM 3429 O O . ALA A 1 461 ? 6.171 6.091 -0.713 1.00 95.56 461 ALA A O 1
ATOM 3430 N N . ALA A 1 462 ? 5.749 8.252 -0.237 1.00 96.88 462 ALA A N 1
ATOM 3431 C CA . ALA A 1 462 ? 4.740 8.438 -1.267 1.00 96.88 462 ALA A CA 1
ATOM 3432 C C . ALA A 1 462 ? 5.392 8.624 -2.639 1.00 96.88 462 ALA A C 1
ATOM 3434 O O . ALA A 1 462 ? 6.444 9.257 -2.771 1.00 96.88 462 ALA A O 1
ATOM 3435 N N . VAL A 1 463 ? 4.723 8.116 -3.667 1.00 97.06 463 VAL A N 1
ATOM 3436 C CA . VAL A 1 463 ? 5.133 8.268 -5.060 1.00 97.06 463 VAL A CA 1
ATOM 3437 C C . VAL A 1 463 ? 4.254 9.317 -5.726 1.00 97.06 463 VAL A C 1
ATOM 3439 O O . VAL A 1 463 ? 3.034 9.302 -5.596 1.00 97.06 463 VAL A O 1
ATOM 3442 N N . THR A 1 464 ? 4.878 10.235 -6.452 1.00 95.00 464 THR A N 1
ATOM 3443 C CA . THR A 1 464 ? 4.236 11.378 -7.123 1.00 95.00 464 THR A CA 1
ATOM 3444 C C . THR A 1 464 ? 3.808 11.088 -8.560 1.00 95.00 464 THR A C 1
ATOM 3446 O O . THR A 1 464 ? 3.057 11.863 -9.158 1.00 95.00 464 THR A O 1
ATOM 3449 N N . GLY A 1 465 ? 4.288 9.984 -9.126 1.00 94.31 465 GLY A N 1
ATOM 3450 C CA . GLY A 1 465 ? 4.099 9.616 -10.521 1.00 94.31 465 GLY A CA 1
ATOM 3451 C C . GLY A 1 465 ? 5.272 8.800 -11.052 1.00 94.31 465 GLY A C 1
ATOM 3452 O O . GLY A 1 465 ? 6.104 8.330 -10.273 1.00 94.31 465 GLY A O 1
ATOM 3453 N N . SER A 1 466 ? 5.365 8.680 -12.372 1.00 93.31 466 SER A N 1
ATOM 3454 C CA . SER A 1 466 ? 6.452 7.986 -13.068 1.00 93.31 466 SER A CA 1
ATOM 3455 C C . SER A 1 466 ? 7.142 8.879 -14.097 1.00 93.31 466 SER A C 1
ATOM 3457 O O . SER A 1 466 ? 6.558 9.822 -14.647 1.00 93.31 466 SER A O 1
ATOM 3459 N N . LEU A 1 467 ? 8.417 8.589 -14.360 1.00 92.06 467 LEU A N 1
ATOM 3460 C CA . LEU A 1 467 ? 9.182 9.283 -15.392 1.00 92.06 467 LEU A CA 1
ATOM 3461 C C . LEU A 1 467 ? 8.629 8.981 -16.792 1.00 92.06 467 LEU A C 1
ATOM 3463 O O . LEU A 1 467 ? 8.297 7.845 -17.124 1.00 92.06 467 LEU A O 1
ATOM 3467 N N . GLY A 1 468 ? 8.633 9.992 -17.657 1.00 91.56 468 GLY A N 1
ATOM 3468 C CA . GLY A 1 468 ? 8.465 9.782 -19.089 1.00 91.56 468 GLY A CA 1
ATOM 3469 C C . GLY A 1 468 ? 9.719 9.150 -19.675 1.00 91.56 468 GLY A C 1
ATOM 3470 O O . GLY A 1 468 ? 10.820 9.356 -19.158 1.00 91.56 468 GLY A O 1
ATOM 3471 N N . VAL A 1 469 ? 9.563 8.409 -20.769 1.00 91.19 469 VAL A N 1
ATOM 3472 C CA . VAL A 1 469 ? 10.662 7.699 -21.432 1.00 91.19 469 VAL A CA 1
ATOM 3473 C C . VAL A 1 469 ? 10.652 7.998 -22.922 1.00 91.19 469 VAL A C 1
ATOM 3475 O O . VAL A 1 469 ? 9.613 7.912 -23.575 1.00 91.19 469 VAL A O 1
ATOM 3478 N N . GLN A 1 470 ? 11.827 8.272 -23.479 1.00 92.56 470 GLN A N 1
ATOM 3479 C CA . GLN A 1 470 ? 12.084 8.218 -24.912 1.00 92.56 470 GLN A CA 1
ATOM 3480 C C . GLN A 1 470 ? 13.219 7.241 -25.200 1.00 92.56 470 GLN A C 1
ATOM 3482 O O . GLN A 1 470 ? 14.313 7.362 -24.648 1.00 92.56 470 GLN A O 1
ATOM 3487 N N . ARG A 1 471 ? 12.968 6.279 -26.089 1.00 92.06 471 ARG A N 1
ATOM 3488 C CA . ARG A 1 471 ? 13.980 5.354 -26.595 1.00 92.06 471 ARG A CA 1
ATOM 3489 C C . ARG A 1 471 ? 14.251 5.619 -28.057 1.00 92.06 471 ARG A C 1
ATOM 3491 O O . ARG A 1 471 ? 13.322 5.639 -28.863 1.00 92.06 471 ARG A O 1
ATOM 3498 N N . HIS A 1 472 ? 15.527 5.732 -28.395 1.00 92.56 472 HIS A N 1
ATOM 3499 C CA . HIS A 1 472 ? 15.982 6.026 -29.749 1.00 92.56 472 HIS A CA 1
ATOM 3500 C C . HIS A 1 472 ? 17.079 5.054 -30.165 1.00 92.56 472 HIS A C 1
ATOM 3502 O O . HIS A 1 472 ? 18.006 4.786 -29.397 1.00 92.56 472 HIS A O 1
ATOM 3508 N N . ARG A 1 473 ? 16.980 4.536 -31.391 1.00 94.00 473 ARG A N 1
ATOM 3509 C CA . ARG A 1 473 ? 18.064 3.808 -32.056 1.00 94.00 473 ARG A CA 1
ATOM 3510 C C . ARG A 1 473 ? 18.875 4.808 -32.857 1.00 94.00 473 ARG A C 1
ATOM 3512 O O . ARG A 1 473 ? 18.297 5.535 -33.658 1.00 94.00 473 ARG A O 1
ATOM 3519 N N . LEU A 1 474 ? 20.191 4.816 -32.679 1.00 97.62 474 LEU A N 1
ATOM 3520 C CA . LEU A 1 474 ? 21.084 5.603 -33.519 1.00 97.62 474 LEU A CA 1
ATOM 3521 C C . LEU A 1 474 ? 22.031 4.676 -34.277 1.00 97.62 474 LEU A C 1
ATOM 3523 O O . LEU A 1 474 ? 22.565 3.717 -33.711 1.00 97.62 474 LEU A O 1
ATOM 3527 N N . VAL A 1 475 ? 22.227 4.962 -35.561 1.00 98.19 475 VAL A N 1
ATOM 3528 C CA . VAL A 1 475 ? 23.150 4.255 -36.449 1.00 98.19 475 VAL A CA 1
ATOM 3529 C C . VAL A 1 475 ? 24.147 5.271 -36.989 1.00 98.19 475 VAL A C 1
ATOM 3531 O O . VAL A 1 475 ? 23.778 6.204 -37.696 1.00 98.19 475 VAL A O 1
ATOM 3534 N N . LEU A 1 476 ? 25.414 5.094 -36.626 1.00 98.62 476 LEU A N 1
ATOM 3535 C CA . LEU A 1 476 ? 26.525 5.933 -37.059 1.00 98.62 476 LEU A CA 1
ATOM 3536 C C . LEU A 1 476 ? 27.331 5.186 -38.116 1.00 98.62 476 LEU A C 1
ATOM 3538 O O . LEU A 1 476 ? 27.854 4.115 -37.809 1.00 98.62 476 LEU A O 1
ATOM 3542 N N . THR A 1 477 ? 27.458 5.729 -39.325 1.00 98.56 477 THR A N 1
ATOM 3543 C CA . THR A 1 477 ? 28.158 5.079 -40.444 1.00 98.56 477 THR A CA 1
ATOM 3544 C C . THR A 1 477 ? 29.373 5.901 -40.860 1.00 98.56 477 THR A C 1
ATOM 3546 O O . THR A 1 477 ? 29.253 7.050 -41.273 1.00 98.56 477 THR A O 1
ATOM 3549 N N . GLY A 1 478 ? 30.557 5.303 -40.733 1.00 97.25 478 GLY A N 1
ATOM 3550 C CA . GLY A 1 478 ? 31.832 5.914 -41.098 1.00 97.25 478 GLY A CA 1
ATOM 3551 C C . GLY A 1 478 ? 32.556 5.128 -42.188 1.00 97.25 478 GLY A C 1
ATOM 3552 O O . GLY A 1 478 ? 31.949 4.379 -42.955 1.00 97.25 478 GLY A O 1
ATOM 3553 N N . THR A 1 479 ? 33.879 5.280 -42.258 1.00 96.75 479 THR A N 1
ATOM 3554 C CA . THR A 1 479 ? 34.695 4.641 -43.302 1.00 96.75 479 THR A CA 1
ATOM 3555 C C . THR A 1 479 ? 35.588 3.540 -42.717 1.00 96.75 479 THR A C 1
ATOM 3557 O O . THR A 1 479 ? 36.481 3.841 -41.920 1.00 96.75 479 THR A O 1
ATOM 3560 N N . PRO A 1 480 ? 35.428 2.268 -43.139 1.00 94.31 480 PRO A N 1
ATOM 3561 C CA . PRO A 1 480 ? 36.318 1.189 -42.722 1.00 94.31 480 PRO A CA 1
ATOM 3562 C C . PRO A 1 480 ? 37.766 1.454 -43.140 1.00 94.31 480 PRO A C 1
ATOM 3564 O O . PRO A 1 480 ? 38.040 1.906 -44.251 1.00 94.31 480 PRO A O 1
ATOM 3567 N N . GLY A 1 481 ? 38.721 1.078 -42.294 1.00 91.81 481 GLY A N 1
ATOM 3568 C CA . GLY A 1 481 ? 40.145 1.241 -42.584 1.00 91.81 481 GLY A CA 1
ATOM 3569 C C . GLY A 1 481 ? 41.025 0.355 -41.713 1.00 91.81 481 GLY A C 1
ATOM 3570 O O . GLY A 1 481 ? 40.574 -0.178 -40.704 1.00 91.81 481 GLY A O 1
ATOM 3571 N N . HIS A 1 482 ? 42.289 0.168 -42.095 1.00 95.25 482 HIS A N 1
ATOM 3572 C CA . HIS A 1 482 ? 43.225 -0.643 -41.315 1.00 95.25 482 HIS A CA 1
ATOM 3573 C C . HIS A 1 482 ? 43.743 0.152 -40.110 1.00 95.25 482 HIS A C 1
ATOM 3575 O O . HIS A 1 482 ? 44.313 1.231 -40.282 1.00 95.25 482 HIS A O 1
ATOM 3581 N N . ALA A 1 483 ? 43.638 -0.403 -38.899 1.00 94.38 483 ALA A N 1
ATOM 3582 C CA . ALA A 1 483 ? 43.955 0.316 -37.660 1.00 94.38 483 ALA A CA 1
ATOM 3583 C C . ALA A 1 483 ? 45.397 0.855 -37.597 1.00 94.38 483 ALA A C 1
ATOM 3585 O O . ALA A 1 483 ? 45.631 1.893 -36.985 1.00 94.38 483 ALA A O 1
ATOM 3586 N N . GLY A 1 484 ? 46.360 0.183 -38.241 1.00 93.75 484 GLY A N 1
ATOM 3587 C CA . GLY A 1 484 ? 47.750 0.654 -38.347 1.00 93.75 484 GLY A CA 1
ATOM 3588 C C . GLY A 1 484 ? 48.100 1.361 -39.661 1.00 93.75 484 GLY A C 1
ATOM 3589 O O . GLY A 1 484 ? 49.203 1.874 -39.795 1.00 93.75 484 GLY A O 1
ATOM 3590 N N . GLY A 1 485 ? 47.201 1.329 -40.650 1.00 94.50 485 GLY A N 1
ATOM 3591 C CA . GLY A 1 485 ? 47.466 1.815 -42.010 1.00 94.50 485 GLY A CA 1
ATOM 3592 C C . GLY A 1 485 ? 46.826 3.167 -42.312 1.00 94.50 485 GLY A C 1
ATOM 3593 O O . GLY A 1 485 ? 47.310 3.877 -43.186 1.00 94.50 485 GLY A O 1
ATOM 3594 N N . THR A 1 486 ? 45.767 3.524 -41.584 1.00 96.25 486 THR A N 1
ATOM 3595 C CA . THR A 1 486 ? 45.043 4.785 -41.756 1.00 96.25 486 THR A CA 1
ATOM 3596 C C . THR A 1 486 ? 45.539 5.827 -40.738 1.00 96.25 486 THR A C 1
ATOM 3598 O O . THR A 1 486 ? 45.361 5.609 -39.531 1.00 96.25 486 THR A O 1
ATOM 3601 N N . PRO A 1 487 ? 46.157 6.944 -41.177 1.00 96.19 487 PRO A N 1
ATOM 3602 C CA . PRO A 1 487 ? 46.501 8.086 -40.319 1.00 96.19 487 PRO A CA 1
ATOM 3603 C C . PRO A 1 487 ? 45.291 8.621 -39.543 1.00 96.19 487 PRO A C 1
ATOM 3605 O O . PRO A 1 487 ? 44.165 8.471 -40.004 1.00 96.19 487 PRO A O 1
ATOM 3608 N N . MET A 1 488 ? 45.505 9.207 -38.359 1.00 95.00 488 MET A N 1
ATOM 3609 C CA . MET A 1 488 ? 44.410 9.634 -37.467 1.00 95.00 488 MET A CA 1
ATOM 3610 C C . MET A 1 488 ? 43.556 10.766 -38.045 1.00 95.00 488 MET A C 1
ATOM 3612 O O . MET A 1 488 ? 42.350 10.763 -37.850 1.00 95.00 488 MET A O 1
ATOM 3616 N N . ASP A 1 489 ? 44.174 11.696 -38.768 1.00 94.12 489 ASP A N 1
ATOM 3617 C CA . ASP A 1 489 ? 43.551 12.854 -39.419 1.00 94.12 489 ASP A CA 1
ATOM 3618 C C . ASP A 1 489 ? 42.716 12.498 -40.660 1.00 94.12 489 ASP A C 1
ATOM 3620 O O . ASP A 1 489 ? 42.050 13.364 -41.214 1.00 94.12 489 ASP A O 1
ATOM 3624 N N . LEU A 1 490 ? 42.753 11.235 -41.098 1.00 94.56 490 LEU A N 1
ATOM 3625 C CA . LEU A 1 490 ? 42.005 10.721 -42.250 1.00 94.56 490 LEU A CA 1
ATOM 3626 C C . LEU A 1 490 ? 40.922 9.706 -41.849 1.00 94.56 490 LEU A C 1
ATOM 3628 O O . LEU A 1 490 ? 40.455 8.938 -42.691 1.00 94.56 490 LEU A O 1
ATOM 3632 N N . ARG A 1 491 ? 40.591 9.604 -40.557 1.00 96.56 491 ARG A N 1
ATOM 3633 C CA . ARG A 1 491 ? 39.598 8.637 -40.071 1.00 96.56 491 ARG A CA 1
ATOM 3634 C C . ARG A 1 491 ? 38.226 9.281 -39.980 1.00 96.56 491 ARG A C 1
ATOM 3636 O O . ARG A 1 491 ? 38.096 10.365 -39.437 1.00 96.56 491 ARG A O 1
ATOM 3643 N N . HIS A 1 492 ? 37.222 8.517 -40.388 1.00 97.25 492 HIS A N 1
ATOM 3644 C CA . HIS A 1 492 ? 35.809 8.781 -40.126 1.00 97.25 492 HIS A CA 1
ATOM 3645 C C . HIS A 1 492 ? 35.310 7.651 -39.229 1.00 97.25 492 HIS A C 1
ATOM 3647 O O . HIS A 1 492 ? 34.757 6.663 -39.715 1.00 97.25 492 HIS A O 1
ATOM 3653 N N . ASP A 1 493 ? 35.670 7.714 -37.945 1.00 97.44 493 ASP A N 1
ATOM 3654 C CA . ASP A 1 493 ? 35.512 6.604 -37.002 1.00 97.44 493 ASP A CA 1
ATOM 3655 C C . ASP A 1 493 ? 34.204 6.741 -36.196 1.00 97.44 493 ASP A C 1
ATOM 3657 O O . ASP A 1 493 ? 34.127 7.562 -35.274 1.00 97.44 493 ASP A O 1
ATOM 3661 N N . PRO A 1 494 ? 33.173 5.920 -36.477 1.00 97.94 494 PRO A N 1
ATOM 3662 C CA . PRO A 1 494 ? 31.882 6.033 -35.804 1.00 97.94 494 PRO A CA 1
ATOM 3663 C C . PRO A 1 494 ? 31.949 5.650 -34.316 1.00 97.94 494 PRO A C 1
ATOM 3665 O O . PRO A 1 494 ? 31.089 6.068 -33.540 1.00 97.94 494 PRO A O 1
ATOM 3668 N N . VAL A 1 495 ? 32.973 4.903 -33.872 1.00 97.06 495 VAL A N 1
ATOM 3669 C CA . VAL A 1 495 ? 33.176 4.593 -32.443 1.00 97.06 495 VAL A CA 1
ATOM 3670 C C . VAL A 1 495 ? 33.610 5.842 -31.681 1.00 97.06 495 VAL A C 1
ATOM 3672 O O . VAL A 1 495 ? 33.158 6.069 -30.554 1.00 97.06 495 VAL A O 1
ATOM 3675 N N . MET A 1 496 ? 34.452 6.676 -32.294 1.00 96.00 496 MET A N 1
ATOM 3676 C CA . MET A 1 496 ? 34.897 7.931 -31.688 1.00 96.00 496 MET A CA 1
ATOM 3677 C C . MET A 1 496 ? 33.754 8.939 -31.585 1.00 96.00 496 MET A C 1
ATOM 3679 O O . MET A 1 496 ? 33.585 9.549 -30.527 1.00 96.00 496 MET A O 1
ATOM 3683 N N . VAL A 1 497 ? 32.921 9.039 -32.626 1.00 98.00 497 VAL A N 1
ATOM 3684 C CA . VAL A 1 497 ? 31.693 9.849 -32.610 1.00 98.00 497 VAL A CA 1
ATOM 3685 C C . VAL A 1 497 ? 30.757 9.394 -31.491 1.00 98.00 497 VAL A C 1
ATOM 3687 O O . VAL A 1 497 ? 30.407 10.205 -30.635 1.00 98.00 497 VAL A O 1
ATOM 3690 N N . ALA A 1 498 ? 30.427 8.095 -31.422 1.00 97.94 498 ALA A N 1
ATOM 3691 C CA . ALA A 1 498 ? 29.575 7.543 -30.365 1.00 97.94 498 ALA A CA 1
ATOM 3692 C C . ALA A 1 498 ? 30.113 7.868 -28.964 1.00 97.94 498 ALA A C 1
ATOM 3694 O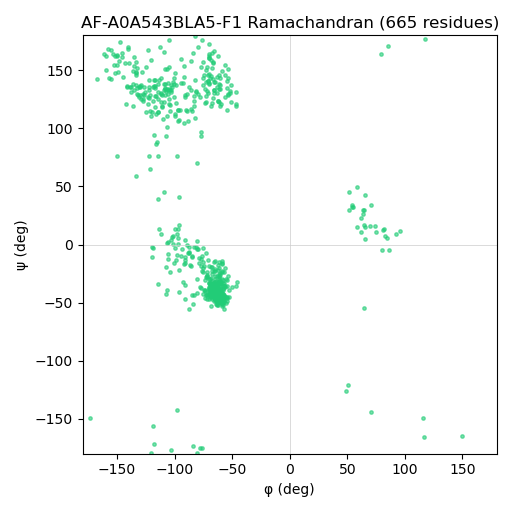 O . ALA A 1 498 ? 29.369 8.299 -28.086 1.00 97.94 498 ALA A O 1
ATOM 3695 N N . SER A 1 499 ? 31.420 7.692 -28.758 1.00 97.56 499 SER A N 1
ATOM 3696 C CA . SER A 1 499 ? 32.067 7.918 -27.462 1.00 97.56 499 SER A CA 1
ATOM 3697 C C . SER A 1 499 ? 32.000 9.386 -27.037 1.00 97.56 499 SER A C 1
ATOM 3699 O O . SER A 1 499 ? 31.661 9.679 -25.891 1.00 97.56 499 SER A O 1
ATOM 3701 N N . ARG A 1 500 ? 32.288 10.320 -27.956 1.00 97.94 500 ARG A N 1
ATOM 3702 C CA . ARG A 1 500 ? 32.201 11.766 -27.695 1.00 97.94 500 ARG A CA 1
ATOM 3703 C C . ARG A 1 500 ? 30.757 12.189 -27.414 1.00 97.94 500 ARG A C 1
ATOM 3705 O O . ARG A 1 500 ? 30.512 12.889 -26.431 1.00 97.94 500 ARG A O 1
ATOM 3712 N N . ALA A 1 501 ? 29.812 11.726 -28.229 1.00 97.88 501 ALA A N 1
ATOM 3713 C CA . ALA A 1 501 ? 28.403 12.082 -28.104 1.00 97.88 501 ALA A CA 1
ATOM 3714 C C . ALA A 1 501 ? 27.770 11.537 -26.816 1.00 97.88 501 ALA A C 1
ATOM 3716 O O . ALA A 1 501 ? 27.031 12.255 -26.154 1.00 97.88 501 ALA A O 1
ATOM 3717 N N . LEU A 1 502 ? 28.122 10.325 -26.375 1.00 98.06 502 LEU A N 1
ATOM 3718 C CA . LEU A 1 502 ? 27.638 9.776 -25.100 1.00 98.06 502 LEU A CA 1
ATOM 3719 C C . LEU A 1 502 ? 28.128 10.570 -23.879 1.00 98.06 502 LEU A C 1
ATOM 3721 O O . LEU A 1 502 ? 27.392 10.722 -22.902 1.00 98.06 502 LEU A O 1
ATOM 3725 N N . VAL A 1 503 ? 29.352 11.107 -23.924 1.00 97.81 503 VAL A N 1
ATOM 3726 C CA . VAL A 1 503 ? 29.873 11.982 -22.859 1.00 97.81 503 VAL A CA 1
ATOM 3727 C C . VAL A 1 503 ? 29.115 13.314 -22.823 1.00 97.81 503 VAL A C 1
ATOM 3729 O O . VAL A 1 503 ? 28.756 13.784 -21.738 1.00 97.81 503 VAL A O 1
ATOM 3732 N N . ALA A 1 504 ? 28.831 13.902 -23.989 1.00 97.31 504 ALA A N 1
ATOM 3733 C CA . ALA A 1 504 ? 28.003 15.104 -24.097 1.00 97.31 504 ALA A CA 1
ATOM 3734 C C . ALA A 1 504 ? 26.572 14.843 -23.597 1.00 97.31 504 ALA A C 1
ATOM 3736 O O . ALA A 1 504 ? 26.066 15.575 -22.749 1.00 97.31 504 ALA A O 1
ATOM 3737 N N . ALA A 1 505 ? 25.974 13.724 -24.000 1.00 96.81 505 ALA A N 1
ATOM 3738 C CA . ALA A 1 505 ? 24.629 13.333 -23.607 1.00 96.81 505 ALA A CA 1
ATOM 3739 C C . ALA A 1 505 ? 24.487 13.125 -22.087 1.00 96.81 505 ALA A C 1
ATOM 3741 O O . ALA A 1 505 ? 23.507 13.561 -21.483 1.00 96.81 505 ALA A O 1
ATOM 3742 N N . ARG A 1 506 ? 25.499 12.542 -21.424 1.00 96.44 506 ARG A N 1
ATOM 3743 C CA . ARG A 1 506 ? 25.552 12.477 -19.950 1.00 96.44 506 ARG A CA 1
ATOM 3744 C C . ARG A 1 506 ? 25.578 13.870 -19.314 1.00 96.44 506 ARG A C 1
ATOM 3746 O O . ARG A 1 506 ? 25.006 14.064 -18.245 1.00 96.44 506 ARG A O 1
ATOM 3753 N N . THR A 1 507 ? 26.272 14.819 -19.937 1.00 97.19 507 THR A N 1
ATOM 3754 C CA . THR A 1 507 ? 26.376 16.196 -19.436 1.00 97.19 507 THR A CA 1
ATOM 3755 C C . THR A 1 507 ? 25.028 16.911 -19.542 1.00 97.19 507 THR A C 1
ATOM 3757 O O . THR A 1 507 ? 24.609 17.517 -18.558 1.00 97.19 507 THR A O 1
ATOM 3760 N N . ALA A 1 508 ? 24.321 16.745 -20.664 1.00 96.50 508 ALA A N 1
ATOM 3761 C CA . ALA A 1 508 ? 22.957 17.240 -20.866 1.00 96.50 508 ALA A CA 1
ATOM 3762 C C . ALA A 1 508 ? 21.964 16.653 -19.845 1.00 96.50 508 ALA A C 1
ATOM 3764 O O . ALA A 1 508 ? 21.169 17.367 -19.240 1.00 96.50 508 ALA A O 1
ATOM 3765 N N . ALA A 1 509 ? 22.040 15.345 -19.574 1.00 95.62 509 ALA A N 1
ATOM 3766 C CA . ALA A 1 509 ? 21.172 14.715 -18.578 1.00 95.62 509 ALA A CA 1
ATOM 3767 C C . ALA A 1 509 ? 21.399 15.288 -17.168 1.00 95.62 509 ALA A C 1
ATOM 3769 O O . ALA A 1 509 ? 20.441 15.617 -16.472 1.00 95.62 509 ALA A O 1
ATOM 3770 N N . LEU A 1 510 ? 22.661 15.485 -16.766 1.00 94.88 510 LEU A N 1
ATOM 3771 C CA . LEU A 1 510 ? 22.996 16.081 -15.470 1.00 94.88 510 LEU A CA 1
ATOM 3772 C C . LEU A 1 510 ? 22.537 17.540 -15.345 1.00 94.88 510 LEU A C 1
ATOM 3774 O O . LEU A 1 510 ? 22.049 17.924 -14.286 1.00 94.88 510 LEU A O 1
ATOM 3778 N N . SER A 1 511 ? 22.692 18.356 -16.393 1.00 95.12 511 SER A N 1
ATOM 3779 C CA . SER A 1 511 ? 22.303 19.775 -16.359 1.00 95.12 511 SER A CA 1
ATOM 3780 C C . SER A 1 511 ? 20.787 19.967 -16.290 1.00 95.12 511 SER A C 1
ATOM 3782 O O . SER A 1 511 ? 20.323 20.947 -15.709 1.00 95.12 511 SER A O 1
ATOM 3784 N N . ARG A 1 512 ? 20.027 19.021 -16.848 1.00 94.06 512 ARG A N 1
ATOM 3785 C CA . ARG A 1 512 ? 18.561 19.048 -16.923 1.00 94.06 512 ARG A CA 1
ATOM 3786 C C . ARG A 1 512 ? 17.881 18.163 -15.879 1.00 94.06 512 ARG A C 1
ATOM 3788 O O . ARG A 1 512 ? 16.673 17.989 -15.936 1.00 94.06 512 ARG A O 1
ATOM 3795 N N . ASN A 1 513 ? 18.640 17.590 -14.942 1.00 92.50 513 ASN A N 1
ATOM 3796 C CA . ASN A 1 513 ? 18.137 16.667 -13.919 1.00 92.50 513 ASN A CA 1
ATOM 3797 C C . ASN A 1 513 ? 17.349 15.470 -14.502 1.00 92.50 513 ASN A C 1
ATOM 3799 O O . ASN A 1 513 ? 16.382 14.990 -13.911 1.00 92.50 513 ASN A O 1
ATOM 3803 N N . GLY A 1 514 ? 17.767 15.006 -15.681 1.00 92.69 514 GLY A N 1
ATOM 3804 C CA . GLY A 1 514 ? 17.225 13.836 -16.361 1.00 92.69 514 GLY A CA 1
ATOM 3805 C C . GLY A 1 514 ? 18.145 12.628 -16.281 1.00 92.69 514 GLY A C 1
ATOM 3806 O O . GLY A 1 514 ? 19.266 12.685 -15.773 1.00 92.69 514 GLY A O 1
ATOM 3807 N N . LEU A 1 515 ? 17.661 11.513 -16.815 1.00 93.06 515 LEU A N 1
ATOM 3808 C CA . LEU A 1 515 ? 18.400 10.261 -16.888 1.00 93.06 515 LEU A CA 1
ATOM 3809 C C . LEU A 1 515 ? 18.686 9.925 -18.347 1.00 93.06 515 LEU A C 1
ATOM 3811 O O . LEU A 1 515 ? 17.837 10.115 -19.217 1.00 93.06 515 LEU A O 1
ATOM 3815 N N . ILE A 1 516 ? 19.873 9.384 -18.601 1.00 94.94 516 ILE A N 1
ATOM 3816 C CA . ILE A 1 516 ? 20.224 8.796 -19.889 1.00 94.94 516 ILE A CA 1
ATOM 3817 C C . ILE A 1 516 ? 21.016 7.513 -19.681 1.00 94.94 516 ILE A C 1
ATOM 3819 O O . ILE A 1 516 ? 21.957 7.473 -18.887 1.00 94.94 516 ILE A O 1
ATOM 3823 N N . THR A 1 517 ? 20.662 6.481 -20.440 1.00 91.25 517 THR A N 1
ATOM 3824 C CA . THR A 1 517 ? 21.382 5.208 -20.470 1.00 91.25 517 THR A CA 1
ATOM 3825 C C . THR A 1 517 ? 21.614 4.760 -21.908 1.00 91.25 517 THR A C 1
ATOM 3827 O O . THR A 1 517 ? 20.696 4.777 -22.722 1.00 91.25 517 THR A O 1
ATOM 3830 N N . CYS A 1 518 ? 22.834 4.314 -22.216 1.00 91.62 518 CYS A N 1
ATOM 3831 C CA . CYS A 1 518 ? 23.146 3.579 -23.442 1.00 91.62 518 CYS A CA 1
ATOM 3832 C C . CYS A 1 518 ? 23.391 2.114 -23.075 1.00 91.62 518 CYS A C 1
ATOM 3834 O O . CYS A 1 518 ? 24.488 1.747 -22.656 1.00 91.62 518 CYS A O 1
ATOM 3836 N N . GLY A 1 519 ? 22.341 1.296 -23.158 1.00 76.12 519 GLY A N 1
ATOM 3837 C CA . GLY A 1 519 ? 22.399 -0.120 -22.774 1.00 76.12 519 GLY A CA 1
ATOM 3838 C C . GLY A 1 519 ? 22.897 -1.043 -23.888 1.00 76.12 519 GLY A C 1
ATOM 3839 O O . GLY A 1 519 ? 23.328 -2.160 -23.621 1.00 76.12 519 GLY A O 1
ATOM 3840 N N . VAL A 1 520 ? 22.856 -0.579 -25.141 1.00 82.06 520 VAL A N 1
ATOM 3841 C CA . VAL A 1 520 ? 23.297 -1.336 -26.318 1.00 82.06 520 VAL A CA 1
ATOM 3842 C C . VAL A 1 520 ? 24.249 -0.468 -27.125 1.00 82.06 520 VAL A C 1
ATOM 3844 O O . VAL A 1 520 ? 23.880 0.630 -27.530 1.00 82.06 520 VAL A O 1
ATOM 3847 N N . LEU A 1 521 ? 25.449 -0.986 -27.389 1.00 94.06 521 LEU A N 1
ATOM 3848 C CA . LEU A 1 521 ? 26.439 -0.387 -28.282 1.00 94.06 521 LEU A CA 1
ATOM 3849 C C . LEU A 1 521 ? 27.144 -1.508 -29.047 1.00 94.06 521 LEU A C 1
ATOM 3851 O O . LEU A 1 521 ? 27.727 -2.408 -28.447 1.00 94.06 521 LEU A O 1
ATOM 3855 N N . SER A 1 522 ? 27.066 -1.487 -30.376 1.00 93.94 522 SER A N 1
ATOM 3856 C CA . SER A 1 522 ? 27.609 -2.540 -31.242 1.00 93.94 522 SER A CA 1
ATOM 3857 C C . SER A 1 522 ? 28.345 -1.948 -32.438 1.00 93.94 522 SER A C 1
ATOM 3859 O O . SER A 1 522 ? 27.742 -1.256 -33.254 1.00 93.94 522 SER A O 1
ATOM 3861 N N . ALA A 1 523 ? 29.640 -2.247 -32.553 1.00 96.25 523 ALA A N 1
ATOM 3862 C CA . ALA A 1 523 ? 30.488 -1.830 -33.668 1.00 96.25 523 ALA A CA 1
ATOM 3863 C C . ALA A 1 523 ? 30.645 -2.957 -34.701 1.00 96.25 523 ALA A C 1
ATOM 3865 O O . ALA A 1 523 ? 30.869 -4.114 -34.342 1.00 96.25 523 ALA A O 1
ATOM 3866 N N . THR A 1 524 ? 30.574 -2.613 -35.987 1.00 94.44 524 THR A N 1
ATOM 3867 C CA . THR A 1 524 ? 30.686 -3.560 -37.103 1.00 94.44 524 THR A CA 1
ATOM 3868 C C . THR A 1 524 ? 31.764 -3.107 -38.095 1.00 94.44 524 THR A C 1
ATOM 3870 O O . THR A 1 524 ? 31.692 -1.972 -38.561 1.00 94.44 524 THR A O 1
ATOM 3873 N N . PRO A 1 525 ? 32.728 -3.967 -38.484 1.00 90.56 525 PRO A N 1
ATOM 3874 C CA . PRO A 1 525 ? 32.998 -5.283 -37.901 1.00 90.56 525 PRO A CA 1
ATOM 3875 C C . PRO A 1 525 ? 33.599 -5.169 -36.482 1.00 90.56 525 PRO A C 1
ATOM 3877 O O . PRO A 1 525 ? 34.383 -4.253 -36.232 1.00 90.56 525 PRO A O 1
ATOM 3880 N N . PRO A 1 526 ? 33.308 -6.111 -35.565 1.00 90.12 526 PRO A N 1
ATOM 3881 C CA . PRO A 1 526 ? 33.849 -6.099 -34.204 1.00 90.12 526 PRO A CA 1
ATOM 3882 C C . PRO A 1 526 ? 35.283 -6.660 -34.178 1.00 90.12 526 PRO A C 1
ATOM 3884 O O . PRO A 1 526 ? 35.528 -7.767 -33.701 1.00 90.12 526 PRO A O 1
ATOM 3887 N N . THR A 1 527 ? 36.245 -5.922 -34.739 1.00 92.38 527 THR A N 1
ATOM 3888 C CA . THR A 1 527 ? 37.655 -6.340 -34.815 1.00 92.38 527 THR A CA 1
ATOM 3889 C C . THR A 1 527 ? 38.603 -5.246 -34.318 1.00 92.38 527 THR A C 1
ATOM 3891 O O . THR A 1 527 ? 38.450 -4.090 -34.703 1.00 92.38 527 THR A O 1
ATOM 3894 N N . PRO A 1 528 ? 39.632 -5.577 -33.516 1.00 93.38 528 PRO A N 1
ATOM 3895 C CA . PRO A 1 528 ? 40.568 -4.582 -32.986 1.00 93.38 528 PRO A CA 1
ATOM 3896 C C . PRO A 1 528 ? 41.510 -3.989 -34.047 1.00 93.38 528 PRO A C 1
ATOM 3898 O O . PRO A 1 528 ? 42.199 -3.007 -33.783 1.00 93.38 528 PRO A O 1
ATOM 3901 N N . THR A 1 529 ? 41.595 -4.595 -35.234 1.00 95.12 529 THR A N 1
ATOM 3902 C CA . THR A 1 529 ? 42.541 -4.203 -36.292 1.00 95.12 529 THR A CA 1
ATOM 3903 C C . THR A 1 529 ? 41.910 -3.396 -37.425 1.00 95.12 529 THR A C 1
ATOM 3905 O O . THR A 1 529 ? 42.599 -3.089 -38.403 1.00 95.12 529 THR A O 1
ATOM 3908 N N . ALA A 1 530 ? 40.638 -3.006 -37.303 1.00 94.81 530 ALA A N 1
ATOM 3909 C CA . ALA A 1 530 ? 39.963 -2.159 -38.279 1.00 94.81 530 ALA A CA 1
ATOM 3910 C C . ALA A 1 530 ? 39.188 -1.020 -37.610 1.00 94.81 530 ALA A C 1
ATOM 3912 O O . ALA A 1 530 ? 38.643 -1.182 -36.524 1.00 94.81 530 ALA A O 1
ATOM 3913 N N . ILE A 1 531 ? 39.122 0.118 -38.297 1.00 96.56 531 ILE A N 1
ATOM 3914 C CA . ILE A 1 531 ? 38.145 1.173 -38.021 1.00 96.56 531 ILE A CA 1
ATOM 3915 C C . ILE A 1 531 ? 36.764 0.599 -38.350 1.00 96.56 531 ILE A C 1
ATOM 3917 O O . ILE A 1 531 ? 36.598 -0.036 -39.399 1.00 96.56 531 ILE A O 1
ATOM 3921 N N . ALA A 1 532 ? 35.796 0.786 -37.454 1.00 96.75 532 ALA A N 1
ATOM 3922 C CA . ALA A 1 532 ? 34.448 0.276 -37.655 1.00 96.75 532 ALA A CA 1
ATOM 3923 C C . ALA A 1 532 ? 33.783 0.955 -38.863 1.00 96.75 532 ALA A C 1
ATOM 3925 O O . ALA A 1 532 ? 33.908 2.158 -39.068 1.00 96.75 532 ALA A O 1
ATOM 3926 N N . ALA A 1 533 ? 33.044 0.173 -39.647 1.00 97.06 533 ALA A N 1
ATOM 3927 C CA . ALA A 1 533 ? 32.163 0.691 -40.687 1.00 97.06 533 ALA A CA 1
ATOM 3928 C C . ALA A 1 533 ? 30.960 1.410 -40.073 1.00 97.06 533 ALA A C 1
ATOM 3930 O O . ALA A 1 533 ? 30.497 2.421 -40.588 1.00 97.06 533 ALA A O 1
ATOM 3931 N N . GLN A 1 534 ? 30.439 0.854 -38.979 1.00 98.12 534 GLN A N 1
ATOM 3932 C CA . GLN A 1 534 ? 29.193 1.300 -38.384 1.00 98.12 534 GLN A CA 1
ATOM 3933 C C . GLN A 1 534 ? 29.166 1.040 -36.879 1.00 98.12 534 GLN A C 1
ATOM 3935 O O . GLN A 1 534 ? 29.701 0.031 -36.412 1.00 98.12 534 GLN A O 1
ATOM 3940 N N . VAL A 1 535 ? 28.490 1.912 -36.136 1.00 98.25 535 VAL A N 1
ATOM 3941 C CA . VAL A 1 535 ? 28.095 1.696 -34.742 1.00 98.25 535 VAL A CA 1
ATOM 3942 C C . VAL A 1 535 ? 26.586 1.842 -34.626 1.00 98.25 535 VAL A C 1
ATOM 3944 O O . VAL A 1 535 ? 26.029 2.853 -35.034 1.00 98.25 535 V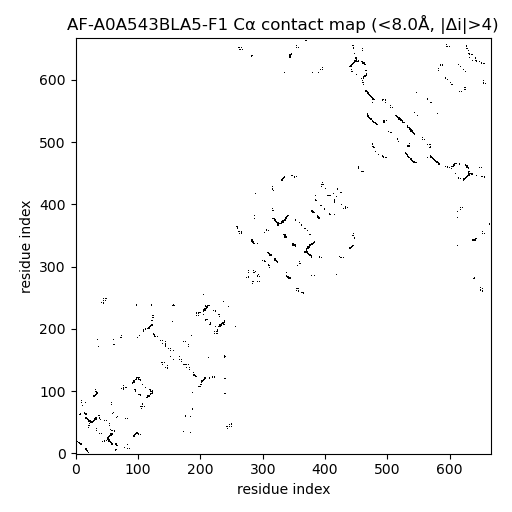AL A O 1
ATOM 3947 N N . THR A 1 536 ? 25.921 0.842 -34.055 1.00 96.50 536 THR A N 1
ATOM 3948 C CA . THR A 1 536 ? 24.519 0.949 -33.633 1.00 96.50 536 THR A CA 1
ATOM 3949 C C . THR A 1 536 ? 24.468 1.102 -32.123 1.00 96.50 536 THR A C 1
ATOM 3951 O O . THR A 1 536 ? 25.123 0.342 -31.405 1.00 96.50 536 THR A O 1
ATOM 3954 N N . LEU A 1 537 ? 23.682 2.060 -31.643 1.00 95.62 537 LEU A N 1
ATOM 3955 C CA . LEU A 1 537 ? 23.424 2.267 -30.224 1.00 95.62 537 LEU A CA 1
ATOM 3956 C C . LEU A 1 537 ? 21.932 2.473 -29.936 1.00 95.62 537 LEU A C 1
ATOM 3958 O O . LEU A 1 537 ? 21.164 2.866 -30.814 1.00 95.62 537 LEU A O 1
ATOM 3962 N N . MET A 1 538 ? 21.535 2.199 -28.696 1.00 88.94 538 MET A N 1
ATOM 3963 C CA . MET A 1 538 ? 20.184 2.448 -28.183 1.00 88.94 538 MET A CA 1
ATOM 3964 C C . MET A 1 538 ? 20.268 3.340 -26.950 1.00 88.94 538 MET A C 1
ATOM 3966 O O . MET A 1 538 ? 20.902 2.952 -25.965 1.00 88.94 538 MET A O 1
ATOM 3970 N N . LEU A 1 539 ? 19.617 4.502 -26.998 1.00 94.00 539 LEU A N 1
ATOM 3971 C CA . LEU A 1 539 ? 19.510 5.419 -25.863 1.00 94.00 539 LEU A CA 1
ATOM 3972 C C . LEU A 1 539 ? 18.132 5.300 -25.215 1.00 94.00 539 LEU A C 1
ATOM 3974 O O . LEU A 1 539 ? 17.129 5.273 -25.922 1.00 94.00 539 LEU A O 1
ATOM 3978 N N . ASP A 1 540 ? 18.101 5.257 -23.886 1.00 91.69 540 ASP A N 1
ATOM 3979 C CA . ASP A 1 540 ? 16.913 5.384 -23.036 1.00 91.69 540 ASP A CA 1
ATOM 3980 C C . ASP A 1 540 ? 17.061 6.688 -22.239 1.00 91.69 540 ASP A C 1
ATOM 3982 O O . ASP A 1 540 ? 18.009 6.840 -21.464 1.00 91.69 540 ASP A O 1
ATOM 3986 N N . VAL A 1 541 ? 16.187 7.656 -22.514 1.00 94.56 541 VAL A N 1
ATOM 3987 C CA . VAL A 1 541 ? 16.187 9.000 -21.924 1.00 94.56 541 VAL A CA 1
ATOM 3988 C C . VAL A 1 541 ? 14.932 9.154 -21.081 1.00 94.56 541 VAL A C 1
ATOM 3990 O O . VAL A 1 541 ? 13.838 8.858 -21.565 1.00 94.56 541 VAL A O 1
ATOM 3993 N N . ARG A 1 542 ? 15.070 9.626 -19.837 1.00 94.12 542 ARG A N 1
ATOM 3994 C CA . ARG A 1 542 ? 13.939 9.782 -18.914 1.00 94.12 542 ARG A CA 1
ATOM 3995 C C . ARG A 1 542 ? 13.922 11.120 -18.206 1.00 94.12 542 ARG A C 1
ATOM 3997 O O . ARG A 1 542 ? 14.974 11.653 -17.852 1.00 94.12 542 ARG A O 1
ATOM 4004 N N . HIS A 1 543 ? 12.720 11.630 -17.956 1.00 93.69 543 HIS A N 1
ATOM 4005 C CA . HIS A 1 543 ? 12.511 12.843 -17.173 1.00 93.69 543 HIS A CA 1
ATOM 4006 C C . HIS A 1 543 ? 11.073 12.913 -16.622 1.00 93.69 543 HIS A C 1
ATOM 4008 O O . HIS A 1 543 ? 10.141 12.392 -17.232 1.00 93.69 543 HIS A O 1
ATOM 4014 N N . GLN A 1 544 ? 10.889 13.552 -15.461 1.00 91.69 544 GLN A N 1
ATOM 4015 C CA . GLN A 1 544 ? 9.588 13.679 -14.770 1.00 91.69 544 GLN A CA 1
ATOM 4016 C C . GLN A 1 544 ? 8.649 14.723 -15.396 1.00 91.69 544 GLN A C 1
ATOM 4018 O O . GLN A 1 544 ? 7.437 14.695 -15.212 1.00 91.69 544 GLN A O 1
ATOM 4023 N N . ASP A 1 545 ? 9.225 15.676 -16.119 1.00 91.88 545 ASP A N 1
ATOM 4024 C CA . ASP A 1 545 ? 8.522 16.717 -16.863 1.00 91.88 545 ASP A CA 1
ATOM 4025 C C . ASP A 1 545 ? 8.638 16.462 -18.367 1.00 91.88 545 ASP A C 1
ATOM 4027 O O . ASP A 1 545 ? 9.732 16.180 -18.862 1.00 91.88 545 ASP A O 1
ATOM 4031 N N . ALA A 1 546 ? 7.512 16.552 -19.077 1.00 92.06 546 ALA A N 1
ATOM 4032 C CA . ALA A 1 546 ? 7.420 16.221 -20.494 1.00 92.06 546 ALA A CA 1
ATOM 4033 C C . ALA A 1 546 ? 8.171 17.221 -21.388 1.00 92.06 546 ALA A C 1
ATOM 4035 O O . ALA A 1 546 ? 8.808 16.806 -22.354 1.00 92.06 546 ALA A O 1
ATOM 4036 N N . GLY A 1 547 ? 8.131 18.516 -21.055 1.00 94.62 547 GLY A N 1
ATOM 4037 C CA . GLY A 1 547 ? 8.839 19.546 -21.814 1.00 94.62 547 GLY A CA 1
ATOM 4038 C C . GLY A 1 547 ? 10.348 19.427 -21.629 1.00 94.62 547 GLY A C 1
ATOM 4039 O O . GLY A 1 547 ? 11.110 19.503 -22.588 1.00 94.62 547 GLY A O 1
ATOM 4040 N N . GLU A 1 548 ? 10.786 19.143 -20.405 1.00 96.06 548 GLU A N 1
ATOM 4041 C CA . GLU A 1 548 ? 12.197 18.880 -20.123 1.00 96.06 548 GLU A CA 1
ATOM 4042 C C . GLU A 1 548 ? 12.681 17.534 -20.705 1.00 96.06 548 GLU A C 1
ATOM 4044 O O . GLU A 1 548 ? 13.846 17.421 -21.082 1.00 96.06 548 GLU A O 1
ATOM 4049 N N . LEU A 1 549 ? 11.814 16.521 -20.843 1.00 95.88 549 LEU A N 1
ATOM 4050 C CA . LEU A 1 549 ? 12.144 15.281 -21.562 1.00 95.88 549 LEU A CA 1
ATOM 4051 C C . LEU A 1 549 ? 12.425 15.558 -23.043 1.00 95.88 549 LEU A C 1
ATOM 4053 O O . LEU A 1 549 ? 13.430 15.098 -23.584 1.00 95.88 549 LEU A O 1
ATOM 4057 N N . GLU A 1 550 ? 11.540 16.318 -23.690 1.00 95.69 550 GLU A N 1
ATOM 4058 C CA . GLU A 1 550 ? 11.679 16.707 -25.094 1.00 95.69 550 GLU A CA 1
ATOM 4059 C C . GLU A 1 550 ? 12.926 17.567 -25.312 1.00 95.69 550 GLU A C 1
ATOM 4061 O O . GLU A 1 550 ? 13.726 17.285 -26.203 1.00 95.69 550 GLU A O 1
ATOM 4066 N N . ALA A 1 551 ? 13.145 18.564 -24.455 1.00 97.00 551 ALA A N 1
ATOM 4067 C CA . ALA A 1 551 ? 14.311 19.429 -24.544 1.00 97.00 551 ALA A CA 1
ATOM 4068 C C . ALA A 1 551 ? 15.627 18.683 -24.253 1.00 97.00 551 ALA A C 1
ATOM 4070 O O . ALA A 1 551 ? 16.626 18.941 -24.921 1.00 97.00 551 ALA A O 1
ATOM 4071 N N . LEU A 1 552 ? 15.630 17.721 -23.320 1.00 97.81 552 LEU A N 1
ATOM 4072 C CA . LEU A 1 552 ? 16.787 16.854 -23.079 1.00 97.81 552 LEU A CA 1
ATOM 4073 C C . LEU A 1 552 ? 17.109 16.005 -24.311 1.00 97.81 552 LEU A C 1
ATOM 4075 O O . LEU A 1 552 ? 18.270 15.921 -24.709 1.00 97.81 552 LEU A O 1
ATOM 4079 N N . TRP A 1 553 ? 16.099 15.392 -24.934 1.00 97.19 553 TRP A N 1
ATOM 4080 C CA . TRP A 1 553 ? 16.315 14.644 -26.169 1.00 97.19 553 TRP A CA 1
ATOM 4081 C C . TRP A 1 553 ? 16.810 15.544 -27.308 1.00 97.19 553 TRP A C 1
ATOM 4083 O O . TRP A 1 553 ? 17.738 15.145 -28.006 1.00 97.19 553 TRP A O 1
ATOM 4093 N N . SER A 1 554 ? 16.254 16.750 -27.470 1.00 97.38 554 SER A N 1
ATOM 4094 C CA . SER A 1 554 ? 16.716 17.709 -28.487 1.00 97.38 554 SER A CA 1
ATOM 4095 C C . SER A 1 554 ? 18.203 18.019 -28.321 1.00 97.38 554 SER A C 1
ATOM 4097 O O . SER A 1 554 ? 18.965 17.868 -29.270 1.00 97.38 554 SER A O 1
ATOM 4099 N N . GLU A 1 555 ? 18.640 18.346 -27.100 1.00 97.75 555 GLU A N 1
ATOM 4100 C CA . GLU A 1 555 ? 20.045 18.647 -26.800 1.00 97.75 555 GLU A CA 1
ATOM 4101 C C . GLU A 1 555 ? 20.966 17.449 -27.097 1.00 97.75 555 GLU A C 1
ATOM 4103 O O . GLU A 1 555 ? 22.012 17.598 -27.727 1.00 97.75 555 GLU A O 1
ATOM 4108 N N . ILE A 1 556 ? 20.559 16.234 -26.710 1.00 97.94 556 ILE A N 1
ATOM 4109 C CA . ILE A 1 556 ? 21.310 15.006 -27.012 1.00 97.94 556 ILE A CA 1
ATOM 4110 C C . ILE A 1 556 ? 21.385 14.773 -28.526 1.00 97.94 556 ILE A C 1
ATOM 4112 O O . ILE A 1 556 ? 22.457 14.483 -29.057 1.00 97.94 556 ILE A O 1
ATOM 4116 N N . SER A 1 557 ? 20.253 14.881 -29.221 1.00 97.94 557 SER A N 1
ATOM 4117 C CA . SER A 1 557 ? 20.152 14.648 -30.663 1.00 97.94 557 SER A CA 1
ATOM 4118 C C . SER A 1 557 ? 21.022 15.629 -31.450 1.00 97.94 557 SER A C 1
ATOM 4120 O O . SER A 1 557 ? 21.723 15.219 -32.380 1.00 97.94 557 SER A O 1
ATOM 4122 N N . GLU A 1 558 ? 21.017 16.902 -31.053 1.00 97.81 558 GLU A N 1
ATOM 4123 C CA . GLU A 1 558 ? 21.847 17.959 -31.629 1.00 97.81 558 GLU A CA 1
ATOM 4124 C C . GLU A 1 558 ? 23.338 17.673 -31.429 1.00 97.81 558 GLU A C 1
ATOM 4126 O O . GLU A 1 558 ? 24.109 17.785 -32.381 1.00 97.81 558 GLU A O 1
ATOM 4131 N N . GLU A 1 559 ? 23.752 17.218 -30.242 1.00 97.88 559 GLU A N 1
ATOM 4132 C CA . GLU A 1 559 ? 25.149 16.852 -29.984 1.00 97.88 559 GLU A CA 1
ATOM 4133 C C . GLU A 1 559 ? 25.612 15.662 -30.834 1.00 97.88 559 GLU A C 1
ATOM 4135 O O . GLU A 1 559 ? 26.730 15.676 -31.358 1.00 97.88 559 GLU A O 1
ATOM 4140 N N . PHE A 1 560 ? 24.755 14.654 -31.033 1.00 98.19 560 PHE A N 1
ATOM 4141 C CA . PHE A 1 560 ? 25.050 13.556 -31.956 1.00 98.19 560 PHE A CA 1
ATOM 4142 C C . PHE A 1 560 ? 25.229 14.057 -33.392 1.00 98.19 560 PHE A C 1
ATOM 4144 O O . PHE A 1 560 ? 26.206 13.672 -34.035 1.00 98.19 560 PHE A O 1
ATOM 4151 N N . HIS A 1 561 ? 24.351 14.932 -33.892 1.00 98.19 561 HIS A N 1
ATOM 4152 C CA . HIS A 1 561 ? 24.498 15.499 -35.235 1.00 98.19 561 HIS A CA 1
ATOM 4153 C C . HIS A 1 561 ? 25.757 16.363 -35.359 1.00 98.19 561 HIS A C 1
ATOM 4155 O O . HIS A 1 561 ? 26.560 16.126 -36.256 1.00 98.19 561 HIS A O 1
ATOM 4161 N N . ARG A 1 562 ? 25.993 17.289 -34.421 1.00 98.31 562 ARG A N 1
ATOM 4162 C CA . ARG A 1 562 ? 27.152 18.195 -34.428 1.00 98.31 562 ARG A CA 1
ATOM 4163 C C . ARG A 1 562 ? 28.477 17.433 -34.462 1.00 98.31 562 ARG A C 1
ATOM 4165 O O . ARG A 1 562 ? 29.352 17.744 -35.262 1.00 98.31 562 ARG A O 1
ATOM 4172 N N . ILE A 1 563 ? 28.635 16.425 -33.601 1.00 98.25 563 ILE A N 1
ATOM 4173 C CA . ILE A 1 563 ? 29.868 15.623 -33.533 1.00 98.25 563 ILE A CA 1
ATOM 4174 C C . ILE A 1 563 ? 30.021 14.748 -34.783 1.00 98.25 563 ILE A C 1
ATOM 4176 O O . ILE A 1 563 ? 31.139 14.554 -35.253 1.00 98.25 563 ILE A O 1
ATOM 4180 N N . SER A 1 564 ? 28.918 14.233 -35.328 1.00 98.06 564 SER A N 1
ATOM 4181 C CA . SER A 1 564 ? 28.940 13.440 -36.562 1.00 98.06 564 SER A CA 1
ATOM 4182 C C . SER A 1 564 ? 29.347 14.290 -37.770 1.00 98.06 564 SER A C 1
ATOM 4184 O O . SER A 1 564 ? 30.174 13.853 -38.566 1.00 98.06 564 SER A O 1
ATOM 4186 N N . GLU A 1 565 ? 28.850 15.528 -37.867 1.00 97.81 565 GLU A N 1
ATOM 4187 C CA . GLU A 1 565 ? 29.258 16.498 -38.892 1.00 97.81 565 GLU A CA 1
ATOM 4188 C C . GLU A 1 565 ? 30.744 16.873 -38.780 1.00 97.81 565 GLU A C 1
ATOM 4190 O O . GLU A 1 565 ? 31.437 16.915 -39.793 1.00 97.81 565 GLU A O 1
ATOM 4195 N N . GLU A 1 566 ? 31.254 17.096 -37.562 1.00 96.81 566 GLU A N 1
ATOM 4196 C CA . GLU A 1 566 ? 32.674 17.406 -37.314 1.00 96.81 566 GLU A CA 1
ATOM 4197 C C . GLU A 1 566 ? 33.634 16.298 -37.770 1.00 96.81 566 GLU A C 1
ATOM 4199 O O . GLU A 1 566 ? 34.760 16.593 -38.167 1.00 96.81 566 GLU A O 1
ATOM 4204 N N . GLU A 1 567 ? 33.207 15.038 -37.686 1.00 96.56 567 GLU A N 1
ATOM 4205 C CA . GLU A 1 567 ? 34.022 13.851 -37.991 1.00 96.56 567 GLU A CA 1
ATOM 4206 C C . GLU A 1 567 ? 33.688 13.240 -39.369 1.00 96.56 567 GLU A C 1
ATOM 4208 O O . GLU A 1 567 ? 34.232 12.197 -39.745 1.00 96.56 567 GLU A O 1
ATOM 4213 N N . GLU A 1 568 ? 32.790 13.882 -40.127 1.00 97.38 568 GLU A N 1
ATOM 4214 C CA . GLU A 1 568 ? 32.265 13.421 -41.421 1.00 97.38 568 GLU A CA 1
ATOM 4215 C C . GLU A 1 568 ? 31.734 11.967 -41.367 1.00 97.38 568 GLU A C 1
ATOM 4217 O O . GLU A 1 568 ? 32.009 11.130 -42.229 1.00 97.38 568 GLU A O 1
ATOM 4222 N N . VAL A 1 569 ? 30.962 11.663 -40.321 1.00 98.31 569 VAL A N 1
ATOM 4223 C CA . VAL A 1 569 ? 30.263 10.386 -40.102 1.00 98.31 569 VAL A CA 1
ATOM 4224 C C . VAL A 1 569 ? 28.763 10.604 -40.299 1.00 98.31 569 VAL A C 1
ATOM 4226 O O . VAL A 1 569 ? 28.202 11.594 -39.842 1.00 98.31 569 VAL A O 1
ATOM 4229 N N . GLU A 1 570 ? 28.083 9.680 -40.971 1.00 98.25 570 GLU A N 1
ATOM 4230 C CA . GLU A 1 570 ? 26.627 9.738 -41.131 1.00 98.25 570 GLU A CA 1
ATOM 4231 C C . GLU A 1 570 ? 25.930 9.331 -39.824 1.00 98.25 570 GLU A C 1
ATOM 4233 O O . GLU A 1 570 ? 26.328 8.348 -39.199 1.00 98.25 570 GLU A O 1
ATOM 4238 N N . CYS A 1 571 ? 24.877 10.051 -39.425 1.00 98.19 571 CYS A N 1
ATOM 4239 C CA . CYS A 1 571 ? 24.076 9.758 -38.236 1.00 98.19 571 CYS A CA 1
ATOM 4240 C C . CYS A 1 571 ? 22.598 9.609 -38.604 1.00 98.19 571 CYS A C 1
ATOM 4242 O O . CYS A 1 571 ? 21.948 10.571 -39.004 1.00 98.19 571 CYS A O 1
ATOM 4244 N N . GLU A 1 572 ? 22.060 8.403 -38.439 1.00 98.00 572 GLU A N 1
ATOM 4245 C CA . GLU A 1 572 ? 20.627 8.126 -38.526 1.00 98.00 572 GLU A CA 1
ATOM 4246 C C . GLU A 1 572 ? 20.066 7.953 -37.111 1.00 98.00 572 GLU A C 1
ATOM 4248 O O . GLU A 1 572 ? 20.611 7.187 -36.315 1.00 98.00 572 GLU A O 1
ATOM 4253 N N . GLN A 1 573 ? 18.962 8.634 -36.799 1.00 97.00 573 GLN A N 1
ATOM 4254 C CA . GLN A 1 573 ? 18.259 8.515 -35.520 1.00 97.00 573 GLN A CA 1
ATOM 4255 C C . GLN A 1 573 ? 16.814 8.070 -35.768 1.00 97.00 573 GLN A C 1
ATOM 4257 O O . GLN A 1 573 ? 16.105 8.657 -36.584 1.00 97.00 573 GLN A O 1
ATOM 4262 N N . THR A 1 574 ? 16.364 7.026 -35.074 1.00 92.12 574 THR A N 1
ATOM 4263 C CA . THR A 1 574 ? 15.007 6.482 -35.204 1.00 92.12 574 THR A CA 1
ATOM 4264 C C . THR A 1 574 ? 14.346 6.375 -33.828 1.00 92.12 574 THR A C 1
ATOM 4266 O O . THR A 1 574 ? 14.882 5.662 -32.971 1.00 92.12 574 THR A O 1
ATOM 4269 N N . PRO A 1 575 ? 13.174 7.000 -33.600 1.00 90.06 575 PRO A N 1
ATOM 4270 C CA . PRO A 1 575 ? 12.411 6.778 -32.380 1.00 90.06 575 PRO A CA 1
ATOM 4271 C C . PRO A 1 575 ? 11.905 5.335 -32.339 1.00 90.06 575 PRO A C 1
ATOM 4273 O O . PRO A 1 575 ? 11.382 4.812 -33.323 1.00 90.06 575 PRO A O 1
ATOM 4276 N N . VAL A 1 576 ? 12.084 4.686 -31.194 1.00 83.44 576 VAL A N 1
ATOM 4277 C CA . VAL A 1 576 ? 11.685 3.291 -30.967 1.00 83.44 576 VAL A CA 1
ATOM 4278 C C . VAL A 1 576 ? 10.472 3.217 -30.054 1.00 83.44 576 VAL A C 1
ATOM 4280 O O . VAL A 1 576 ? 9.560 2.437 -30.308 1.00 83.44 576 VAL A O 1
ATOM 4283 N N . TRP A 1 577 ? 10.456 4.020 -28.991 1.00 81.06 577 TRP A N 1
ATOM 4284 C CA . TRP A 1 577 ? 9.368 4.041 -28.021 1.00 81.06 577 TRP A CA 1
ATOM 4285 C C . TRP A 1 577 ? 9.306 5.394 -27.323 1.00 81.06 577 TRP A C 1
ATOM 4287 O O . TRP A 1 577 ? 10.342 5.970 -26.987 1.00 81.06 577 TRP A O 1
ATOM 4297 N N . THR A 1 578 ? 8.101 5.883 -27.055 1.00 85.06 578 THR A N 1
ATOM 4298 C CA . THR A 1 578 ? 7.897 7.097 -26.268 1.00 85.06 578 THR A CA 1
ATOM 4299 C C . THR A 1 578 ? 6.684 6.931 -25.373 1.00 85.06 578 THR A C 1
ATOM 4301 O O . THR A 1 578 ? 5.641 6.477 -25.830 1.00 85.06 578 THR A O 1
ATOM 4304 N N . THR A 1 579 ? 6.820 7.341 -24.116 1.00 85.38 579 THR A N 1
ATOM 4305 C CA . THR A 1 579 ? 5.701 7.500 -23.187 1.00 85.38 579 THR A CA 1
ATOM 4306 C C . THR A 1 579 ? 5.876 8.796 -22.394 1.00 85.38 579 THR A C 1
ATOM 4308 O O . THR A 1 579 ? 6.998 9.089 -21.963 1.00 85.38 579 THR A O 1
ATOM 4311 N N . PRO A 1 580 ? 4.819 9.606 -22.219 1.00 90.00 580 PRO A N 1
ATOM 4312 C CA . PRO A 1 580 ? 4.887 10.795 -21.377 1.00 90.00 580 PRO A CA 1
ATOM 4313 C C . PRO A 1 580 ? 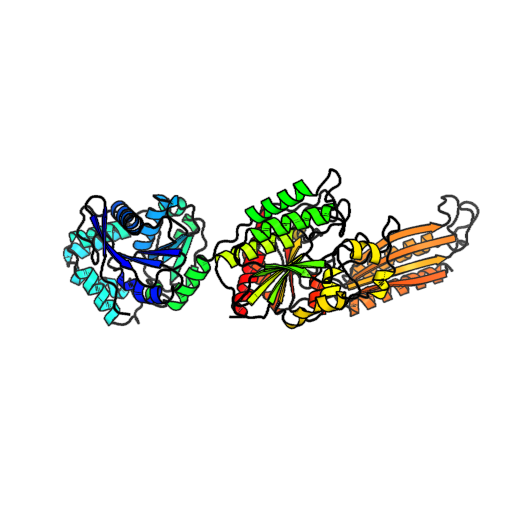5.046 10.416 -19.893 1.00 90.00 580 PRO A C 1
ATOM 4315 O O . PRO A 1 580 ? 4.700 9.295 -19.514 1.00 90.00 580 PRO A O 1
ATOM 4318 N N . PRO A 1 581 ? 5.552 11.331 -19.044 1.00 91.62 581 PRO A N 1
ATOM 4319 C CA . PRO A 1 581 ? 5.493 11.153 -17.597 1.00 91.62 581 PRO A CA 1
ATOM 4320 C C . PRO A 1 581 ? 4.041 11.120 -17.119 1.00 91.62 581 PRO A C 1
ATOM 4322 O O . PRO A 1 581 ? 3.196 11.863 -17.628 1.00 91.62 581 PRO A O 1
ATOM 4325 N N . VAL A 1 582 ? 3.768 10.301 -16.107 1.00 93.38 582 VAL A N 1
ATOM 4326 C CA . VAL A 1 582 ? 2.449 10.210 -15.469 1.00 93.38 582 VAL A CA 1
ATOM 4327 C C . VAL A 1 582 ? 2.518 10.881 -14.106 1.00 93.38 582 VAL A C 1
ATOM 4329 O O . VAL A 1 582 ? 3.458 10.649 -13.354 1.00 93.38 582 VAL A O 1
ATOM 4332 N N . ARG A 1 583 ? 1.529 11.720 -13.778 1.00 94.38 583 ARG A N 1
ATOM 4333 C CA . ARG A 1 583 ? 1.399 12.344 -12.454 1.00 94.38 583 ARG A CA 1
ATOM 4334 C C . ARG A 1 583 ? 0.234 11.729 -11.699 1.00 94.38 583 ARG A C 1
ATOM 4336 O O . ARG A 1 583 ? -0.857 11.616 -12.249 1.00 94.38 583 ARG A O 1
ATOM 4343 N N . PHE A 1 584 ? 0.477 11.402 -10.439 1.00 97.25 584 PHE A N 1
ATOM 4344 C CA . PHE A 1 584 ? -0.531 10.900 -9.515 1.00 97.25 584 PHE A CA 1
ATOM 4345 C C . PHE A 1 584 ? -1.329 12.034 -8.865 1.00 97.25 584 PHE A C 1
ATOM 4347 O O . PHE A 1 584 ? -0.963 13.211 -8.946 1.00 97.25 584 PHE A O 1
ATOM 4354 N N . SER A 1 585 ? -2.465 11.678 -8.259 1.00 97.38 585 SER A N 1
ATOM 4355 C CA . SER A 1 585 ? -3.396 12.640 -7.660 1.00 97.38 585 SER A CA 1
ATOM 4356 C C . SER A 1 585 ? -2.719 13.391 -6.517 1.00 97.38 585 SER A C 1
ATOM 4358 O O . SER A 1 585 ? -2.274 12.767 -5.558 1.00 97.38 585 SER A O 1
ATOM 4360 N N . SER A 1 586 ? -2.678 14.725 -6.577 1.00 95.94 586 SER A N 1
ATOM 4361 C CA . SER A 1 586 ? -2.049 15.546 -5.531 1.00 95.94 586 SER A CA 1
ATOM 4362 C C . SER A 1 586 ? -2.649 15.303 -4.150 1.00 95.94 586 SER A C 1
ATOM 4364 O O . SER A 1 586 ? -1.923 15.304 -3.159 1.00 95.94 586 SER A O 1
ATOM 4366 N N . ASP A 1 587 ? -3.960 15.066 -4.095 1.00 95.19 587 ASP A N 1
ATOM 4367 C CA . ASP A 1 587 ? -4.681 14.854 -2.843 1.00 95.19 587 ASP A CA 1
ATOM 4368 C C . ASP A 1 587 ? -4.292 13.502 -2.237 1.00 95.19 587 ASP A C 1
ATOM 4370 O O . ASP A 1 587 ? -3.909 13.432 -1.072 1.00 95.19 587 ASP A O 1
ATOM 4374 N N . LEU A 1 588 ? -4.273 12.437 -3.048 1.00 97.50 588 LEU A N 1
ATOM 4375 C CA . LEU A 1 588 ? -3.861 11.111 -2.580 1.00 97.50 588 LEU A CA 1
ATOM 4376 C C . LEU A 1 588 ? -2.366 11.041 -2.258 1.00 97.50 588 LEU A C 1
ATOM 4378 O O . LEU A 1 588 ? -1.985 10.363 -1.309 1.00 97.50 588 LEU A O 1
ATOM 4382 N N . VAL A 1 589 ? -1.524 11.767 -2.996 1.00 97.75 589 VAL A N 1
ATOM 4383 C CA . VAL A 1 589 ? -0.105 11.940 -2.660 1.00 97.75 589 VAL A CA 1
ATOM 4384 C C . VAL A 1 589 ? 0.041 12.630 -1.305 1.00 97.75 589 VAL A C 1
ATOM 4386 O O . VAL A 1 589 ? 0.841 12.182 -0.494 1.00 97.75 589 VAL A O 1
ATOM 4389 N N . GLY A 1 590 ? -0.747 13.669 -1.012 1.00 93.88 590 GLY A N 1
ATOM 4390 C CA . GLY A 1 590 ? -0.741 14.329 0.298 1.00 93.88 590 GLY A CA 1
ATOM 4391 C C . GLY A 1 590 ? -1.142 13.390 1.442 1.00 93.88 590 GLY A C 1
ATOM 4392 O O . GLY A 1 590 ? -0.493 13.367 2.493 1.00 93.88 590 GLY A O 1
ATOM 4393 N N . GLU A 1 591 ? -2.167 12.565 1.222 1.00 90.56 591 GLU A N 1
ATOM 4394 C CA . GLU A 1 591 ? -2.601 11.540 2.175 1.00 90.56 591 GLU A 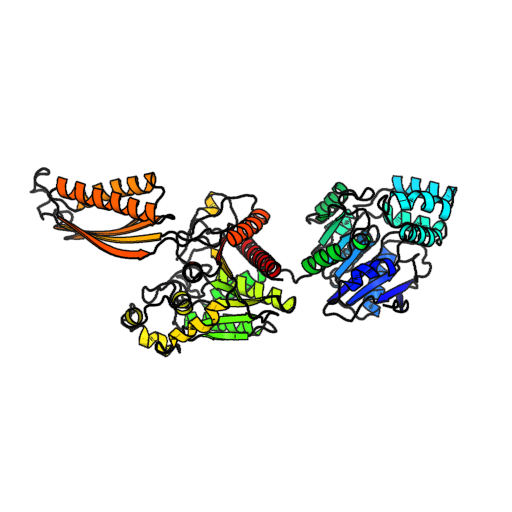CA 1
ATOM 4395 C C . GLU A 1 591 ? -1.525 10.463 2.387 1.00 90.56 591 GLU A C 1
ATOM 4397 O O . GLU A 1 591 ? -1.175 10.149 3.527 1.00 90.56 591 GLU A O 1
ATOM 4402 N N . ALA A 1 592 ? -0.936 9.946 1.306 1.00 93.56 592 ALA A N 1
ATOM 4403 C CA . ALA A 1 592 ? 0.149 8.969 1.352 1.00 93.56 592 ALA A CA 1
ATOM 4404 C C . ALA A 1 592 ? 1.397 9.529 2.051 1.00 93.56 592 ALA A C 1
ATOM 4406 O O . ALA A 1 592 ? 1.985 8.846 2.887 1.00 93.56 592 ALA A O 1
ATOM 4407 N N . SER A 1 593 ? 1.766 10.785 1.786 1.00 92.00 593 SER A N 1
ATOM 4408 C CA . SER A 1 593 ? 2.881 11.466 2.455 1.00 92.00 593 SER A CA 1
ATOM 4409 C C . SER A 1 593 ? 2.627 11.643 3.949 1.00 92.00 593 SER A C 1
ATOM 4411 O O . SER A 1 593 ? 3.542 11.463 4.750 1.00 92.00 593 SER A O 1
ATOM 4413 N N . THR A 1 594 ? 1.385 11.942 4.343 1.00 85.00 594 THR A N 1
ATOM 4414 C CA . THR A 1 594 ? 0.993 12.019 5.759 1.00 85.00 594 THR A CA 1
ATOM 4415 C C . THR A 1 594 ? 1.166 10.665 6.447 1.00 85.00 594 THR A C 1
ATOM 4417 O O . THR A 1 594 ? 1.721 10.595 7.543 1.00 85.00 594 THR A O 1
ATOM 4420 N N . VAL A 1 595 ? 0.726 9.582 5.798 1.00 83.50 595 VAL A N 1
ATOM 4421 C CA . VAL A 1 595 ? 0.887 8.215 6.316 1.00 83.50 595 VAL A CA 1
ATOM 4422 C C . VAL A 1 595 ? 2.361 7.828 6.409 1.00 83.50 595 VAL A C 1
ATOM 4424 O O . VAL A 1 595 ? 2.788 7.327 7.447 1.00 83.50 595 VAL A O 1
ATOM 4427 N N . ALA A 1 596 ? 3.144 8.094 5.362 1.00 82.50 596 ALA A N 1
ATOM 4428 C CA . ALA A 1 596 ? 4.568 7.795 5.350 1.00 82.50 596 ALA A CA 1
ATOM 4429 C C . ALA A 1 596 ? 5.305 8.545 6.464 1.00 82.50 596 ALA A C 1
ATOM 4431 O O . ALA A 1 596 ? 6.021 7.930 7.252 1.00 82.50 596 ALA A O 1
ATOM 4432 N N . SER A 1 597 ? 5.020 9.841 6.617 1.00 81.69 597 SER A N 1
ATOM 4433 C CA . SER A 1 597 ? 5.674 10.684 7.620 1.00 81.69 597 SER A CA 1
ATOM 4434 C C . SER A 1 597 ? 5.380 10.256 9.057 1.00 81.69 597 SER A C 1
ATOM 4436 O O . SER A 1 597 ? 6.228 10.401 9.935 1.00 81.69 597 SER A O 1
ATOM 4438 N N . ALA A 1 598 ? 4.196 9.693 9.314 1.00 71.88 598 ALA A N 1
ATOM 4439 C CA . ALA A 1 598 ? 3.851 9.153 10.627 1.00 71.88 598 ALA A CA 1
ATOM 4440 C C . ALA A 1 598 ? 4.675 7.907 11.004 1.00 71.88 598 ALA A C 1
ATOM 4442 O O . ALA A 1 598 ? 4.800 7.602 12.189 1.00 71.88 598 ALA A O 1
ATOM 4443 N N . ILE A 1 599 ? 5.228 7.195 10.015 1.00 68.38 599 ILE A N 1
ATOM 4444 C CA . ILE A 1 599 ? 6.038 5.986 10.208 1.00 68.38 599 ILE A CA 1
ATOM 4445 C C . ILE A 1 599 ? 7.534 6.330 10.206 1.00 68.38 599 ILE A C 1
ATOM 4447 O O . ILE A 1 599 ? 8.276 5.792 11.023 1.00 68.38 599 ILE A O 1
ATOM 4451 N N . THR A 1 600 ? 7.978 7.229 9.321 1.00 67.31 600 THR A N 1
ATOM 4452 C CA . THR A 1 600 ? 9.408 7.434 9.011 1.00 67.31 600 THR A CA 1
ATOM 4453 C C . THR A 1 600 ? 9.944 8.834 9.329 1.00 67.31 600 THR A C 1
ATOM 4455 O O . THR A 1 600 ? 11.144 9.082 9.191 1.00 67.31 600 THR A O 1
ATOM 4458 N N . GLY A 1 601 ? 9.086 9.748 9.797 1.00 71.06 601 GLY A N 1
ATOM 4459 C CA . GLY A 1 601 ? 9.391 11.177 9.923 1.00 71.06 601 GLY A CA 1
ATOM 4460 C C . GLY A 1 601 ? 9.146 11.950 8.619 1.00 71.06 601 GLY A C 1
ATOM 4461 O O . GLY A 1 601 ? 8.870 11.360 7.583 1.00 71.06 601 GLY A O 1
ATOM 4462 N N . GLU A 1 602 ? 9.203 13.284 8.659 1.00 75.06 602 GLU A N 1
ATOM 4463 C CA . GLU A 1 602 ? 8.940 14.108 7.466 1.00 75.06 602 GLU A CA 1
ATOM 4464 C C . GLU A 1 602 ? 10.011 13.920 6.385 1.00 75.06 602 GLU A C 1
ATOM 4466 O O . GLU A 1 602 ? 11.197 14.139 6.640 1.00 75.06 602 GLU A O 1
ATOM 4471 N N . HIS A 1 603 ? 9.572 13.581 5.169 1.00 75.25 603 HIS A N 1
ATOM 4472 C CA . HIS A 1 603 ? 10.425 13.386 3.997 1.00 75.25 603 HIS A CA 1
ATOM 4473 C C . HIS A 1 603 ? 9.714 13.770 2.698 1.00 75.25 603 HIS A C 1
ATOM 4475 O O . HIS A 1 603 ? 8.484 13.778 2.621 1.00 75.25 603 HIS A O 1
ATOM 4481 N N . ASP A 1 604 ? 10.505 14.060 1.663 1.00 80.75 604 ASP A N 1
ATOM 4482 C CA . ASP A 1 604 ? 9.991 14.350 0.326 1.00 80.75 604 ASP A CA 1
ATOM 4483 C C . ASP A 1 604 ? 9.429 13.090 -0.347 1.00 80.75 604 ASP A C 1
ATOM 4485 O O . ASP A 1 604 ? 10.010 12.006 -0.279 1.00 80.75 604 ASP A O 1
ATOM 4489 N N . ALA A 1 605 ? 8.315 13.256 -1.060 1.00 88.00 605 ALA A N 1
ATOM 4490 C CA . ALA A 1 605 ? 7.795 12.233 -1.957 1.00 88.00 605 ALA A CA 1
ATOM 4491 C C . ALA A 1 605 ? 8.738 12.029 -3.158 1.00 88.00 605 ALA A C 1
ATOM 4493 O O . ALA A 1 605 ? 9.426 12.954 -3.597 1.00 88.00 605 ALA A O 1
ATOM 4494 N N . LEU A 1 606 ? 8.737 10.825 -3.727 1.00 92.12 606 LEU A N 1
ATOM 4495 C CA . LEU A 1 606 ? 9.621 10.451 -4.833 1.00 92.12 606 LEU A CA 1
ATOM 4496 C C . LEU A 1 606 ? 8.871 10.295 -6.158 1.00 92.12 606 LEU A C 1
ATOM 4498 O O . LEU A 1 606 ? 7.645 10.210 -6.205 1.00 92.12 606 LEU A O 1
ATOM 4502 N N . VAL A 1 607 ? 9.615 10.247 -7.258 1.00 91.81 607 VAL A N 1
ATOM 4503 C CA . VAL A 1 607 ? 9.096 9.857 -8.575 1.00 91.81 607 VAL A CA 1
ATOM 4504 C C . VAL A 1 607 ? 9.567 8.441 -8.882 1.00 91.81 607 VAL A C 1
ATOM 4506 O O . VAL A 1 607 ? 10.741 8.129 -8.674 1.00 91.81 607 VAL A O 1
ATOM 4509 N N . SER A 1 608 ? 8.669 7.582 -9.362 1.00 91.50 608 SER A N 1
ATOM 4510 C CA . SER A 1 608 ? 9.044 6.232 -9.773 1.00 91.50 608 SER A CA 1
ATOM 4511 C C . SER A 1 608 ? 9.864 6.281 -11.062 1.00 91.50 608 SER A C 1
ATOM 4513 O O . SER A 1 608 ? 9.506 6.954 -12.035 1.00 91.50 608 SER A O 1
ATOM 4515 N N . GLY A 1 609 ? 11.001 5.585 -11.059 1.00 84.88 609 GLY A N 1
ATOM 4516 C CA . GLY A 1 609 ? 11.817 5.379 -12.253 1.00 84.88 609 GLY A CA 1
ATOM 4517 C C . GLY A 1 609 ? 11.193 4.365 -13.222 1.00 84.88 609 GLY A C 1
ATOM 4518 O O . GLY A 1 609 ? 11.187 4.633 -14.432 1.00 84.88 609 GLY A O 1
ATOM 4519 N N . PRO A 1 610 ? 10.718 3.209 -12.724 1.00 84.44 610 PRO A N 1
ATOM 4520 C CA . PRO A 1 610 ? 9.904 2.253 -13.473 1.00 84.44 610 PRO A CA 1
ATOM 4521 C C . PRO A 1 610 ? 8.487 2.758 -13.783 1.00 84.44 610 PRO A C 1
ATOM 4523 O O . PRO A 1 610 ? 8.001 3.744 -13.226 1.00 84.44 610 PRO A O 1
ATOM 4526 N N . LEU A 1 611 ? 7.835 2.076 -14.723 1.00 88.00 611 LEU A N 1
ATOM 4527 C CA . LEU A 1 611 ? 6.387 2.165 -14.897 1.00 88.00 611 LEU A CA 1
ATOM 4528 C C . LEU A 1 611 ? 5.750 1.047 -14.066 1.00 88.00 611 LEU A C 1
ATOM 4530 O O . LEU A 1 611 ? 6.401 0.038 -13.847 1.00 88.00 611 LEU A O 1
ATOM 4534 N N . HIS A 1 612 ? 4.504 1.254 -13.647 1.00 95.19 612 HIS A N 1
ATOM 4535 C CA . HIS A 1 612 ? 3.681 0.277 -12.925 1.00 95.19 612 HIS A CA 1
ATOM 4536 C C . HIS A 1 612 ? 2.248 0.362 -13.446 1.00 95.19 612 HIS A C 1
ATOM 4538 O O . HIS A 1 612 ? 1.892 1.360 -14.087 1.00 95.19 612 HIS A O 1
ATOM 4544 N N . ASP A 1 613 ? 1.395 -0.600 -13.104 1.00 97.62 613 ASP A N 1
ATOM 4545 C CA . ASP A 1 613 ? -0.025 -0.585 -13.475 1.00 97.62 613 ASP A CA 1
ATOM 4546 C C . ASP A 1 613 ? -0.740 0.708 -13.048 1.00 97.62 613 ASP A C 1
ATOM 4548 O O . ASP A 1 613 ? -1.545 1.254 -13.809 1.00 97.62 613 ASP A O 1
ATOM 4552 N N . ALA A 1 614 ? -0.367 1.282 -11.894 1.00 97.88 614 ALA A N 1
ATOM 4553 C CA . ALA A 1 614 ? -0.788 2.614 -11.449 1.00 97.88 614 ALA A CA 1
ATOM 4554 C C . ALA A 1 614 ? -0.691 3.703 -12.537 1.00 97.88 614 ALA A C 1
ATOM 4556 O O . ALA A 1 614 ? -1.487 4.644 -12.556 1.00 97.88 614 ALA A O 1
ATOM 4557 N N . CYS A 1 615 ? 0.278 3.602 -13.452 1.00 95.50 615 CYS A N 1
ATOM 4558 C CA . CYS A 1 615 ? 0.469 4.563 -14.535 1.00 95.50 615 CYS A CA 1
ATOM 4559 C C . CYS A 1 615 ? -0.677 4.514 -15.552 1.00 95.50 615 CYS A C 1
ATOM 4561 O O . CYS A 1 615 ? -1.185 5.570 -15.929 1.00 95.50 615 CYS A O 1
ATOM 4563 N N . GLU A 1 616 ? -1.102 3.316 -15.965 1.00 95.69 616 GLU A N 1
ATOM 4564 C CA . GLU A 1 616 ? -2.232 3.138 -16.888 1.00 95.69 616 GLU A CA 1
ATOM 4565 C C . GLU A 1 616 ? -3.529 3.616 -16.218 1.00 95.69 616 GLU A C 1
ATOM 4567 O O . GLU A 1 616 ? -4.282 4.399 -16.802 1.00 95.69 616 GLU A O 1
ATOM 4572 N N . ILE A 1 617 ? -3.749 3.235 -14.953 1.00 97.94 617 ILE A N 1
ATOM 4573 C CA . ILE A 1 617 ? -4.941 3.628 -14.184 1.00 97.94 617 ILE A CA 1
ATOM 4574 C C . ILE A 1 617 ? -5.021 5.152 -14.008 1.00 97.94 617 ILE A C 1
ATOM 4576 O O . ILE A 1 617 ? -6.061 5.764 -14.265 1.00 97.94 617 ILE A O 1
ATOM 4580 N N . SER A 1 618 ? -3.905 5.795 -13.657 1.00 97.06 618 SER A N 1
ATOM 4581 C CA . SER A 1 618 ? -3.835 7.252 -13.532 1.00 97.06 618 SER A CA 1
ATOM 4582 C C . SER A 1 618 ? -4.020 7.963 -14.875 1.00 97.06 618 SER A C 1
ATOM 4584 O O . SER A 1 618 ? -4.675 9.005 -14.926 1.00 97.06 618 SER A O 1
ATOM 4586 N N . ALA A 1 619 ? -3.464 7.427 -15.967 1.00 94.00 619 ALA A N 1
ATOM 4587 C CA . ALA A 1 619 ? -3.618 7.996 -17.307 1.00 94.00 619 ALA A CA 1
ATOM 4588 C C . ALA A 1 619 ? -5.074 7.942 -17.805 1.00 94.00 619 ALA A C 1
ATOM 4590 O O . ALA A 1 619 ? -5.493 8.816 -18.565 1.00 94.00 619 ALA A O 1
ATOM 4591 N N . ALA A 1 620 ? -5.863 6.976 -17.325 1.00 95.69 620 ALA A N 1
ATOM 4592 C CA . ALA A 1 620 ? -7.300 6.882 -17.575 1.00 95.69 620 ALA A CA 1
ATOM 4593 C C . ALA A 1 620 ? -8.149 7.891 -16.771 1.00 95.69 620 ALA A C 1
ATOM 4595 O O . ALA A 1 620 ? -9.362 7.961 -16.956 1.00 95.69 620 ALA A O 1
ATOM 4596 N N . GLY A 1 621 ? -7.531 8.697 -15.898 1.00 96.19 621 GLY A N 1
ATOM 4597 C CA . GLY A 1 621 ? -8.205 9.739 -15.119 1.00 96.19 621 GLY A CA 1
ATOM 4598 C C . GLY A 1 621 ? -8.691 9.296 -13.737 1.00 96.19 621 GLY A C 1
ATOM 4599 O O . GLY A 1 621 ? -9.387 10.063 -13.069 1.00 96.19 621 GLY A O 1
ATOM 4600 N N . VAL A 1 622 ? -8.317 8.097 -13.282 1.00 98.00 622 VAL A N 1
ATOM 4601 C CA . VAL A 1 622 ? -8.625 7.623 -11.928 1.00 98.00 622 VAL A CA 1
ATOM 4602 C C . VAL A 1 622 ? -7.643 8.245 -10.924 1.00 98.00 622 VAL A C 1
ATOM 4604 O O . VAL A 1 622 ? -6.427 8.141 -11.120 1.00 98.00 622 VAL A O 1
ATOM 4607 N N . PRO A 1 623 ? -8.117 8.856 -9.818 1.00 98.12 623 PRO A N 1
ATOM 4608 C CA . PRO A 1 623 ? -7.246 9.311 -8.739 1.00 98.12 623 PRO A CA 1
ATOM 4609 C C . PRO A 1 623 ? -6.367 8.168 -8.225 1.00 98.12 623 PRO A C 1
ATOM 4611 O O . PRO A 1 623 ? -6.862 7.186 -7.684 1.00 98.12 623 PRO A O 1
ATOM 4614 N N . THR A 1 624 ? -5.057 8.299 -8.400 1.00 98.69 624 THR A N 1
ATOM 4615 C CA . THR A 1 624 ? -4.100 7.216 -8.145 1.00 98.69 624 THR A CA 1
ATOM 4616 C C . THR A 1 624 ? -2.971 7.693 -7.240 1.00 98.69 624 THR A C 1
ATOM 4618 O O . THR A 1 624 ? -2.615 8.870 -7.306 1.00 98.69 624 THR A O 1
ATOM 4621 N N . VAL A 1 625 ? -2.414 6.807 -6.410 1.00 98.44 625 VAL A N 1
ATOM 4622 C CA . VAL A 1 625 ? -1.146 7.009 -5.688 1.00 98.44 625 VAL A CA 1
ATOM 4623 C C . VAL A 1 625 ? -0.440 5.674 -5.444 1.00 98.44 625 VAL A C 1
ATOM 4625 O O . VAL A 1 625 ? -1.096 4.636 -5.344 1.00 98.44 625 VAL A O 1
ATOM 4628 N N . MET A 1 626 ? 0.887 5.714 -5.294 1.00 98.56 626 MET A N 1
ATOM 4629 C CA . MET A 1 626 ? 1.658 4.573 -4.802 1.00 98.56 626 MET A CA 1
ATOM 4630 C C . MET A 1 626 ? 2.425 4.888 -3.514 1.00 98.56 626 MET A C 1
ATOM 4632 O O . MET A 1 626 ? 2.730 6.047 -3.214 1.00 98.56 626 MET A O 1
ATOM 4636 N N . LEU A 1 627 ? 2.774 3.833 -2.783 1.00 98.19 627 LEU A N 1
ATOM 4637 C CA . LEU A 1 627 ? 3.714 3.838 -1.664 1.00 98.19 627 LEU A CA 1
ATOM 4638 C C . LEU A 1 627 ? 4.899 2.928 -1.995 1.00 98.19 627 LEU A C 1
ATOM 4640 O O . LEU A 1 627 ? 4.691 1.814 -2.474 1.00 98.19 627 LEU A O 1
ATOM 4644 N N . PHE A 1 628 ? 6.118 3.371 -1.695 1.00 98.31 628 PHE A N 1
ATOM 4645 C CA . PHE A 1 628 ? 7.336 2.577 -1.866 1.00 98.31 628 PHE A CA 1
ATOM 4646 C C . PHE A 1 628 ? 8.006 2.242 -0.544 1.00 98.31 628 PHE A C 1
ATOM 4648 O O . PHE A 1 628 ? 8.166 3.124 0.299 1.00 98.31 628 PHE A O 1
ATOM 4655 N N . VAL A 1 629 ? 8.467 0.996 -0.416 1.00 97.00 629 VAL A N 1
ATOM 4656 C CA . VAL A 1 629 ? 9.430 0.561 0.610 1.00 97.00 629 VAL A CA 1
ATOM 4657 C C . VAL A 1 629 ? 10.828 0.363 -0.006 1.00 97.00 629 VAL A C 1
ATOM 4659 O O . VAL A 1 629 ? 10.922 0.057 -1.198 1.00 97.00 629 VAL A O 1
ATOM 4662 N N . PRO A 1 630 ? 11.924 0.503 0.762 1.00 96.44 630 PRO A N 1
ATOM 4663 C CA . PRO A 1 630 ? 13.287 0.382 0.246 1.00 96.44 630 PRO A CA 1
ATOM 4664 C C . PRO A 1 630 ? 13.593 -0.968 -0.398 1.00 96.44 630 PRO A C 1
ATOM 4666 O O . PRO A 1 630 ? 13.134 -2.007 0.073 1.00 96.44 630 PRO A O 1
ATOM 4669 N N . SER A 1 631 ? 14.476 -0.966 -1.396 1.00 96.25 631 SER A N 1
ATOM 4670 C CA . SER A 1 631 ? 15.117 -2.174 -1.930 1.00 96.25 631 SER A CA 1
ATOM 4671 C C . SER A 1 631 ? 16.590 -2.206 -1.520 1.00 96.25 631 SER A C 1
ATOM 4673 O O . SER A 1 631 ? 17.320 -1.241 -1.753 1.00 96.25 631 SER A O 1
ATOM 4675 N N . ARG A 1 632 ? 17.063 -3.319 -0.944 1.00 96.25 632 ARG A N 1
ATOM 4676 C CA . ARG A 1 632 ? 18.453 -3.451 -0.480 1.00 96.25 632 ARG A CA 1
ATOM 4677 C C . ARG A 1 632 ? 19.432 -3.265 -1.640 1.00 96.25 632 ARG A C 1
ATOM 4679 O O . ARG A 1 632 ? 19.403 -4.013 -2.619 1.00 96.25 632 ARG A O 1
ATOM 4686 N N . GLY A 1 633 ? 20.316 -2.274 -1.531 1.00 93.56 633 GLY A N 1
ATOM 4687 C CA . GLY A 1 633 ? 21.252 -1.891 -2.590 1.00 93.56 633 GLY A CA 1
ATOM 4688 C C . GLY A 1 633 ? 20.595 -1.416 -3.893 1.00 93.56 633 GLY A C 1
ATOM 4689 O O . GLY A 1 633 ? 21.291 -1.305 -4.903 1.00 93.56 633 GLY A O 1
ATOM 4690 N N . GLY A 1 634 ? 19.280 -1.172 -3.899 1.00 92.50 634 GLY A N 1
ATOM 4691 C CA . GLY A 1 634 ? 18.493 -0.891 -5.100 1.00 92.50 634 GLY A CA 1
ATOM 4692 C C . GLY A 1 634 ? 18.437 -2.037 -6.110 1.00 92.50 634 GLY A C 1
ATOM 4693 O O . GLY A 1 634 ? 18.310 -1.784 -7.304 1.00 92.50 634 GLY A O 1
ATOM 4694 N N . VAL A 1 635 ? 18.600 -3.285 -5.661 1.00 93.88 635 VAL A N 1
ATOM 4695 C CA . VAL A 1 635 ? 18.542 -4.464 -6.535 1.00 93.88 635 VAL A CA 1
ATOM 4696 C C . VAL A 1 635 ? 17.090 -4.890 -6.751 1.00 93.88 635 VAL A C 1
ATOM 4698 O O . VAL A 1 635 ? 16.377 -5.140 -5.783 1.00 93.88 635 VAL A O 1
ATOM 4701 N N . SER A 1 636 ? 16.698 -5.038 -8.016 1.00 93.31 636 SER A N 1
ATOM 4702 C CA . SER A 1 636 ? 15.437 -5.645 -8.458 1.00 93.31 636 SER A CA 1
ATOM 4703 C C . SER A 1 636 ? 15.643 -6.370 -9.798 1.00 93.31 636 SER A C 1
ATOM 4705 O O . SER A 1 636 ? 16.754 -6.335 -10.340 1.00 93.31 636 SER A O 1
ATOM 4707 N N . HIS A 1 637 ? 14.626 -7.084 -10.297 1.00 88.50 637 HIS A N 1
ATOM 4708 C CA . HIS A 1 637 ? 14.710 -7.958 -11.481 1.00 88.50 637 HIS A CA 1
ATOM 4709 C C . HIS A 1 637 ? 15.845 -8.998 -11.368 1.00 88.50 637 HIS A C 1
ATOM 4711 O O . HIS A 1 637 ? 16.485 -9.377 -12.351 1.00 88.50 637 HIS A O 1
ATOM 4717 N N . ALA A 1 638 ? 16.129 -9.439 -10.141 1.00 91.88 638 ALA A N 1
ATOM 4718 C CA . ALA A 1 638 ? 17.194 -10.383 -9.842 1.00 91.88 638 ALA A CA 1
ATOM 4719 C C . ALA A 1 638 ? 16.842 -11.253 -8.633 1.00 91.88 638 ALA A C 1
ATOM 4721 O O . ALA A 1 638 ? 16.220 -10.797 -7.675 1.00 91.88 638 ALA A O 1
ATOM 4722 N N . ALA A 1 639 ? 17.330 -12.494 -8.635 1.00 93.31 639 ALA A N 1
ATOM 4723 C CA . ALA A 1 639 ? 17.084 -13.484 -7.585 1.00 93.31 639 ALA A CA 1
ATOM 4724 C C . ALA A 1 639 ? 17.424 -13.027 -6.154 1.00 93.31 639 ALA A C 1
ATOM 4726 O O . ALA A 1 639 ? 16.879 -13.565 -5.188 1.00 93.31 639 ALA A O 1
ATOM 4727 N N . ASN A 1 640 ? 18.369 -12.093 -6.009 1.00 92.94 640 ASN A N 1
ATOM 4728 C CA . ASN A 1 640 ? 18.819 -11.552 -4.727 1.00 92.94 640 ASN A CA 1
ATOM 4729 C C . ASN A 1 640 ? 18.142 -10.223 -4.340 1.00 92.94 640 ASN A C 1
ATOM 4731 O O . ASN A 1 640 ? 18.628 -9.564 -3.420 1.00 92.94 640 ASN A O 1
ATOM 4735 N N . GLU A 1 641 ? 17.057 -9.836 -5.019 1.00 96.69 641 GLU A N 1
ATOM 4736 C CA . GLU A 1 641 ? 16.141 -8.779 -4.578 1.00 96.69 641 GLU A CA 1
ATOM 4737 C C . GLU A 1 641 ? 15.675 -9.039 -3.143 1.00 96.69 641 GLU A C 1
ATOM 4739 O O . GLU A 1 641 ? 15.280 -10.155 -2.783 1.00 96.69 641 GLU A O 1
ATOM 4744 N N . HIS A 1 642 ? 15.744 -8.004 -2.309 1.00 96.69 642 HIS A N 1
ATOM 4745 C CA . HIS A 1 642 ? 15.415 -8.128 -0.901 1.00 96.69 642 HIS A CA 1
ATOM 4746 C C . HIS A 1 642 ? 15.032 -6.787 -0.280 1.00 96.69 642 HIS A C 1
ATOM 4748 O O . HIS A 1 642 ? 15.659 -5.762 -0.549 1.00 96.69 642 HIS A O 1
ATOM 4754 N N . THR A 1 643 ? 14.067 -6.851 0.626 1.00 97.81 643 THR A N 1
ATOM 4755 C CA . THR A 1 643 ? 13.662 -5.797 1.553 1.00 97.81 643 THR A CA 1
ATOM 4756 C C . THR A 1 643 ? 13.462 -6.472 2.903 1.00 97.81 643 THR A C 1
ATOM 4758 O O . THR A 1 643 ? 12.926 -7.580 2.954 1.00 97.81 643 THR A O 1
ATOM 4761 N N . ASP A 1 644 ? 13.925 -5.835 3.974 1.00 92.75 644 ASP A N 1
ATOM 4762 C CA . ASP A 1 644 ? 13.868 -6.410 5.317 1.00 92.75 644 ASP A CA 1
ATOM 4763 C C . ASP A 1 644 ? 12.412 -6.502 5.807 1.00 92.75 644 ASP A C 1
ATOM 4765 O O . ASP A 1 644 ? 11.592 -5.623 5.530 1.00 92.75 644 ASP A O 1
ATOM 4769 N N . ASP A 1 645 ? 12.093 -7.552 6.564 1.00 91.31 645 ASP A N 1
ATOM 4770 C CA . ASP A 1 645 ? 10.725 -7.857 7.009 1.00 91.31 645 ASP A CA 1
ATOM 4771 C C . ASP A 1 645 ? 10.064 -6.699 7.775 1.00 91.31 645 ASP A C 1
ATOM 4773 O O . ASP A 1 645 ? 8.873 -6.444 7.599 1.00 91.31 645 ASP A O 1
ATOM 4777 N N . ASP A 1 646 ? 10.828 -5.947 8.574 1.00 84.94 646 ASP A N 1
ATOM 4778 C CA . ASP A 1 646 ? 10.317 -4.784 9.312 1.00 84.94 646 ASP A CA 1
ATOM 4779 C C . ASP A 1 646 ? 9.848 -3.658 8.372 1.00 84.94 646 ASP A C 1
ATOM 4781 O O . ASP A 1 646 ? 8.828 -3.010 8.635 1.00 84.94 646 ASP A O 1
ATOM 4785 N N . LEU A 1 647 ? 10.544 -3.466 7.244 1.00 90.31 647 LEU A N 1
ATOM 4786 C CA . LEU A 1 647 ? 10.192 -2.489 6.208 1.00 90.31 647 LEU A CA 1
ATOM 4787 C C . LEU A 1 647 ? 8.958 -2.946 5.426 1.00 90.31 647 LEU A C 1
ATOM 4789 O O . LEU A 1 647 ? 8.031 -2.161 5.220 1.00 90.31 647 LEU A O 1
ATOM 4793 N N . LEU A 1 648 ? 8.899 -4.234 5.060 1.00 94.50 648 LEU A N 1
ATOM 4794 C CA . LEU A 1 648 ? 7.701 -4.830 4.459 1.00 94.50 648 LEU A CA 1
ATOM 4795 C C . LEU A 1 648 ? 6.497 -4.658 5.392 1.00 94.50 648 LEU A C 1
ATOM 4797 O O . LEU A 1 648 ? 5.424 -4.226 4.966 1.00 94.50 648 LEU A O 1
ATOM 4801 N N . ALA A 1 649 ? 6.685 -4.911 6.688 1.00 85.75 649 ALA A N 1
ATOM 4802 C CA . ALA A 1 649 ? 5.641 -4.744 7.682 1.00 85.75 649 ALA A CA 1
ATOM 4803 C C . ALA A 1 649 ? 5.186 -3.283 7.829 1.00 85.75 649 ALA A C 1
ATOM 4805 O O . ALA A 1 649 ? 3.989 -3.016 7.977 1.00 85.75 649 ALA A O 1
ATOM 4806 N N . GLY A 1 650 ? 6.125 -2.334 7.755 1.00 82.50 650 GLY A N 1
ATOM 4807 C CA . GLY A 1 650 ? 5.846 -0.901 7.672 1.00 82.50 650 GLY A CA 1
ATOM 4808 C C . GLY A 1 650 ? 4.979 -0.544 6.462 1.00 82.50 650 GLY A C 1
ATOM 4809 O O . GLY A 1 650 ? 3.954 0.119 6.626 1.00 82.50 650 GLY A O 1
ATOM 4810 N N . GLY A 1 651 ? 5.324 -1.057 5.278 1.00 93.94 651 GLY A N 1
ATOM 4811 C CA . GLY A 1 651 ? 4.554 -0.863 4.046 1.00 93.94 651 GLY A CA 1
ATOM 4812 C C . GLY A 1 651 ? 3.122 -1.396 4.129 1.00 93.94 651 GLY A C 1
ATOM 4813 O O . GLY A 1 651 ? 2.183 -0.694 3.758 1.00 93.94 651 GLY A O 1
ATOM 4814 N N . VAL A 1 652 ? 2.921 -2.595 4.690 1.00 95.50 652 VAL A N 1
ATOM 4815 C CA . VAL A 1 652 ? 1.575 -3.173 4.880 1.00 95.50 652 VAL A CA 1
ATOM 4816 C C . VAL A 1 652 ? 0.724 -2.303 5.812 1.00 95.50 652 VAL A C 1
ATOM 4818 O O . VAL A 1 652 ? -0.431 -2.001 5.502 1.00 95.50 652 VAL A O 1
ATOM 4821 N N . ARG A 1 653 ? 1.294 -1.845 6.939 1.00 88.56 653 ARG A N 1
ATOM 4822 C CA . ARG A 1 653 ? 0.609 -0.926 7.867 1.00 88.56 653 ARG A CA 1
ATOM 4823 C C . ARG A 1 653 ? 0.241 0.393 7.196 1.00 88.56 653 ARG A C 1
ATOM 4825 O O . ARG A 1 653 ? -0.860 0.904 7.411 1.00 88.56 653 ARG A O 1
ATOM 4832 N N . ALA A 1 654 ? 1.137 0.925 6.374 1.00 87.88 654 ALA A N 1
ATOM 4833 C CA . ALA A 1 654 ? 0.901 2.150 5.630 1.00 87.88 654 ALA A CA 1
ATOM 4834 C C . ALA A 1 654 ? -0.230 2.000 4.612 1.00 87.88 654 ALA A C 1
ATOM 4836 O O . ALA A 1 654 ? -1.144 2.821 4.606 1.00 87.88 654 ALA A O 1
ATOM 4837 N N . LEU A 1 655 ? -0.224 0.931 3.809 1.00 97.50 655 LEU A N 1
ATOM 4838 C CA . LEU A 1 655 ? -1.285 0.666 2.837 1.00 97.50 655 LEU A CA 1
ATOM 4839 C C . LEU A 1 655 ? -2.653 0.528 3.519 1.00 97.50 655 LEU A C 1
ATOM 4841 O O . LEU A 1 655 ? -3.627 1.122 3.057 1.00 97.50 655 LEU A O 1
ATOM 4845 N N . ALA A 1 656 ? -2.730 -0.194 4.642 1.00 91.38 656 ALA A N 1
ATOM 4846 C CA . ALA A 1 656 ? -3.967 -0.330 5.414 1.00 91.38 656 ALA A CA 1
ATOM 4847 C C . ALA A 1 656 ? -4.453 1.019 5.970 1.00 91.38 656 ALA A C 1
ATOM 4849 O O . ALA A 1 656 ? -5.628 1.361 5.838 1.00 91.38 656 ALA A O 1
ATOM 4850 N N . THR A 1 657 ? -3.540 1.820 6.527 1.00 84.69 657 THR A N 1
ATOM 4851 C CA . THR A 1 657 ? -3.856 3.153 7.063 1.00 84.69 657 THR A CA 1
ATOM 4852 C C . THR A 1 657 ? -4.329 4.098 5.959 1.00 84.69 657 THR A C 1
ATOM 4854 O O . THR A 1 657 ? -5.316 4.811 6.133 1.00 84.69 657 THR A O 1
ATOM 4857 N N . LEU A 1 658 ? -3.655 4.099 4.806 1.00 91.00 658 LEU A N 1
ATOM 4858 C CA . LEU A 1 658 ? -4.034 4.904 3.648 1.00 91.00 658 LEU A CA 1
ATOM 4859 C C . LEU A 1 658 ? -5.404 4.483 3.108 1.00 91.00 658 LEU A C 1
ATOM 4861 O O . LEU A 1 658 ? -6.248 5.341 2.863 1.00 91.00 658 LEU A O 1
ATOM 4865 N N . THR A 1 659 ? -5.651 3.176 3.000 1.00 95.12 659 THR A N 1
ATOM 4866 C CA . THR A 1 659 ? -6.951 2.621 2.594 1.00 95.12 659 THR A CA 1
ATOM 4867 C C . THR A 1 659 ? -8.068 3.142 3.494 1.00 95.12 659 THR A C 1
ATOM 4869 O O . THR A 1 659 ? -9.057 3.681 3.010 1.00 95.12 659 THR A O 1
ATOM 4872 N N . ASP A 1 660 ? -7.891 3.047 4.809 1.00 86.12 660 ASP A N 1
ATOM 4873 C CA . ASP A 1 660 ? -8.865 3.492 5.806 1.00 86.12 660 ASP A CA 1
ATOM 4874 C C . ASP A 1 660 ? -9.115 5.017 5.751 1.00 86.12 660 ASP A C 1
ATOM 4876 O O . ASP A 1 660 ? -10.253 5.483 5.846 1.00 86.12 660 ASP A O 1
ATOM 4880 N N . ARG A 1 661 ? -8.073 5.823 5.502 1.00 85.50 661 ARG A N 1
ATOM 4881 C CA . ARG A 1 661 ? -8.219 7.273 5.263 1.00 85.50 661 ARG A CA 1
ATOM 4882 C C . ARG A 1 661 ? -9.035 7.572 4.005 1.00 85.50 661 ARG A C 1
ATOM 4884 O O . ARG A 1 661 ? -9.935 8.407 4.068 1.00 85.50 661 ARG A O 1
ATOM 4891 N N . VAL A 1 662 ? -8.768 6.872 2.902 1.00 88.88 662 VAL A N 1
ATOM 4892 C CA . VAL A 1 662 ? -9.527 7.029 1.652 1.00 88.88 662 VAL A CA 1
ATOM 4893 C C . VAL A 1 662 ? -10.981 6.605 1.852 1.00 88.88 662 VAL A C 1
ATOM 4895 O O . VAL A 1 662 ? -11.883 7.356 1.498 1.00 88.88 662 VAL A O 1
ATOM 4898 N N . LEU A 1 663 ? -11.240 5.462 2.494 1.00 84.88 663 LEU A N 1
ATOM 4899 C CA . LEU A 1 663 ? -12.601 5.008 2.791 1.00 84.88 663 LEU A CA 1
ATOM 4900 C C . LEU A 1 663 ? -13.390 6.038 3.612 1.00 84.88 663 LEU A C 1
ATOM 4902 O O . LEU A 1 663 ? -14.540 6.320 3.279 1.00 84.88 663 LEU A O 1
ATOM 4906 N N . ARG A 1 664 ? -12.776 6.644 4.638 1.00 78.69 664 ARG A N 1
ATOM 4907 C CA . ARG A 1 664 ? -13.411 7.695 5.453 1.00 78.69 664 ARG A CA 1
ATOM 4908 C C . ARG A 1 664 ? -13.679 8.991 4.698 1.00 78.69 664 ARG A C 1
ATOM 4910 O O . ARG A 1 664 ? -14.671 9.646 4.988 1.00 78.69 664 ARG A O 1
ATOM 4917 N N . ALA A 1 665 ? -12.837 9.364 3.737 1.00 76.94 665 ALA A N 1
ATOM 4918 C CA . ALA A 1 665 ? -13.085 10.538 2.896 1.00 76.94 665 ALA A CA 1
ATOM 4919 C C . ALA A 1 665 ? -14.324 10.374 1.988 1.00 76.94 665 ALA A C 1
ATOM 4921 O O . ALA A 1 665 ? -14.823 11.358 1.444 1.00 76.94 665 ALA A O 1
ATOM 4922 N N . HIS A 1 666 ? -14.814 9.139 1.836 1.00 73.38 666 HIS A N 1
ATOM 4923 C CA . HIS A 1 666 ? -15.978 8.769 1.033 1.00 73.38 666 HIS A CA 1
ATOM 4924 C C . HIS A 1 666 ? -17.192 8.292 1.863 1.00 73.38 666 HIS A C 1
ATOM 4926 O O . HIS A 1 666 ? -18.156 7.795 1.273 1.00 73.38 666 HIS A O 1
ATOM 4932 N N . GLN A 1 667 ? -17.152 8.435 3.195 1.00 59.50 667 GLN A N 1
ATOM 4933 C CA . GLN A 1 667 ? -18.315 8.322 4.093 1.00 59.50 667 GLN A CA 1
ATOM 4934 C C . GLN A 1 667 ? -19.096 9.636 4.115 1.00 59.50 667 GLN A C 1
ATOM 4936 O O . GLN A 1 667 ? -20.347 9.564 4.131 1.00 59.50 667 GLN A O 1
#

Radius of gyration: 33.4 Å; Cα contacts (8 Å, |Δi|>4): 1532; chains: 1; bounding box: 83×48×103 Å

Sequence (667 aa):
MNATPVSAATANGTVTGWRRLGPEGSSHVVLVHGANGEAAEWLALSERLEDHSVLAIDLPGHGGSHEVRPLSIDVCVQSVQALLTACGIDRAHVVGSSFGGGVALAYAAAHPDRVSTVTTVGTSLGGNRARFEEAAAALRAVGPRAFFNEVIPHVSYRPDAPADLVRQAIERASSNDVETATGILEMAFCTPLDSFASATPHPLLVLGGREDLTCPPEAVASLAEAAGSVPLTMAGLGHLPHLEDADRIASVLTGFWSTPVRPERTIADLESLRRLTQDDRGAQRLCWSARWRDARALFSTLLDEIPGVRHWTDEAGNHHAELPGTSSRTLMIGSHLDSVPDGGNLDGAFGVMAGLEVLRTLAAQGTPPLTVRLTDWADEEGARFGRSLYGSAAFTGALDVDALRRLVDSDGRRSEDVLKENGVDLTRIHLATADLDDVAAYLELHIEQGPVLEKTGQDLAAVTGSLGVQRHRLVLTGTPGHAGGTPMDLRHDPVMVASRALVAARTAALSRNGLITCGVLSATPPTPTAIAAQVTLMLDVRHQDAGELEALWSEISEEFHRISEEEEVECEQTPVWTTPPVRFSSDLVGEASTVASAITGEHDALVSGPLHDACEISAAGVPTVMLFVPSRGGVSHAANEHTDDDLLAGGVRALATLTDRVLRAHQ

Mean predicted aligned error: 12.86 Å

pLDDT: mean 90.88, std 8.07, range [36.31, 98.88]

Nearest PDB structures (foldseek):
  3n5f-assembly1_B  TM=9.583E-01  e=6.845E-40  Geobacillus stearothermophilus
  1r3n-assembly2_C  TM=9.083E-01  e=9.603E-37  Lachancea kluyveri
  2v8v-assembly1_B  TM=9.094E-01  e=1.115E-35  Lachancea kluyveri
  2v8d-assembly1_A  TM=9.088E-01  e=1.243E-35  Lachancea kluyveri
  4pxe-assembly1_B  TM=7.947E-01  e=6.465E-36  Arabidopsis thaliana

Organism: NCBI:txid69368

Secondary structure (DSSP, 8-state):
-PPPPPEEEEETTEEEEEEE-S---SEEEEEE--TT--GGGGHHHHTT-TTEEEEEE--TTSTTPPP-SS--HHHHHHHHHHHHHHTT-S-EEEEEETHHHHHHHHHHHH-GGGEEEEEEES---B--HHHHHHHHHHHHHH-HHHHHHHHHHHHTS-TTS-HHHHHHHHHHHHTS-HHHHHHHHHHHHH-B-HHHHHT--S-EEEEEETT-SSS-HHHHHHHHHHTT--EEEETT--S-HHHH-HHHHHHHHHHHHSPPP-HHHHHHHHHHHHHHHEETTEE---TTSHHHHHHHHHHHHHHHTSTT-EEEE-TT--EEEEE--SEEEEEEEEEES---TTB-SSTTHHHHHHHHHHHHHHHHH---SEEEEEEEESSSS-TTTS--SHHHHHHTT---HHHHTT-B-TTS-BHHHHHHHTT--TTTGGGGGTTGGGEEEEEEEEE-SSSHHHHHT-S-EEEEEE-EEEEEEEEEE---EETTTS-GGG---HHHHHHHHHHHHHHHHHHTT-EEEEEEEEEES--TTEE-SEEEEEEEEEESSHHHHHHHHHHHHHHHHHHHHHTT-EEEEEEEEEE--EE--HHHHHHHHHHHHHHH-S---EEESS--HHHHHHHTT--EEEEEE--GGG--SSTT----HHHHHHHHHHHHHHHHHHHHHT-

InterPro domains:
  IPR000073 Alpha/beta hydrolase fold-1 [PF12697] (29-251)
  IPR000073 Alpha/beta hydrolase fold-1 [PR00111] (51-66)
  IPR000073 Alpha/beta hydrolase fold-1 [PR00111] (94-107)
  IPR000073 Alpha/beta hydrolase fold-1 [PR00111] (108-121)
  IPR000073 Alpha/beta hydrolase fold-1 [PR00111] (204-218)
  IPR002933 Peptidase M20 [PF01546] (332-659)
  IPR010158 N-carbamoyl-L-amino-acid amidohydrolase [PTHR32494] (261-660)
  IPR010158 N-carbamoyl-L-amino-acid amidohydrolase [TIGR01879] (268-657)
  IPR029058 Alpha/Beta hydrolase fold [G3DSA:3.40.50.1820] (2-260)
  IPR029058 Alpha/Beta hydrolase fold [SSF53474] (9-257)
  IPR036264 Bacterial exopeptidase dimerisation domain [SSF55031] (468-582)

Foldseek 3Di:
DPFDDFDWFDDPRKTKTKGFQEDAAPAEEEEFEAQLDFQVLLNLLSVLQHRYRYMYIAFAQFDPIDHDPPDALVSRLVSVVRVCVVVVQQAHAYEYAQLGLLSQLVNCLVPVRRYAEYEYELYFQAQAVPVLVVLLVVCVVPPQLVSLVPPQCPQVDDVPPDPVVSVVSSVSRRVGGSNSNSSSSCSSHRRGSLVSLCSRPHHYAQEYECAEPNCHPVRSCVSCVSNVHHYHYDYPDYRCNCNVPSNVVSVVVLVSSQQAQDLVQLVVLLVVLCVQAADPLEGPLAFLDPSVVVSVVSVVVLLVPQPQWDWDADLLRKIKIKRAAPDAFEEEFEFACGAAVSWYSFARSLSLSLLSSLSNRVSVSPHFNHMYMYIHFTQQVVNFFVDHLSRLCLLLVVDDLVVQQPTAGPVRHGNCVSCVVVVHDSVCSNCSNVCLVRYQAYETEGAQLACVCVVVVAQKFKAFFAKKKWKKKKKKFWDKDFQVPDDPVRGLASVVLVVQLVVQLVVLCVVLVKDKDWPDWDFPPPDPGMRGRMIMIMMMIIDQQQVSSVVSVVSSVVSSVVSSVVSVIDMDMDTDDTDHIFGAAPVLNVLLQVLSCVLGNHDDHHHRHDDTSQRSSRVSVHHYIYMHGYWVNSHTSHNPTDDDSVSSSSSSSSSSSSVVVSSVVSD

Solvent-accessible surface area (backbone atoms only — not comparable to full-atom values): 33204 Å² total; per-residue (Å²): 128,85,79,57,72,79,41,77,27,70,48,98,88,40,44,29,13,29,32,60,42,64,51,88,38,88,46,40,35,40,40,32,42,31,78,60,44,34,34,72,66,47,48,68,29,31,72,62,41,64,66,27,26,30,34,20,36,15,51,74,67,21,75,70,13,48,87,57,85,82,67,47,65,66,58,43,29,48,44,55,53,25,44,34,58,71,70,72,48,71,52,25,33,31,34,7,28,30,40,14,16,52,41,36,32,46,32,35,44,75,38,54,86,41,43,63,33,40,34,26,34,24,31,50,43,48,51,38,56,67,63,30,55,53,51,43,52,49,30,70,74,60,33,38,54,58,38,38,65,65,45,44,61,71,47,54,39,53,92,82,54,61,68,66,61,54,49,51,44,35,54,55,42,33,70,40,54,65,66,55,48,40,40,50,44,42,48,49,25,46,44,63,34,50,66,25,31,56,53,35,91,51,63,56,46,32,36,27,9,54,64,10,84,68,26,31,54,68,36,26,38,53,37,12,54,44,40,77,38,71,53,45,68,36,84,95,24,27,34,43,38,53,74,77,40,22,67,64,44,32,54,53,48,55,62,67,66,41,51,75,73,58,41,69,55,32,53,53,50,47,50,52,49,39,72,74,35,44,57,101,57,16,22,49,17,35,57,93,36,72,44,24,50,51,50,51,51,52,50,50,56,62,46,74,72,36,71,76,49,50,72,53,68,50,42,55,50,25,39,39,36,33,38,67,27,81,32,87,41,25,40,36,29,33,33,18,66,35,30,38,78,34,4,27,68,45,62,34,33,45,14,37,39,36,40,50,45,40,50,50,26,46,47,72,62,48,74,42,51,36,15,38,33,35,30,36,34,29,32,45,68,11,71,62,57,78,50,50,32,43,21,36,20,27,32,59,65,71,53,60,64,73,64,47,54,70,29,51,30,96,86,71,47,43,40,54,61,56,39,42,75,71,72,24,49,83,91,48,22,79,59,37,32,75,58,55,87,40,47,63,31,40,42,32,45,41,59,54,55,34,43,60,36,57,74,71,70,37,54,42,35,14,26,48,29,26,40,12,40,41,30,36,41,37,42,25,42,28,50,64,41,45,56,90,74,52,60,80,95,76,56,18,45,20,64,59,40,52,55,55,30,52,55,51,33,53,50,51,19,61,77,67,74,35,46,70,45,73,86,42,78,49,55,36,65,84,46,94,61,39,40,26,33,29,24,43,36,35,40,43,37,33,19,71,44,59,66,60,35,52,51,47,49,50,54,37,53,49,44,44,50,55,46,18,62,76,45,69,24,48,78,46,78,42,84,74,47,77,46,74,35,43,69,35,30,68,68,50,28,53,51,36,39,54,49,25,26,76,75,55,44,90,72,80,66,42,70,36,80,62,85,56,51,65,47,41,46,27,74,65,68,35,46,19,32,37,38,31,21,40,12,56,90,20,40,52,78,25,50,82,34,44,60,59,67,70,37,55,33,49,45,35,52,39,53,43,53,45,50,53,52,55,41,59,76,64,105